Protein 6GRY (pdb70)

Nearest PDB structures (foldseek):
  6gry-assembly1_A  TM=1.003E+00  e=1.698E-90  Candidatus Solibacter usitatus
  8qcl-assembly1_A  TM=9.668E-01  e=4.753E-52  Phocaeicola vulgatus ATCC 8482
  8q6s-assembly1_A  TM=9.453E-01  e=5.833E-53  Phocaeicola vulgatus ATCC 8482
  8q6s-assembly2_B  TM=9.619E-01  e=6.810E-52  Phocaeicola vulgatus ATCC 8482
  8qcl-assembly1_B  TM=9.645E-01  e=6.642E-51  Phocaeicola vulgatus ATCC 8482

Sequence (392 aa):
DEAKVPAYTLPAVLALKSGQPVTDAKSWTTKRRPEILAIYEAEVYGKSPARPPKLNYEVKSVEKQALGGKATRKIVTIFFSDKPDAPKMDLLLYLPAAAAKPAPVILGLSFGGIHTVANDPGVPLAEQWTRRDNRKQPSAEKSRGGEASRWQVEKILAAGYGLATVYYEQIEPDFAGGMKYGIRPLFFKPGQTEPEPGDWGAVAAWAWGASRAMMDYLEKDKDVDARRVGLIGHSRLGKAAIWAGAQDARFTFIISNESGEGGAAISRRDYGERTTALNTRFPHWFDGNYKKYNDRENEMPFDSHMALALMAPRGLYVASAEGQWSDPKGEFLGAANASPVWELFGKKKGIGTMTMPDDLHEPVGDSVRYHIRAGKHDVTEYDWEQYLKFAKAQWG

B-factor: mean 43.64, std 17.58, range [16.05, 122.69]

Secondary structure (DSSP, 8-state):
-GGGSPP-----TTB-TTSPBP-SHHHIIIIIHHHHHHHHIIIII-BPPPPPSS-EEEEEEEEEEETTTTEEEEEEEEES-SSTT--EEEEEEEEETT-SS-EEEEEEEESS-TTSSS--TTSPPPEEE-TTS-EEEPPGGGTTTTHHHH-HHHHHHTT-EEEEEEGGGTS-SSTTGGGGSSGGGGPPTT--S--TTB--HHHHHHHHHHHHHHHHTT-TTEEEEEEEEEEETHHHHHHHHHHHH-TT-SEEEEES--TTTTS-GGGSSSHHHHHHHHH-TTTS-TGGGGGGGGSS--S--HHHHHHTTTTSEEEEEEE------HHHHHHHHHHHTHHHHTTT------SS---TT--EESSEEEEEESSSSS--HHHHHHHHHHHHHHH-

InterPro domains:
  IPR029058 Alpha/Beta hydrolase fold [G3DSA:3.40.50.1820] (13-416)
  IPR029058 Alpha/Beta hydrolase fold [SSF53474] (172-351)
  IPR054579 4-O-methyl-glucuronoyl methylesterase-like domain [PF22244] (222-369)

Organism: Solibacter usitatus (strain Ellin6076) (NCBI:txid234267)

Foldseek 3Di:
DVVPFDDDDAQALQAAPVRHGNDFLVSCVPPRLVVLLVQCLFQWFFDDDDDPPDWDKDWPDWDACFPNRQWIKTWMKTFLDPDPLAQIWIKIKTAGRPQPFQFFEEEEEDQAAPQLQAQTVVDAFDWDADPVRDTDTDDPVNGVNQNQLRVQVVQSVLRYMYMYIHQCSQFNQFVVGNVRHNPVVPDDVPDDDDDQSHGFSLCSSLSVSVSVLVVQVVDRSHDQQRYAYEYAASNLLSRLVNLLVPVSHLEYEREQHAASHQFWPSSDQQQVLQVCCVRRVRRIGNSNNCCHRPVDDRSHTLLSSNLSNPPGAYEYEYEPADPGDQLRNVQSQVSNQVSNVSVVAKGQPDNDADDAPDWGIQRYIYHYHYDYRGRGPSNVVVVSVNSVSSPD

Structure (mmCIF, N/CA/C/O backbone):
data_6GRY
#
_entry.id   6GRY
#
_cell.length_a   54.579
_cell.length_b   54.579
_cell.length_c   284.112
_cell.angle_alpha   90.000
_cell.angle_beta   90.000
_cell.angle_gamma   90.000
#
_symmetry.space_group_name_H-M   'P 43 21 2'
#
loop_
_entity.id
_entity.type
_entity.pdbx_description
1 polymer 'Putative acetyl xylan esterase'
2 non-polymer 'TETRAETHYLENE GLYCOL'
3 non-polymer 1,2-ETHANEDIOL
4 non-polymer DI(HYDROXYETHYL)ETHER
5 non-polymer 'TRIETHYLENE GLYCOL'
6 water water
#
loop_
_atom_site.group_PDB
_atom_site.id
_atom_site.type_symbol
_atom_site.label_atom_id
_atom_site.label_alt_id
_atom_site.label_comp_id
_atom_site.label_asym_id
_atom_site.label_entity_id
_atom_site.label_seq_id
_atom_site.pdbx_PDB_ins_code
_atom_site.Cartn_x
_atom_site.Cartn_y
_atom_site.Cartn_z
_atom_site.occupancy
_atom_site.B_iso_or_equiv
_atom_site.auth_seq_id
_atom_site.auth_comp_id
_atom_site.auth_asym_id
_atom_site.auth_atom_id
_atom_site.pdbx_PDB_model_num
ATOM 1 N N . ASP A 1 5 ? 4.25316 -5.20241 118.99680 1.000 69.54902 25 ASP A N 1
ATOM 2 C CA . ASP A 1 5 ? 5.42641 -6.05042 118.78596 1.000 82.15306 25 ASP A CA 1
ATOM 3 C C . ASP A 1 5 ? 6.56280 -5.23006 118.18459 1.000 79.86069 25 ASP A C 1
ATOM 4 O O . ASP A 1 5 ? 6.45800 -4.73735 117.06366 1.000 75.22225 25 ASP A O 1
ATOM 12 N N . GLU A 1 6 ? 7.65688 -5.10494 118.93442 1.000 71.80483 26 GLU A N 1
ATOM 13 C CA . GLU A 1 6 ? 8.73771 -4.18253 118.59434 1.000 67.59181 26 GLU A CA 1
ATOM 14 C C . GLU A 1 6 ? 9.65362 -4.70678 117.49696 1.000 73.58336 26 GLU A C 1
ATOM 15 O O . GLU A 1 6 ? 10.45365 -3.93152 116.95938 1.000 57.60054 26 GLU A O 1
ATOM 27 N N . ALA A 1 7 ? 9.56731 -5.99383 117.15652 1.000 74.58079 27 ALA A N 1
ATOM 28 C CA . ALA A 1 7 ? 10.32283 -6.51826 116.02961 1.000 65.69804 27 ALA A CA 1
ATOM 29 C C . ALA A 1 7 ? 9.66454 -6.18242 114.69847 1.000 65.52372 27 ALA A C 1
ATOM 30 O O . ALA A 1 7 ? 10.32658 -6.25308 113.65468 1.000 56.68191 27 ALA A O 1
ATOM 37 N N . LYS A 1 8 ? 8.38651 -5.79773 114.72631 1.000 71.38539 28 LYS A N 1
ATOM 38 C CA . LYS A 1 8 ? 7.62953 -5.39211 113.54991 1.000 56.97614 28 LYS A CA 1
ATOM 39 C C . LYS A 1 8 ? 7.72916 -3.89598 113.26180 1.000 50.63662 28 LYS A C 1
ATOM 40 O O . LYS A 1 8 ? 7.12334 -3.42365 112.29367 1.000 55.51217 28 LYS A O 1
ATOM 59 N N . VAL A 1 9 ? 8.47406 -3.14030 114.05446 1.000 41.67831 29 VAL A N 1
ATOM 60 C CA . VAL A 1 9 ? 8.57368 -1.70035 113.83708 1.000 55.65077 29 VAL A CA 1
ATOM 61 C C . VAL A 1 9 ? 9.60044 -1.44913 112.71578 1.000 51.86304 29 VAL A C 1
ATOM 62 O O . VAL A 1 9 ? 10.71568 -1.95211 112.81385 1.000 44.44548 29 VAL A O 1
ATOM 75 N N . PRO A 1 10 ? 9.26837 -0.67760 111.68564 1.000 57.66289 30 PRO A N 1
ATOM 76 C CA . PRO A 1 10 ? 10.27974 -0.40936 110.65315 1.000 44.87053 30 PRO A CA 1
ATOM 77 C C . PRO A 1 10 ? 11.46935 0.31914 111.25411 1.000 55.87293 30 PRO A C 1
ATOM 78 O O . PRO A 1 10 ? 11.33977 1.06878 112.22402 1.000 51.48838 30 PRO A O 1
ATOM 89 N N . ALA A 1 11 ? 12.64378 0.08677 110.67985 1.000 58.14310 31 ALA A N 1
ATOM 90 C CA . ALA A 1 11 ? 13.80747 0.88713 111.01956 1.000 56.88314 31 ALA A CA 1
ATOM 91 C C . ALA A 1 11 ? 13.97060 1.98132 109.97149 1.000 52.30031 31 ALA A C 1
ATOM 92 O O . ALA A 1 11 ? 13.35155 1.96352 108.89929 1.000 46.62055 31 ALA A O 1
ATOM 99 N N . TYR A 1 12 ? 14.78864 2.96876 110.31175 1.000 48.81631 32 TYR A N 1
ATOM 100 C CA . TYR A 1 12 ? 14.74937 4.24207 109.61266 1.000 43.43146 32 TYR A CA 1
ATOM 101 C C . TYR A 1 12 ? 15.95781 5.03479 110.05844 1.000 45.47737 32 TYR A C 1
ATOM 102 O O . TYR A 1 12 ? 16.61463 4.69914 111.04936 1.000 46.53554 32 TYR A O 1
ATOM 120 N N . THR A 1 13 ? 16.23618 6.09609 109.30928 1.000 50.57236 33 THR A N 1
ATOM 121 C CA . THR A 1 13 ? 17.23366 7.08762 109.67173 1.000 44.24255 33 THR A CA 1
ATOM 122 C C . THR A 1 13 ? 16.52794 8.42563 109.80983 1.000 43.58517 33 THR A C 1
ATOM 123 O O . THR A 1 13 ? 15.87129 8.88936 108.85867 1.000 32.25097 33 THR A O 1
ATOM 134 N N . LEU A 1 14 ? 16.66893 9.05678 111.01451 1.000 28.44485 34 LEU A N 1
ATOM 135 C CA . LEU A 1 14 ? 15.99002 10.31128 111.23797 1.000 28.62968 34 LEU A CA 1
ATOM 136 C C . LEU A 1 14 ? 16.74112 11.42813 110.53422 1.000 33.20625 34 LEU A C 1
ATOM 137 O O . LEU A 1 14 ? 17.96986 11.44733 110.55107 1.000 39.99753 34 LEU A O 1
ATOM 153 N N . PRO A 1 15 ? 16.03713 12.35902 109.93930 1.000 27.48679 35 PRO A N 1
ATOM 154 C CA . PRO A 1 15 ? 16.63231 13.65936 109.63913 1.000 27.39486 35 PRO A CA 1
ATOM 155 C C . PRO A 1 15 ? 17.46066 14.16811 110.79998 1.000 38.19570 35 PRO A C 1
ATOM 156 O O . PRO A 1 15 ? 17.11352 13.91453 111.96134 1.000 27.48623 35 PRO A O 1
ATOM 167 N N . ALA A 1 16 ? 18.57175 14.85670 110.51263 1.000 28.60244 36 ALA A N 1
ATOM 168 C CA . ALA A 1 16 ? 19.51709 15.23896 111.54928 1.000 29.02757 36 ALA A CA 1
ATOM 169 C C . ALA A 1 16 ? 19.07482 16.57049 112.13246 1.000 20.74032 36 ALA A C 1
ATOM 170 O O . ALA A 1 16 ? 19.08676 17.59240 111.44446 1.000 29.15179 36 ALA A O 1
ATOM 177 N N . VAL A 1 17 ? 18.71941 16.57453 113.41194 1.000 24.64469 37 VAL A N 1
ATOM 178 C CA . VAL A 1 17 ? 18.30298 17.82923 114.01831 1.000 26.08413 37 VAL A CA 1
ATOM 179 C C . VAL A 1 17 ? 19.44492 18.83761 114.01648 1.000 26.76043 37 VAL A C 1
ATOM 180 O O . VAL A 1 17 ? 19.22201 20.02325 113.78310 1.000 25.65957 37 VAL A O 1
ATOM 193 N N . LEU A 1 18 ? 20.68465 18.39796 114.26091 1.000 30.72749 38 LEU A N 1
ATOM 194 C CA . LEU A 1 18 ? 21.81848 19.33683 114.32550 1.000 27.72584 38 LEU A CA 1
ATOM 195 C C . LEU A 1 18 ? 22.63337 19.37171 113.03610 1.000 36.01070 38 LEU A C 1
ATOM 196 O O . LEU A 1 18 ? 23.85869 19.50516 113.07386 1.000 34.59869 38 LEU A O 1
ATOM 212 N N . ALA A 1 19 ? 21.97082 19.27752 111.88195 1.000 27.86900 39 ALA A N 1
ATOM 213 C CA . ALA A 1 19 ? 22.56114 19.62251 110.60153 1.000 25.12084 39 ALA A CA 1
ATOM 214 C C . ALA A 1 19 ? 21.58317 20.51280 109.84664 1.000 30.71811 39 ALA A C 1
ATOM 215 O O . ALA A 1 19 ? 20.37171 20.29074 109.88459 1.000 29.01765 39 ALA A O 1
ATOM 222 N N . LEU A 1 20 ? 22.11053 21.52485 109.17667 1.000 31.51830 40 LEU A N 1
ATOM 223 C CA . LEU A 1 20 ? 21.30775 22.38334 108.32725 1.000 35.37311 40 LEU A CA 1
ATOM 224 C C . LEU A 1 20 ? 20.87902 21.64559 107.05564 1.000 38.34240 40 LEU A C 1
ATOM 225 O O . LEU A 1 20 ? 21.41250 20.58859 106.69428 1.000 32.66869 40 LEU A O 1
ATOM 241 N N . LYS A 1 21 ? 19.87481 22.22118 106.38492 1.000 43.09930 41 LYS A N 1
ATOM 242 C CA . LYS A 1 21 ? 19.35198 21.63944 105.14659 1.000 49.23236 41 LYS A CA 1
ATOM 243 C C . LYS A 1 21 ? 20.45603 21.47986 104.09881 1.000 46.97744 41 LYS A C 1
ATOM 244 O O . LYS A 1 21 ? 20.46842 20.50341 103.33955 1.000 49.68110 41 LYS A O 1
ATOM 263 N N . SER A 1 22 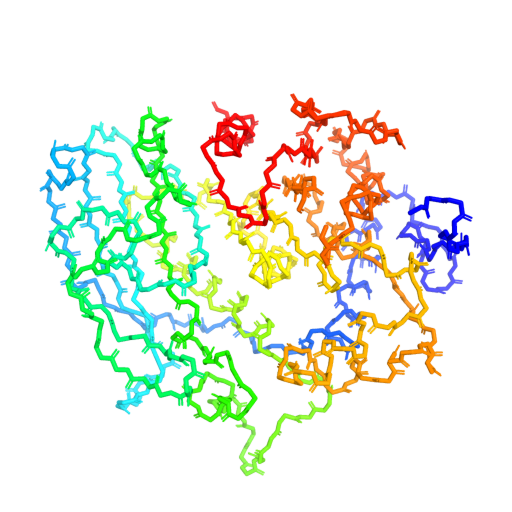? 21.38947 22.43282 104.04315 1.000 48.34159 42 SER A N 1
ATOM 264 C CA . SER A 1 22 ? 22.58181 22.29788 103.20580 1.000 51.87444 42 SER A CA 1
ATOM 265 C C . SER A 1 22 ? 23.44117 21.10578 103.58521 1.000 50.56940 42 SER A C 1
ATOM 266 O O . SER A 1 22 ? 24.21821 20.62580 102.74886 1.000 44.75477 42 SER A O 1
ATOM 274 N N . GLY A 1 23 ? 23.34282 20.62982 104.82324 1.000 50.66394 43 GLY A N 1
ATOM 275 C CA . GLY A 1 23 ? 24.22833 19.59524 105.32098 1.000 45.90392 43 GLY A CA 1
ATOM 276 C C . GLY A 1 23 ? 25.31489 20.11735 106.24184 1.000 29.18680 43 GLY A C 1
ATOM 277 O O . GLY A 1 23 ? 25.93091 19.31824 106.95027 1.000 41.01186 43 GLY A O 1
ATOM 281 N N . GLN A 1 24 ? 25.54367 21.42921 106.25448 1.000 35.82933 44 GLN A N 1
ATOM 282 C CA . GLN A 1 24 ? 26.50903 22.01302 107.17246 1.000 38.84520 44 GLN A CA 1
ATOM 283 C C . GLN A 1 24 ? 26.10250 21.67671 108.60274 1.000 35.16582 44 GLN A C 1
ATOM 284 O O . GLN A 1 24 ? 24.91482 21.73993 108.94664 1.000 39.10369 44 GLN A O 1
ATOM 298 N N . PRO A 1 25 ? 27.03955 21.35952 109.46486 1.000 30.59929 45 PRO A N 1
ATOM 299 C CA . PRO A 1 25 ? 26.65070 20.97886 110.81455 1.000 35.09638 45 PRO A CA 1
ATOM 300 C C . PRO A 1 25 ? 26.46827 22.19962 111.69880 1.000 34.51966 45 PRO A C 1
ATOM 301 O O . PRO A 1 25 ? 27.03946 23.26146 111.47220 1.000 32.02922 45 PRO A O 1
ATOM 312 N N . VAL A 1 26 ? 25.60897 22.05109 112.69465 1.000 29.22184 46 VAL A N 1
ATOM 313 C CA . VAL A 1 26 ? 25.36645 23.10907 113.67234 1.000 31.25236 46 VAL A CA 1
ATOM 314 C C . VAL A 1 26 ? 26.40701 22.93813 114.75729 1.000 24.77362 46 VAL A C 1
ATOM 315 O O . VAL A 1 26 ? 26.49166 21.86754 115.35737 1.000 26.69330 46 VAL A O 1
ATOM 328 N N . THR A 1 27 ? 27.22003 23.95964 114.99672 1.000 24.47452 47 THR A N 1
ATOM 329 C CA . THR A 1 27 ? 28.37621 23.74769 115.86890 1.000 36.34285 47 THR A CA 1
ATOM 330 C C . THR A 1 27 ? 28.20694 24.27589 117.28039 1.000 35.86465 47 THR A C 1
ATOM 331 O O . THR A 1 27 ? 28.94653 23.84256 118.17428 1.000 32.71370 47 THR A O 1
ATOM 342 N N . ASP A 1 28 ? 27.30672 25.22035 117.51003 1.000 28.10681 48 ASP A N 1
ATOM 343 C CA . ASP A 1 28 ? 27.16490 25.78140 118.84727 1.000 31.24158 48 ASP A CA 1
ATOM 344 C C . ASP A 1 28 ? 25.75759 26.35858 119.01514 1.000 28.40678 48 ASP A C 1
ATOM 345 O O . ASP A 1 28 ? 24.93075 26.31305 118.10787 1.000 21.60868 48 ASP A O 1
ATOM 354 N N . ALA A 1 29 ? 25.51379 26.93188 120.18674 1.000 25.19739 49 ALA A N 1
ATOM 355 C CA . ALA A 1 29 ? 24.19111 27.45003 120.50620 1.000 30.86570 49 ALA A CA 1
ATOM 356 C C . ALA A 1 29 ? 23.87926 28.65889 119.66978 1.000 31.70709 49 ALA A C 1
ATOM 357 O O . ALA A 1 29 ? 22.73708 28.86933 119.27430 1.000 28.90837 49 ALA A O 1
ATOM 364 N N . LYS A 1 30 ? 24.87585 29.49301 119.42606 1.000 26.43699 50 LYS A N 1
ATOM 365 C CA . LYS A 1 30 ? 24.67666 30.59508 118.51470 1.000 23.21938 50 LYS A CA 1
ATOM 366 C C . LYS A 1 30 ? 24.10587 30.10376 117.18844 1.000 28.32284 50 LYS A C 1
ATOM 367 O O . LYS A 1 30 ? 23.09988 30.62086 116.68923 1.000 35.97612 50 LYS A O 1
ATOM 386 N N . SER A 1 31 ? 24.78212 29.14479 116.57046 1.000 23.82683 51 SER A N 1
ATOM 387 C CA . SER A 1 31 ? 24.33892 28.61998 115.27868 1.000 27.90002 51 SER A CA 1
ATOM 388 C C . SER A 1 31 ? 22.94819 27.95906 115.33434 1.000 30.27203 51 SER A C 1
ATOM 389 O O . SER A 1 31 ? 22.17894 28.00620 114.35601 1.000 23.77497 51 SER A O 1
ATOM 397 N N . TRP A 1 32 ? 22.60201 27.30773 116.44042 1.000 29.18373 52 TRP A N 1
ATOM 398 C CA . TRP A 1 32 ? 21.22377 26.85942 116.59136 1.000 17.95970 52 TRP A CA 1
ATOM 399 C C . TRP A 1 32 ? 20.26740 28.02700 116.59785 1.000 22.78857 52 TRP A C 1
ATOM 400 O O . TRP A 1 32 ? 19.27634 28.03277 115.86148 1.000 28.38497 52 TRP A O 1
ATOM 421 N N . THR A 1 33 ? 20.56506 29.05277 117.40593 1.000 32.78740 53 THR A N 1
ATOM 422 C CA . THR A 1 33 ? 19.63523 30.16127 117.59015 1.000 23.52695 53 THR A CA 1
ATOM 423 C C . THR A 1 33 ? 19.47797 30.99452 116.32471 1.000 32.69419 53 THR A C 1
ATOM 424 O O . THR A 1 33 ? 18.37087 31.45725 116.03756 1.000 31.40585 53 THR A O 1
ATOM 435 N N . THR A 1 34 ? 20.55167 31.16508 115.53745 1.000 30.32279 54 THR A N 1
ATOM 436 C CA . THR A 1 34 ? 20.53511 32.08195 114.39081 1.000 28.01980 54 THR A CA 1
ATOM 437 C C . THR A 1 34 ? 20.21220 31.40976 113.06161 1.000 23.56095 54 THR A C 1
ATOM 438 O O . THR A 1 34 ? 19.69854 32.07863 112.16172 1.000 32.33277 54 THR A O 1
ATOM 449 N N . LYS A 1 35 ? 20.49749 30.12188 112.91271 1.000 28.50535 55 LYS A N 1
ATOM 450 C CA . LYS A 1 35 ? 20.41713 29.43468 111.62845 1.000 28.09020 55 LYS A CA 1
ATOM 451 C C . LYS A 1 35 ? 19.47900 28.23352 111.66458 1.000 24.86669 55 LYS A C 1
ATOM 452 O O . LYS A 1 35 ? 18.51762 28.17942 110.89132 1.000 31.23539 55 LYS A O 1
ATOM 471 N N . ARG A 1 36 ? 19.72568 27.25458 112.52656 1.000 26.91388 56 ARG A N 1
ATOM 472 C CA . ARG A 1 36 ? 18.97233 25.99650 112.46411 1.000 24.86034 56 ARG A CA 1
ATOM 473 C C . ARG A 1 36 ? 17.55508 26.13058 113.02017 1.000 26.24248 56 ARG A C 1
ATOM 474 O O . ARG A 1 36 ? 16.59692 25.61800 112.42432 1.000 29.45470 56 ARG A O 1
ATOM 495 N N . ARG A 1 37 ? 17.40032 26.80542 114.12767 1.000 28.20812 57 ARG A N 1
ATOM 496 C CA . ARG A 1 37 ? 16.08396 26.87398 114.74984 1.000 32.48427 57 ARG A CA 1
ATOM 497 C C . ARG A 1 37 ? 15.11501 27.65758 113.85993 1.000 23.70808 57 ARG A C 1
ATOM 498 O O . ARG A 1 37 ? 13.96716 27.22665 113.68993 1.000 32.27212 57 ARG A O 1
ATOM 519 N N . PRO A 1 38 ? 15.51783 28.78494 113.26119 1.000 28.06085 58 PRO A N 1
ATOM 520 C CA . PRO A 1 38 ? 14.61131 29.46306 112.31646 1.000 33.32440 58 PRO A CA 1
ATOM 521 C C . PRO A 1 38 ? 14.20856 28.59860 111.14956 1.000 29.87925 58 PRO A C 1
ATOM 522 O O . PRO A 1 38 ? 13.09797 28.73692 110.62591 1.000 31.42046 58 PRO A O 1
ATOM 533 N N . GLU A 1 39 ? 15.10428 27.72976 110.70291 1.000 28.12503 59 GLU A N 1
ATOM 534 C CA . GLU A 1 39 ? 14.83503 26.89535 109.54460 1.000 27.69981 59 GLU A CA 1
ATOM 535 C C . GLU A 1 39 ? 13.86350 25.77903 109.90773 1.000 31.88718 59 GLU A C 1
ATOM 536 O O . GLU A 1 39 ? 12.97078 25.43557 109.12100 1.000 29.42263 59 GLU A O 1
ATOM 548 N N . ILE A 1 40 ? 14.00696 25.21988 111.11237 1.000 24.75850 60 ILE A N 1
ATOM 549 C CA . ILE A 1 40 ? 13.07094 24.19959 111.57670 1.000 23.16446 60 ILE A CA 1
ATOM 550 C C . ILE A 1 40 ? 11.69428 24.81914 111.85453 1.000 16.14743 60 ILE A C 1
ATOM 551 O O . ILE A 1 40 ? 10.65357 24.26116 111.46964 1.000 24.68819 60 ILE A O 1
ATOM 567 N N . LEU A 1 41 ? 11.66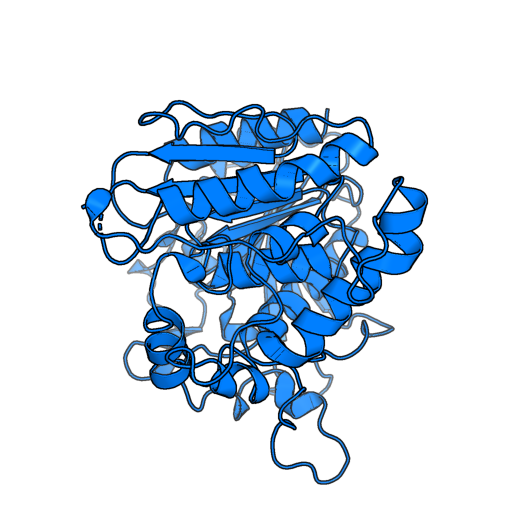157 25.99066 112.47851 1.000 17.79301 61 LEU A N 1
ATOM 568 C CA . 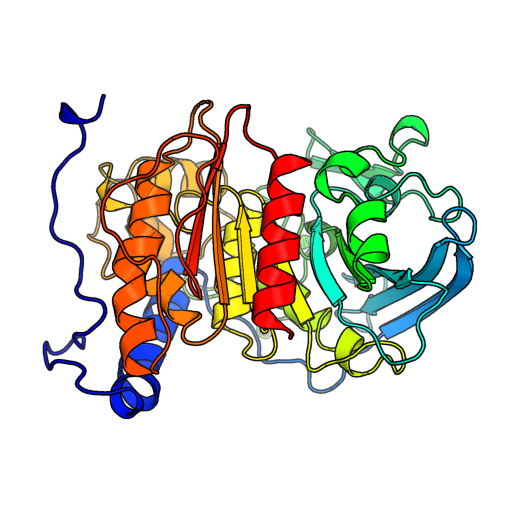LEU A 1 41 ? 10.37999 26.67889 112.69226 1.000 26.49021 61 LEU A CA 1
ATOM 569 C C . LEU A 1 41 ? 9.66070 26.96324 111.36826 1.000 31.82548 61 LEU A C 1
ATOM 570 O O . LEU A 1 41 ? 8.45105 26.77297 111.25600 1.000 33.65969 61 LEU A O 1
ATOM 586 N N . ALA A 1 42 ? 10.39778 27.41399 110.35673 1.000 24.45315 62 ALA A N 1
ATOM 587 C CA . ALA A 1 42 ? 9.82766 27.66469 109.02987 1.000 26.74130 62 ALA A CA 1
ATOM 588 C C . ALA A 1 42 ? 9.31333 26.39532 108.36232 1.000 27.46679 62 ALA A C 1
ATOM 589 O O . ALA A 1 42 ? 8.26045 26.40448 107.71511 1.000 29.40677 62 ALA A O 1
ATOM 596 N N . ILE A 1 43 ? 10.06695 25.30196 108.44433 1.000 21.91269 63 ILE A N 1
ATOM 597 C CA . ILE A 1 43 ? 9.59187 24.03454 107.90431 1.000 26.10408 63 ILE A CA 1
ATOM 598 C C . ILE A 1 43 ? 8.24031 23.64699 108.51097 1.000 35.45647 63 ILE A C 1
ATOM 599 O O . ILE A 1 43 ? 7.31039 23.25434 107.79654 1.000 28.10878 63 ILE A O 1
ATOM 615 N N . TYR A 1 44 ? 8.11707 23.71743 109.84161 1.000 25.96305 64 TYR A N 1
ATOM 616 C CA . TYR A 1 44 ? 6.87897 23.28227 110.47255 1.000 26.40222 64 TYR A CA 1
ATOM 617 C C . TYR A 1 44 ? 5.75036 24.27317 110.21633 1.000 23.33020 64 TYR A C 1
ATOM 618 O O . TYR A 1 44 ? 4.59544 23.87594 110.13405 1.000 27.08249 64 TYR A O 1
ATOM 636 N N . GLU A 1 45 ? 6.05953 25.55580 110.14180 1.000 25.76721 65 GLU A N 1
ATOM 637 C CA . GLU A 1 45 ? 5.02346 26.52390 109.83019 1.000 31.02243 65 GLU A CA 1
ATOM 638 C C . GLU A 1 45 ? 4.43827 26.27087 108.44080 1.000 33.80768 65 GLU A C 1
ATOM 639 O O . GLU A 1 45 ? 3.21823 26.33068 108.25982 1.000 31.96931 65 GLU A O 1
ATOM 651 N N . ALA A 1 46 ? 5.26657 25.86728 107.47471 1.000 33.08328 66 ALA A N 1
ATOM 652 C CA . ALA A 1 46 ? 4.76888 25.66298 106.11357 1.000 31.04813 66 ALA A CA 1
ATOM 653 C C . ALA A 1 46 ? 4.13007 24.29010 105.88987 1.000 29.90511 66 ALA A C 1
ATOM 654 O O . ALA A 1 46 ? 3.07710 24.18272 105.24754 1.000 32.09050 66 ALA A O 1
ATOM 661 N N . GLU A 1 47 ? 4.77175 23.22367 106.32401 1.000 26.82691 67 GLU A N 1
ATOM 662 C CA . GLU A 1 47 ? 4.34909 21.88506 105.92718 1.000 29.04165 67 GLU A CA 1
ATOM 663 C C . GLU A 1 47 ? 3.49919 21.16657 106.96402 1.000 28.03929 67 GLU A C 1
ATOM 664 O O . GLU A 1 47 ? 2.98378 20.09588 106.65913 1.000 31.71063 67 GLU A O 1
ATOM 676 N N . VAL A 1 48 ? 3.36783 21.70393 108.18137 1.000 30.64483 68 VAL A N 1
ATOM 677 C CA . VAL A 1 48 ? 2.67802 20.96599 109.23393 1.000 27.31363 68 VAL A CA 1
ATOM 678 C C . VAL A 1 48 ? 1.55810 21.79282 109.84914 1.000 22.84586 68 VAL A C 1
ATOM 679 O O . VAL A 1 48 ? 0.39899 21.50744 109.59169 1.000 27.08889 68 VAL A O 1
ATOM 692 N N . TYR A 1 49 ? 1.88640 22.80307 110.67041 1.000 24.83263 69 TYR A N 1
ATOM 693 C CA . TYR A 1 49 ? 0.87007 23.50985 111.45845 1.000 29.19019 69 TYR A CA 1
ATOM 694 C C . TYR A 1 49 ? 0.28570 24.74163 110.77978 1.000 28.86303 69 TYR A C 1
ATOM 695 O O . TYR A 1 49 ? -0.84371 25.11407 111.09708 1.000 31.99999 69 TYR A O 1
ATOM 713 N N . GLY A 1 50 ? 1.03819 25.43284 109.93269 1.000 33.56113 70 GLY A N 1
ATOM 714 C CA . GLY A 1 50 ? 0.55114 26.57857 109.19275 1.000 29.84044 70 GLY A CA 1
ATOM 715 C C . GLY A 1 50 ? 0.98856 27.90292 109.79829 1.000 30.23157 70 GLY A C 1
ATOM 716 O O . GLY A 1 50 ? 1.35213 27.99936 110.97604 1.000 30.44641 70 GLY A O 1
ATOM 720 N N . LYS A 1 51 ? 0.95382 28.94937 108.96774 1.000 26.45845 71 LYS A N 1
ATOM 721 C CA . LYS A 1 51 ? 1.30513 30.28816 109.42397 1.000 26.53713 71 LYS A CA 1
ATOM 722 C C . LYS A 1 51 ? 0.13187 30.91893 110.16449 1.000 25.30324 71 LYS A C 1
ATOM 723 O O . LYS A 1 51 ? -0.98854 30.95286 109.65271 1.000 34.95958 71 LYS A O 1
ATOM 742 N N . SER A 1 52 ? 0.41060 31.44856 111.36221 1.000 34.40616 72 SER A N 1
ATOM 743 C CA . SER A 1 52 ? -0.53049 32.15366 112.21643 1.000 36.31748 72 SER A CA 1
ATOM 744 C C . SER A 1 52 ? -0.31074 33.66238 112.13818 1.000 35.42553 72 SER A C 1
ATOM 745 O O . SER A 1 52 ? 0.78351 34.12510 111.80161 1.000 31.64648 72 SER A O 1
ATOM 753 N N . PRO A 1 53 ? -1.32720 34.46946 112.46654 1.000 41.34939 73 PRO A N 1
ATOM 754 C CA . PRO A 1 53 ? -1.10379 35.91509 112.56311 1.000 33.68311 73 PRO A CA 1
ATOM 755 C C . PRO A 1 53 ? -0.10738 36.27436 113.65332 1.000 28.68769 73 PRO A C 1
ATOM 756 O O . PRO A 1 53 ? 0.20608 35.48045 114.54597 1.000 34.00318 73 PRO A O 1
ATOM 767 N N . ALA A 1 54 ? 0.36116 37.51291 113.58219 1.000 29.38936 74 ALA A N 1
ATOM 768 C CA . ALA A 1 54 ? 1.21070 38.09292 114.61818 1.000 34.93525 74 ALA A CA 1
ATOM 769 C C . ALA A 1 54 ? 0.41086 38.37523 115.88434 1.000 43.40594 74 ALA A C 1
ATOM 770 O O . ALA A 1 54 ? -0.82548 38.40477 115.89218 1.000 40.94185 74 ALA A O 1
ATOM 777 N N . ARG A 1 55 ? 1.14938 38.61009 116.95504 1.000 38.71995 75 ARG A N 1
ATOM 778 C CA . ARG A 1 55 ? 0.55575 38.92003 118.24200 1.000 43.12194 75 ARG A CA 1
ATOM 779 C C . ARG A 1 55 ? -0.31798 40.16745 118.11600 1.000 53.03246 75 ARG A C 1
ATOM 780 O O . ARG A 1 55 ? 0.11210 41.15326 117.49880 1.000 59.26920 75 ARG A O 1
ATOM 801 N N . PRO A 1 56 ? -1.54383 40.17099 118.64279 1.000 44.49598 76 PRO A N 1
ATOM 802 C CA . PRO A 1 56 ? -2.34174 41.39858 118.59022 1.000 53.34502 76 PRO A CA 1
ATOM 803 C C . PRO A 1 56 ? -1.64141 42.50089 119.36605 1.000 43.66842 76 PRO A C 1
ATOM 804 O O . PRO A 1 56 ? -1.15303 42.27590 120.48245 1.000 41.31352 76 PRO A O 1
ATOM 815 N N . PRO A 1 57 ? -1.50979 43.69054 118.78033 1.000 52.31202 77 PRO A N 1
ATOM 816 C CA . PRO A 1 57 ? -0.80267 44.76809 119.49591 1.000 55.59973 77 PRO A CA 1
ATOM 817 C C . PRO A 1 57 ? -1.43629 45.14729 120.82679 1.000 60.28754 77 PRO A C 1
ATOM 818 O O . PRO A 1 57 ? -0.71371 45.56443 121.74400 1.000 66.77454 77 PRO A O 1
ATOM 829 N N . LYS A 1 58 ? -2.75746 45.03020 120.96742 1.000 49.32700 78 LYS A N 1
ATOM 830 C CA . LYS A 1 58 ? -3.41043 45.25904 122.24872 1.000 53.61814 78 LYS A CA 1
ATOM 831 C C . LYS A 1 58 ? -4.39195 44.13270 122.52908 1.000 49.16802 78 LYS A C 1
ATOM 832 O O . LYS A 1 58 ? -5.15630 43.72293 121.64855 1.000 54.36874 78 LYS A O 1
ATOM 851 N N . LEU A 1 59 ? -4.35078 43.62344 123.74588 1.000 47.33540 79 LEU A N 1
ATOM 852 C CA . LEU A 1 59 ? -5.29612 42.60478 124.17717 1.000 46.23882 79 LEU A CA 1
ATOM 853 C C . LEU A 1 59 ? -6.59099 43.28228 124.61776 1.000 47.37368 79 LEU A C 1
ATOM 854 O O . LEU A 1 59 ? -6.58250 44.10847 125.53331 1.000 39.04072 79 LEU A O 1
ATOM 870 N N . ASN A 1 60 ? -7.69996 42.91459 123.99684 1.000 42.08165 80 ASN A N 1
ATOM 871 C CA . ASN A 1 60 ? -9.01266 43.31605 124.47988 1.000 48.59154 80 ASN A CA 1
ATOM 872 C C . ASN A 1 60 ? -9.54659 42.23566 125.42130 1.000 43.65396 80 ASN A C 1
ATOM 873 O O . ASN A 1 60 ? -9.74058 41.08962 125.00615 1.000 39.73757 80 ASN A O 1
ATOM 884 N N . TYR A 1 61 ? -9.77138 42.60218 126.68501 1.000 38.65888 81 TYR A N 1
ATOM 885 C CA . TYR A 1 61 ? -10.24487 41.68076 127.71171 1.000 47.94860 81 TYR A CA 1
ATOM 886 C C . TYR A 1 61 ? -10.94746 42.45534 128.81799 1.000 43.69031 81 TYR A C 1
ATOM 887 O O . TYR A 1 61 ? -10.79452 43.67117 128.93748 1.000 42.67435 81 TYR A O 1
ATOM 905 N N . GLU A 1 62 ? -11.67417 41.70476 129.66020 1.000 50.22692 82 GLU A N 1
ATOM 906 C CA . GLU A 1 62 ? -12.35647 42.19877 130.85767 1.000 37.75027 82 GLU A CA 1
ATOM 907 C C . GLU A 1 62 ? -12.28922 41.16328 131.96947 1.000 42.19287 82 GLU A C 1
ATOM 908 O O . GLU A 1 62 ? -12.67591 40.01169 131.75459 1.000 37.74370 82 GLU A O 1
ATOM 920 N N . VAL A 1 63 ? -11.85748 41.59210 133.15776 1.000 51.53788 83 VAL A N 1
ATOM 921 C CA . VAL A 1 63 ? -11.91083 40.80668 134.40064 1.000 33.94394 83 VAL A CA 1
ATOM 922 C C . VAL A 1 63 ? -13.35872 40.78552 134.89625 1.000 46.84637 83 VAL A C 1
ATOM 923 O O . VAL A 1 63 ? -13.82572 41.74002 135.52663 1.000 48.03089 83 VAL A O 1
ATOM 936 N N . LYS A 1 64 ? -14.05391 39.66954 134.68736 1.000 38.27831 84 LYS A N 1
ATOM 937 C CA . LYS A 1 64 ? -15.47012 39.60220 134.96189 1.000 48.49245 84 LYS A CA 1
ATOM 938 C C . LYS A 1 64 ? -15.78423 39.28303 136.41634 1.000 53.01439 84 LYS A C 1
ATOM 939 O O . LYS A 1 64 ? -16.88092 39.61040 136.88253 1.000 45.24138 84 LYS A O 1
ATOM 958 N N . SER A 1 65 ? -14.85652 38.68220 137.15172 1.000 41.40941 85 SER A N 1
ATOM 959 C CA . SER A 1 65 ? -15.19462 38.13211 138.45679 1.000 38.12525 85 SER A CA 1
ATOM 960 C C . SER A 1 65 ? -13.91815 37.87153 139.24291 1.000 49.49254 85 SER A C 1
ATOM 961 O O . SER A 1 65 ? -12.94481 37.35382 138.69139 1.000 45.40379 85 SER A O 1
ATOM 969 N N . VAL A 1 66 ? -13.92490 38.25378 140.52262 1.000 50.14623 86 VAL A N 1
ATOM 970 C CA . VAL A 1 66 ? -12.80345 38.04349 141.43960 1.000 38.17313 86 VAL A CA 1
ATOM 971 C C . VAL A 1 66 ? -13.37650 37.75446 142.81799 1.000 45.79991 86 VAL A C 1
ATOM 972 O O . VAL A 1 66 ? -14.09956 38.58746 143.37981 1.000 46.36808 86 VAL A O 1
ATOM 985 N N . GLU A 1 67 ? -13.04106 36.59789 143.37203 1.000 37.89170 87 GLU A N 1
ATOM 986 C CA . GLU A 1 67 ? -13.64271 36.11170 144.60099 1.000 42.66004 87 GLU A CA 1
ATOM 987 C C . GLU A 1 67 ? -12.55654 35.61180 145.53221 1.000 57.05619 87 GLU A C 1
ATOM 988 O O . GLU A 1 67 ? -11.57102 35.00714 145.09371 1.000 53.81193 87 GLU A O 1
ATOM 1000 N N . LYS A 1 68 ? -12.74477 35.87203 146.81810 1.000 57.94342 88 LYS A N 1
ATOM 1001 C CA . LYS A 1 68 ? -11.78807 35.48457 147.83678 1.000 52.92698 88 LYS A CA 1
ATOM 1002 C C . LYS A 1 68 ? -12.31273 34.28241 148.58373 1.000 37.37349 88 LYS A C 1
ATOM 1003 O O . LYS A 1 68 ? -13.52034 34.06075 148.66001 1.000 47.87481 88 LYS A O 1
ATOM 1022 N N . GLN A 1 69 ? -11.39057 33.45956 149.06379 1.000 39.68158 89 GLN A N 1
ATOM 1023 C CA . GLN A 1 69 ? -11.74019 32.32285 149.89695 1.000 49.98513 89 GLN A CA 1
ATOM 1024 C C . GLN A 1 69 ? -12.45284 31.24332 149.10538 1.000 53.91287 89 GLN A C 1
ATOM 1025 O O . GLN A 1 69 ? -13.15144 30.39942 149.68321 1.000 50.90294 89 GLN A O 1
ATOM 1039 N N . ALA A 1 70 ? -12.31916 31.25417 147.78585 1.000 52.97222 90 ALA A N 1
ATOM 1040 C CA . ALA A 1 70 ? -12.92179 30.19839 146.99289 1.000 45.87362 90 ALA A CA 1
ATOM 1041 C C . ALA A 1 70 ? -12.27763 28.85549 147.34239 1.000 41.58420 90 ALA A C 1
ATOM 1042 O O . ALA A 1 70 ? -11.26569 28.78374 148.02176 1.000 51.96877 90 ALA A O 1
ATOM 1049 N N . LEU A 1 71 ? -12.90432 27.78152 146.88307 1.000 44.09207 91 LEU A N 1
ATOM 1050 C CA . LEU A 1 71 ? -12.41839 26.41655 147.09937 1.000 48.97631 91 LEU A CA 1
ATOM 1051 C C . LEU A 1 71 ? -12.23820 26.09870 148.58550 1.000 48.11132 91 LEU A C 1
ATOM 1052 O O . LEU A 1 71 ? -11.37616 25.31162 148.97629 1.000 38.78704 91 LEU A O 1
ATOM 1068 N N . GLY A 1 72 ? -13.09663 26.65694 149.42931 1.000 63.49023 92 GLY A N 1
ATOM 1069 C CA . GLY A 1 72 ? -13.04218 26.37473 150.85215 1.000 58.47093 92 GLY A CA 1
ATOM 1070 C C . GLY A 1 72 ? -11.95403 27.16037 151.54703 1.000 44.10044 92 GLY A C 1
ATOM 1071 O O . GLY A 1 72 ? -11.20740 26.61552 152.36623 1.000 58.81146 92 GLY A O 1
ATOM 1075 N N . GLY A 1 73 ? -11.85753 28.44882 151.22506 1.000 47.70612 93 GLY A N 1
ATOM 1076 C CA . GLY A 1 73 ? -10.78237 29.29540 151.72057 1.000 54.98892 93 GLY A CA 1
ATOM 1077 C C . GLY A 1 73 ? -9.42538 29.07187 151.08094 1.000 51.57905 93 GLY A C 1
ATOM 1078 O O . GLY A 1 73 ? -8.49720 29.84759 151.34887 1.000 62.33873 93 GLY A O 1
ATOM 1082 N N . LYS A 1 74 ? -9.27928 28.06178 150.22537 1.000 51.14375 94 LYS A N 1
ATOM 1083 C CA . LYS A 1 74 ? -7.97418 27.71069 149.69752 1.000 48.10111 94 LYS A CA 1
ATOM 1084 C C . LYS A 1 74 ? -7.48950 28.64628 148.60682 1.000 42.58290 94 LYS A C 1
ATOM 1085 O O . LYS A 1 74 ? -6.29174 28.66703 148.34433 1.000 49.82930 94 LYS A O 1
ATOM 1104 N N . ALA A 1 75 ? -8.36305 29.42829 147.96938 1.000 49.84037 95 ALA A N 1
ATOM 1105 C CA . ALA A 1 75 ? -7.93414 30.14786 146.77695 1.000 41.72501 95 ALA A CA 1
ATOM 1106 C C . ALA A 1 75 ? -8.62413 31.49400 146.58242 1.000 43.59207 95 ALA A C 1
ATOM 1107 O O . ALA A 1 75 ? -9.74175 31.73868 147.04118 1.000 45.27342 95 ALA A O 1
ATOM 1114 N N . THR A 1 76 ? -7.91756 32.35130 145.87009 1.000 37.05211 96 THR A N 1
ATOM 1115 C CA . THR A 1 76 ? -8.48815 33.46033 145.12713 1.000 41.11778 96 THR A CA 1
ATOM 1116 C C . THR A 1 76 ? -8.79017 33.00274 143.70223 1.000 47.10732 96 THR A C 1
ATOM 1117 O O . THR A 1 76 ? -7.89621 32.45972 143.02223 1.000 33.20736 96 THR A O 1
ATOM 1128 N N . ARG A 1 77 ? -10.04049 33.22208 143.25816 1.000 33.65334 97 ARG A N 1
ATOM 1129 C CA . ARG A 1 77 ? -10.51622 32.83273 141.92777 1.000 36.23544 97 ARG A CA 1
ATOM 1130 C C . ARG A 1 77 ? -10.84148 34.06433 141.08978 1.000 45.30890 97 ARG A C 1
ATOM 1131 O O . ARG A 1 77 ? -11.54308 34.97488 141.55772 1.000 41.32688 97 ARG A O 1
ATOM 1152 N N . LYS A 1 78 ? -10.33548 34.09023 139.85038 1.000 37.90324 98 LYS A N 1
ATOM 1153 C CA . LYS A 1 78 ? -10.73905 35.07688 138.86060 1.000 29.71868 98 LYS A CA 1
ATOM 1154 C C . LYS A 1 78 ? -11.28228 34.41422 137.60181 1.000 42.93348 98 LYS A C 1
ATOM 1155 O O . LYS A 1 78 ? -11.03054 33.22894 137.33225 1.000 35.92244 98 LYS A O 1
ATOM 1174 N N . ILE A 1 79 ? -12.03780 35.19959 136.83208 1.000 33.18731 99 ILE A N 1
ATOM 1175 C CA . ILE A 1 79 ? -12.57202 34.76927 135.53477 1.000 36.68333 99 ILE A CA 1
ATOM 1176 C C . ILE A 1 79 ? -12.51262 35.97057 134.61240 1.000 42.85165 99 ILE A C 1
ATOM 1177 O O . ILE A 1 79 ? -13.17796 36.98281 134.86883 1.000 38.26767 99 ILE A O 1
ATOM 1193 N N . VAL A 1 80 ? -11.77318 35.82247 133.51121 1.000 31.07012 100 VAL A N 1
ATOM 1194 C CA . VAL A 1 80 ? -11.38331 36.89420 132.60788 1.000 35.28889 100 VAL A CA 1
ATOM 1195 C C . VAL A 1 80 ? -11.84849 36.53425 131.20897 1.000 38.03145 100 VAL A C 1
ATOM 1196 O O . VAL A 1 80 ? -11.67064 35.39473 130.76934 1.000 33.24780 100 VAL A O 1
ATOM 1209 N N . THR A 1 81 ? -12.43062 37.49241 130.50194 1.000 33.19858 101 THR A N 1
ATOM 1210 C CA . THR A 1 81 ? -12.90038 37.23170 129.14718 1.000 51.26435 101 THR A CA 1
ATOM 1211 C C . THR A 1 81 ? -11.94731 37.89802 128.17688 1.000 31.38746 101 THR A C 1
ATOM 1212 O O . THR A 1 81 ? -11.63294 39.07428 128.32908 1.000 36.58346 101 THR A O 1
ATOM 1223 N N . ILE A 1 82 ? -11.49103 37.13722 127.19175 1.000 34.99877 102 ILE A N 1
ATOM 1224 C CA . ILE A 1 82 ? -10.56322 37.64042 126.19742 1.000 34.80880 102 ILE A CA 1
ATOM 1225 C C . ILE A 1 82 ? -11.27867 37.63249 124.85153 1.000 30.13791 102 ILE A C 1
ATOM 1226 O O . ILE A 1 82 ? -11.73007 36.57926 124.38406 1.000 34.46263 102 ILE A O 1
ATOM 1242 N N . PHE A 1 83 ? -11.37883 38.80250 124.23258 1.000 31.62560 103 PHE A N 1
ATOM 1243 C CA . PHE A 1 83 ? -12.13194 38.97410 123.00060 1.000 46.14366 103 PHE A CA 1
ATOM 1244 C C . PHE A 1 83 ? -11.15676 38.94902 121.83570 1.000 40.77044 103 PHE A C 1
ATOM 1245 O O . PHE A 1 83 ? -10.14322 39.65483 121.82942 1.000 44.92402 103 PHE A O 1
ATOM 1262 N N . PHE A 1 84 ? -11.44883 38.10205 120.88124 1.000 50.86098 104 PHE A N 1
ATOM 1263 C CA . PHE A 1 84 ? -10.63431 37.97240 1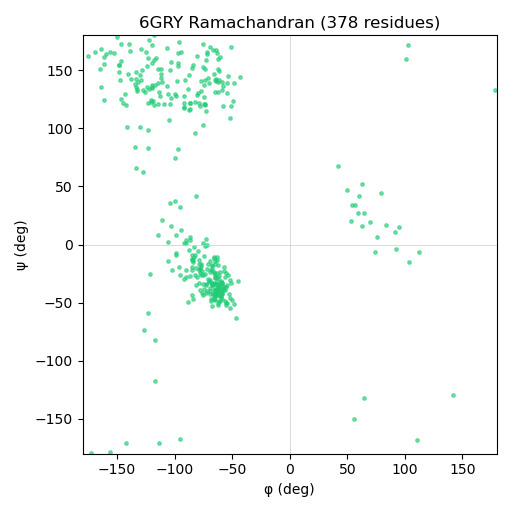19.69527 1.000 58.32307 104 PHE A CA 1
ATOM 1264 C C . PHE A 1 84 ? -11.05625 38.96477 118.63117 1.000 60.33748 104 PHE A C 1
ATOM 1265 O O . PHE A 1 84 ? -10.54665 38.91352 117.50868 1.000 67.60966 104 PHE A O 1
ATOM 1282 N N . SER A 1 85 ? -11.97821 39.86837 118.96543 1.000 62.98900 105 SER A N 1
ATOM 1283 C CA . SER A 1 85 ? -12.67062 40.66416 117.96278 1.000 69.14481 105 SER A CA 1
ATOM 1284 C C . SER A 1 85 ? -13.67502 41.56579 118.65844 1.000 69.97816 105 SER A C 1
ATOM 1285 O O . SER A 1 85 ? -14.42826 41.09872 119.51711 1.000 73.00047 105 SER A O 1
ATOM 1293 N N . ASP A 1 86 ? -13.69895 42.85050 118.29878 1.000 73.52574 106 ASP A N 1
ATOM 1294 C CA . ASP A 1 86 ? -14.62525 43.78140 118.94149 1.000 81.75771 106 ASP A CA 1
ATOM 1295 C C . ASP A 1 86 ? -16.07864 43.43099 118.63604 1.000 84.27609 106 ASP A C 1
ATOM 1296 O O . ASP A 1 86 ? -16.97319 43.70398 119.44611 1.000 82.97209 106 ASP A O 1
ATOM 1305 N N . LYS A 1 87 ? -16.32482 42.81284 117.49360 1.000 81.41914 107 LYS A N 1
ATOM 1306 C CA . LYS A 1 87 ? -17.66695 42.51605 117.02246 1.000 82.00276 107 LYS A CA 1
ATOM 1307 C C . LYS A 1 87 ? -18.52111 41.81368 118.07580 1.000 81.79818 107 LYS A C 1
ATOM 1308 O O . LYS A 1 87 ? -18.02560 41.42601 119.14452 1.000 76.46731 107 LYS A O 1
ATOM 1327 N N . PRO A 1 88 ? -19.82844 41.68459 117.82426 1.000 96.42110 108 PRO A N 1
ATOM 1328 C CA . PRO A 1 88 ? -20.70373 40.98446 118.76776 1.000 96.74267 108 PRO A CA 1
ATOM 1329 C C . PRO A 1 88 ? -20.92362 39.54491 118.34652 1.000 94.96376 108 PRO A C 1
ATOM 1330 O O . PRO A 1 88 ? -20.78140 39.22355 117.16274 1.000 90.61454 108 PRO A O 1
ATOM 1341 N N . ASP A 1 89 ? -21.27062 38.66619 119.28405 1.000 90.71094 109 ASP A N 1
ATOM 1342 C CA . ASP A 1 89 ? -21.35364 37.23928 118.98349 1.000 96.21599 109 ASP A CA 1
ATOM 1343 C C . ASP A 1 89 ? -20.05166 36.74443 118.35421 1.000 84.46106 109 ASP A C 1
ATOM 1344 O O . ASP A 1 89 ? -20.01791 35.69361 117.70245 1.000 75.24379 109 ASP A O 1
ATOM 1353 N N . ALA A 1 90 ? -18.97562 37.50046 118.55562 1.000 85.88033 110 ALA A N 1
ATOM 1354 C CA . ALA A 1 90 ? -17.67932 37.17909 117.99913 1.000 73.66731 110 ALA A CA 1
ATOM 1355 C C . ALA A 1 90 ? -16.98389 36.11980 118.84770 1.000 58.97764 110 ALA A C 1
ATOM 1356 O O . ALA A 1 90 ? -17.35121 35.89925 120.00213 1.000 57.03567 110 ALA A O 1
ATOM 1363 N N . PRO A 1 91 ? -15.96140 35.45517 118.30485 1.000 60.52579 111 PRO A N 1
ATOM 1364 C CA . PRO A 1 91 ? -15.22521 34.47422 119.11012 1.000 36.48910 111 PRO A CA 1
ATOM 1365 C C . PRO A 1 91 ? -14.56290 35.14204 120.29987 1.000 37.22669 111 PRO A C 1
ATOM 1366 O O . PRO A 1 91 ? -14.03679 36.26032 120.20260 1.000 31.58957 111 PRO A O 1
ATOM 1377 N N . LYS A 1 92 ? -14.61433 34.44535 121.43568 1.000 32.05446 112 LYS A N 1
ATOM 1378 C CA . LYS A 1 92 ? -14.02200 34.91363 122.68571 1.000 29.04794 112 LYS A CA 1
ATOM 1379 C C . LYS A 1 92 ? -13.81336 33.70827 123.62220 1.000 27.09738 112 LYS A C 1
ATOM 1380 O O . LYS A 1 92 ? -14.38286 32.63508 123.41212 1.000 29.03304 112 LYS A O 1
ATOM 1399 N N . MET A 1 93 ? -12.99370 33.89342 124.65697 1.000 26.57827 113 MET A N 1
ATOM 1400 C CA . MET A 1 93 ? -12.69385 32.80395 125.57420 1.000 29.17357 113 MET A CA 1
ATOM 1401 C C . MET A 1 93 ? -12.62254 33.27579 127.02068 1.000 25.28761 113 MET A C 1
ATOM 1402 O O . MET A 1 93 ? -12.14975 34.36964 127.30695 1.000 30.91026 113 MET A O 1
ATOM 1416 N N . ASP A 1 94 ? -13.03928 32.37744 127.92515 1.000 26.26870 114 ASP A N 1
ATOM 1417 C CA . ASP A 1 94 ? -13.13350 32.61016 129.37557 1.000 33.46184 114 ASP A CA 1
ATOM 1418 C C . ASP A 1 94 ? -11.99517 31.91995 130.12356 1.000 33.67759 114 ASP A C 1
ATOM 1419 O O . ASP A 1 94 ? -11.99869 30.69503 130.27596 1.000 34.39440 114 ASP A O 1
ATOM 1428 N N . LEU A 1 95 ? -11.04648 32.71038 130.60351 1.000 29.19299 115 LEU A N 1
ATOM 1429 C CA . LEU A 1 95 ? -9.89772 32.21820 131.35989 1.000 34.34802 115 LEU A CA 1
ATOM 1430 C C . LEU A 1 95 ? -10.26473 32.10393 132.83711 1.000 34.37037 115 LEU A C 1
ATOM 1431 O O . LEU A 1 95 ? -10.64363 33.09907 133.45426 1.000 36.34155 115 LEU A O 1
ATOM 1447 N N . LEU A 1 96 ? -10.14324 30.90623 133.41014 1.000 25.56321 116 LEU A N 1
ATOM 1448 C CA . LEU A 1 96 ? -10.30439 30.70796 134.84395 1.000 28.65775 116 LEU A CA 1
ATOM 1449 C C . LEU A 1 96 ? -8.95087 30.62288 135.53456 1.000 32.69069 116 LEU A C 1
ATOM 1450 O O . LEU A 1 96 ? -8.09417 29.82097 135.13899 1.000 34.71940 116 LEU A O 1
ATOM 1466 N N . LEU A 1 97 ? -8.78553 31.40711 136.60377 1.000 29.01676 117 LEU A N 1
ATOM 1467 C CA . LEU A 1 97 ? -7.56128 31.43640 137.40068 1.000 25.22807 117 LEU A CA 1
ATOM 1468 C C . LEU A 1 97 ? -7.85771 31.19644 138.87772 1.000 37.81787 117 LEU A C 1
ATOM 1469 O O . LEU A 1 97 ? -8.77684 31.81052 139.44505 1.000 30.84666 117 LEU A O 1
ATOM 1485 N N . TYR A 1 98 ? -7.08987 30.27285 139.47214 1.000 31.93300 118 TYR A N 1
ATOM 1486 C CA . TYR A 1 98 ? -7.03321 30.02012 140.90422 1.000 27.00979 118 TYR A CA 1
ATOM 1487 C C . TYR A 1 98 ? -5.62530 30.30854 141.36990 1.000 39.59715 118 TYR A C 1
ATOM 1488 O O . TYR A 1 98 ? -4.67934 29.67450 140.89132 1.000 33.54372 118 TYR A O 1
ATOM 1506 N N . LEU A 1 99 ? -5.48687 31.26072 142.30118 1.000 28.26798 119 LEU A N 1
ATOM 1507 C CA . LEU A 1 99 ? -4.24340 31.55077 142.98992 1.000 24.71382 119 LEU A CA 1
ATOM 1508 C C . LEU A 1 99 ? -4.32916 31.16187 144.46553 1.000 36.62254 119 LEU A C 1
ATOM 1509 O O . LEU A 1 99 ? -5.39466 31.28419 145.06335 1.000 37.78857 119 LEU A O 1
ATOM 1525 N N . PRO A 1 100 ? -3.24544 30.70487 145.10219 1.000 46.14060 120 PRO A N 1
ATOM 1526 C CA . PRO A 1 100 ? -3.35714 30.30324 146.51779 1.000 46.82096 120 PRO A CA 1
ATOM 1527 C C . PRO A 1 100 ? -3.71126 31.49206 147.41529 1.000 46.80168 120 PRO A C 1
ATOM 1528 O O . PRO A 1 100 ? -3.21117 32.60251 147.23548 1.000 47.28824 120 PRO A O 1
ATOM 1539 N N . ALA A 1 101 ? -4.57110 31.24294 148.40652 1.000 48.90037 121 ALA A N 1
ATOM 1540 C CA . ALA A 1 101 ? -5.07717 32.33140 149.24873 1.000 56.54216 121 ALA A CA 1
ATOM 1541 C C . ALA A 1 101 ? -3.97351 32.95862 150.08803 1.000 53.39380 121 ALA A C 1
ATOM 1542 O O . ALA A 1 101 ? -3.92457 34.18545 150.23929 1.000 61.33466 121 ALA A O 1
ATOM 1549 N N . ALA A 1 102 ? -3.05913 32.14635 150.60992 1.000 52.30050 122 ALA A N 1
ATOM 1550 C CA . ALA A 1 102 ? -1.95362 32.63689 151.42876 1.000 63.43067 122 ALA A CA 1
ATOM 1551 C C . ALA A 1 102 ? -0.86806 33.37752 150.65378 1.000 70.61609 122 ALA A C 1
ATOM 1552 O O . ALA A 1 102 ? 0.13251 33.74101 151.28974 1.000 74.77246 122 ALA A O 1
ATOM 1559 N N . ALA A 1 103 ? -1.01524 33.61418 149.34305 1.000 71.51961 123 ALA A N 1
ATOM 1560 C CA . ALA A 1 103 ? 0.11579 34.04897 148.52028 1.000 63.95941 123 ALA A CA 1
ATOM 1561 C C . ALA A 1 103 ? 0.71605 35.34698 149.04525 1.000 67.27121 123 ALA A C 1
ATOM 1562 O O . ALA A 1 103 ? 0.04360 36.38111 149.08162 1.000 70.32743 123 ALA A O 1
ATOM 1569 N N . ALA A 1 104 ? 1.99469 35.29335 149.43350 1.000 65.82834 124 ALA A N 1
ATOM 1570 C CA . ALA A 1 104 ? 2.69450 36.47594 149.92325 1.000 71.83339 124 ALA A CA 1
ATOM 1571 C C . ALA A 1 104 ? 3.28151 37.32667 148.80151 1.000 63.93476 124 ALA A C 1
ATOM 1572 O O . ALA A 1 104 ? 3.58004 38.50475 149.02344 1.000 71.73423 124 ALA A O 1
ATOM 1579 N N . LYS A 1 105 ? 3.45474 36.75941 147.61573 1.000 66.89203 125 LYS A N 1
ATOM 1580 C CA . LYS A 1 105 ? 4.05071 37.44153 146.47434 1.000 66.95103 125 LYS A CA 1
ATOM 1581 C C . LYS A 1 105 ? 3.26963 37.04221 145.23273 1.000 56.94349 125 LYS A C 1
ATOM 1582 O O . LYS A 1 105 ? 2.40820 36.15796 145.32222 1.000 51.03095 125 LYS A O 1
ATOM 1601 N N . PRO A 1 106 ? 3.52869 37.66440 144.07462 1.000 52.19168 126 PRO A N 1
ATOM 1602 C CA . PRO A 1 106 ? 2.96105 37.15579 142.81388 1.000 59.73769 126 PRO A CA 1
ATOM 1603 C C . PRO A 1 106 ? 3.39074 35.71841 142.58035 1.000 46.08495 126 PRO A C 1
ATOM 1604 O O . PRO A 1 106 ? 4.55649 35.36278 142.77658 1.000 39.00301 126 PRO A O 1
ATOM 1615 N N . ALA A 1 107 ? 2.43534 34.88981 142.15464 1.000 38.14738 127 ALA A N 1
ATOM 1616 C CA . ALA A 1 107 ? 2.70851 33.46966 142.29349 1.000 38.34066 127 ALA A CA 1
ATOM 1617 C C . ALA A 1 107 ? 2.88915 32.82137 140.93573 1.000 35.59873 127 ALA A C 1
ATOM 1618 O O . ALA A 1 107 ? 2.30524 33.28025 139.94944 1.000 30.37139 127 ALA A O 1
ATOM 1625 N N . PRO A 1 108 ? 3.69070 31.75590 140.85627 1.000 40.24410 128 PRO A N 1
ATOM 1626 C CA . PRO A 1 108 ? 3.82638 31.02856 139.59559 1.000 38.47788 128 PRO A CA 1
ATOM 1627 C C . PRO A 1 108 ? 2.49212 30.44269 139.19315 1.000 35.92649 128 PRO A C 1
ATOM 1628 O O . PRO A 1 108 ? 1.66353 30.12407 140.04360 1.000 31.45839 128 PRO A O 1
ATOM 1639 N N . VAL A 1 109 ? 2.29412 30.29592 137.88463 1.000 34.14178 129 VAL A N 1
ATOM 1640 C CA . VAL A 1 109 ? 1.04881 29.77166 137.32250 1.000 25.74352 129 VAL A CA 1
ATOM 1641 C C . VAL A 1 109 ? 1.35682 28.70300 136.27715 1.000 29.74611 129 VAL A C 1
ATOM 1642 O O . VAL A 1 109 ? 2.14208 28.93870 135.34628 1.000 29.79609 129 VAL A O 1
ATOM 1655 N N . ILE A 1 110 ? 0.67419 27.57311 136.38267 1.000 28.19024 130 ILE A N 1
ATOM 1656 C CA . ILE A 1 110 ? 0.55916 26.61951 135.28488 1.000 25.94281 130 ILE A CA 1
ATOM 1657 C C . ILE A 1 110 ? -0.68388 26.93277 134.46866 1.000 28.51643 130 ILE A C 1
ATOM 1658 O O . ILE A 1 110 ? -1.79776 26.91593 134.99798 1.000 25.55812 130 ILE A O 1
ATOM 1674 N N . LEU A 1 111 ? -0.48995 27.18172 133.16963 1.000 25.46926 131 LEU A N 1
ATOM 1675 C CA . LEU A 1 111 ? -1.57275 27.41725 132.23684 1.000 22.82293 131 LEU A CA 1
ATOM 1676 C C . LEU A 1 111 ? -1.87650 26.12668 131.48553 1.000 24.83875 131 LEU A C 1
ATOM 1677 O O . LEU A 1 111 ? -0.97353 25.35651 131.14570 1.000 23.39841 131 LEU A O 1
ATOM 1693 N N . GLY A 1 112 ? -3.15725 25.87097 131.26817 1.000 22.38207 132 GLY A N 1
ATOM 1694 C CA . GLY A 1 112 ? -3.57897 24.66398 130.60445 1.000 28.84258 132 GLY A CA 1
ATOM 1695 C C . GLY A 1 112 ? -4.69361 24.86847 129.59876 1.000 18.89059 132 GLY A C 1
ATOM 1696 O O . GLY A 1 112 ? -5.62292 25.64187 129.82796 1.000 25.94963 132 GLY A O 1
ATOM 1700 N N . LEU A 1 113 ? -4.63948 24.14251 128.49885 1.000 20.16325 133 LEU A N 1
ATOM 1701 C CA . LEU A 1 113 ? -5.76935 24.03051 127.60323 1.000 26.48526 133 LEU A CA 1
ATOM 1702 C C . LEU A 1 113 ? -6.62841 22.86279 128.09012 1.000 27.09745 133 LEU A C 1
ATOM 1703 O O . LEU A 1 113 ? -6.11224 21.77791 128.38752 1.000 27.65144 133 LEU A O 1
ATOM 1719 N N . SER A 1 114 ? -7.93950 23.08819 128.16105 1.000 29.38343 134 SER A N 1
ATOM 1720 C CA . SER A 1 114 ? -8.88880 22.15029 128.75921 1.000 29.47515 134 SER A CA 1
ATOM 1721 C C . SER A 1 114 ? -9.80158 21.56129 127.69545 1.000 27.57283 134 SER A C 1
ATOM 1722 O O . SER A 1 114 ? -10.25442 22.27031 126.79642 1.000 35.34210 134 SER A O 1
ATOM 1730 N N . PHE A 1 115 ? -10.13920 20.28908 127.85740 1.000 30.32681 135 PHE A N 1
ATOM 1731 C CA . PHE A 1 115 ? -11.13952 19.67536 126.99711 1.000 39.04425 135 PHE A CA 1
ATOM 1732 C C . PHE A 1 115 ? -12.58681 20.03931 127.36450 1.000 40.17012 135 PHE A C 1
ATOM 1733 O O . PHE A 1 115 ? -13.47142 19.88234 126.51078 1.000 26.41120 135 PHE A O 1
ATOM 1750 N N . GLY A 1 116 ? -12.84601 20.47798 128.60714 1.000 34.79962 136 GLY A N 1
ATOM 1751 C CA . GLY A 1 116 ? -14.16242 20.90036 129.03407 1.000 30.33535 136 GLY A CA 1
ATOM 1752 C C . GLY A 1 116 ? -14.20118 22.35390 129.49346 1.000 34.18159 136 GLY A C 1
ATOM 1753 O O . GLY A 1 116 ? -13.17609 23.02911 129.62886 1.000 25.93095 136 GLY A O 1
ATOM 1757 N N . GLY A 1 117 ? -15.42044 22.83601 129.72576 1.000 29.99082 137 GLY A N 1
ATOM 1758 C CA . GLY A 1 117 ? -15.62075 24.18917 130.18870 1.000 21.84233 137 GLY A CA 1
ATOM 1759 C C . GLY A 1 117 ? -15.07952 24.37254 131.57226 1.000 27.43711 137 GLY A C 1
ATOM 1760 O O . GLY A 1 117 ? -14.77230 23.40597 132.26649 1.000 33.84949 137 GLY A O 1
ATOM 1764 N N . ILE A 1 118 ? -14.98568 25.64632 131.98816 1.000 31.76505 138 ILE A N 1
ATOM 1765 C CA . ILE A 1 118 ? -14.25110 26.01442 133.20077 1.000 25.08049 138 ILE A CA 1
ATOM 1766 C C . ILE A 1 118 ? -14.88190 25.44800 134.46879 1.000 30.63760 138 ILE A C 1
ATOM 1767 O O . ILE A 1 118 ? -14.24953 25.47786 135.52741 1.000 28.05882 138 ILE A O 1
ATOM 1783 N N . HIS A 1 119 ? -16.12163 24.95633 134.38974 1.000 33.33112 139 HIS A N 1
ATOM 1784 C CA . HIS A 1 119 ? -16.81327 24.36633 135.52506 1.000 33.83302 139 HIS A CA 1
ATOM 1785 C C . HIS A 1 119 ? -16.43365 22.91316 135.72673 1.000 36.76922 139 HIS A C 1
ATOM 1786 O O . HIS A 1 119 ? -16.80365 22.32390 136.74906 1.000 37.25108 139 HIS A O 1
ATOM 1800 N N . THR A 1 120 ? -15.73416 22.31365 134.75889 1.000 34.38776 140 THR A N 1
ATOM 1801 C CA . THR A 1 120 ? -15.27422 20.93880 134.87491 1.000 39.31456 140 THR A CA 1
ATOM 1802 C C . THR A 1 120 ? -13.95092 20.82283 135.61987 1.000 36.65943 140 THR A C 1
ATOM 1803 O O . THR A 1 120 ? -13.59817 19.71812 136.03456 1.000 31.42874 140 THR A O 1
ATOM 1814 N N . VAL A 1 121 ? -13.25040 21.93524 135.83090 1.000 35.53163 141 VAL A N 1
ATOM 1815 C CA . VAL A 1 121 ? -11.85167 21.90914 136.27044 1.000 42.17275 141 VAL A CA 1
ATOM 1816 C C . VAL A 1 121 ? -11.71403 21.72803 137.78658 1.000 38.76791 141 VAL A C 1
ATOM 1817 O O . VAL A 1 121 ? -10.69473 21.23143 138.26394 1.000 28.83984 141 VAL A O 1
ATOM 1830 N N . ALA A 1 122 ? -12.71472 22.13488 138.55627 1.000 41.21099 142 ALA A N 1
ATOM 1831 C CA . ALA A 1 122 ? -12.75022 21.91115 139.99149 1.000 47.11302 142 ALA A CA 1
ATOM 1832 C C . ALA A 1 122 ? -14.21392 21.71917 140.36348 1.000 52.91680 142 ALA A C 1
ATOM 1833 O O . ALA A 1 122 ? -15.10981 21.91253 139.53624 1.000 46.30501 142 ALA A O 1
ATOM 1840 N N . ASN A 1 123 ? -14.46268 21.35103 141.62017 1.000 45.51257 143 ASN A N 1
ATOM 1841 C CA . ASN A 1 123 ? -15.83507 21.28163 142.12291 1.000 50.52359 143 ASN A CA 1
ATOM 1842 C C . ASN A 1 123 ? -16.12249 22.58863 142.86526 1.000 40.99014 143 ASN A C 1
ATOM 1843 O O . ASN A 1 123 ? -16.01437 22.69704 144.08562 1.000 40.81550 143 ASN A O 1
ATOM 1854 N N . ASP A 1 124 ? -16.47228 23.59921 142.08082 1.000 40.02979 144 ASP A N 1
ATOM 1855 C CA . ASP A 1 124 ? -16.51655 24.99097 142.52306 1.000 36.82562 144 ASP A CA 1
ATOM 1856 C C . ASP A 1 124 ? -17.86227 25.57675 142.11577 1.000 43.59926 144 ASP A C 1
ATOM 1857 O O . ASP A 1 124 ? -18.05372 25.94450 140.94563 1.000 45.79244 144 ASP A O 1
ATOM 1866 N N . PRO A 1 125 ? -18.82843 25.68709 143.03547 1.000 60.85567 145 PRO A N 1
ATOM 1867 C CA . PRO A 1 125 ? -20.16447 26.14752 142.61340 1.000 44.84791 145 PRO A CA 1
ATOM 1868 C C . PRO A 1 125 ? -20.19706 27.61208 142.20299 1.000 45.76183 145 PRO A C 1
ATOM 1869 O O . PRO A 1 125 ? -21.18667 28.05488 141.60500 1.000 51.91242 145 PRO A O 1
ATOM 1880 N N . GLY A 1 126 ? -19.16885 28.38841 142.51417 1.000 43.09681 146 GLY A N 1
ATOM 1881 C CA . GLY A 1 126 ? -19.16919 29.77738 142.10085 1.000 44.44775 146 GLY A CA 1
ATOM 1882 C C . GLY A 1 126 ? -18.91160 30.01171 140.62704 1.000 46.27312 146 GLY A C 1
ATOM 1883 O O . GLY A 1 126 ? -18.92526 31.16312 140.17277 1.000 42.15322 146 GLY A O 1
ATOM 1887 N N . VAL A 1 127 ? -18.69423 28.96342 139.85462 1.000 49.75141 147 VAL A N 1
ATOM 1888 C CA . VAL A 1 127 ? -18.28114 29.07936 138.46547 1.000 39.63520 147 VAL A CA 1
ATOM 1889 C C . VAL A 1 127 ? -19.48801 28.80744 137.57673 1.000 32.99824 147 VAL A C 1
ATOM 1890 O O . VAL A 1 127 ? -20.09457 27.72713 137.70774 1.000 35.03940 147 VAL A O 1
ATOM 1903 N N . PRO A 1 128 ? -19.84333 29.69626 136.66062 1.000 38.63747 148 PRO A N 1
ATOM 1904 C CA . PRO A 1 128 ? -20.99092 29.44516 135.78342 1.000 43.06753 148 PRO A CA 1
ATOM 1905 C C . PRO A 1 128 ? -20.75877 28.26277 134.86555 1.000 35.07609 148 PRO A C 1
ATOM 1906 O O . PRO A 1 128 ? -19.65369 28.06413 134.35211 1.000 38.92253 148 PRO A O 1
ATOM 1917 N N . LEU A 1 129 ? -21.82037 27.49118 134.65965 1.000 32.84577 149 LEU A N 1
ATOM 1918 C CA . LEU A 1 129 ? -21.79062 26.34290 133.76330 1.000 42.31314 149 LEU A CA 1
ATOM 1919 C C . LEU A 1 129 ? -21.56484 26.80071 132.32644 1.000 49.63455 149 LEU A C 1
ATOM 1920 O O . LEU A 1 129 ? -22.24525 27.71463 131.85392 1.000 39.37245 149 LEU A O 1
ATOM 1936 N N . ALA A 1 130 ? -20.61775 26.16493 131.61958 1.000 34.01186 150 ALA A N 1
ATOM 1937 C CA . ALA A 1 130 ? -20.23594 26.62384 130.28766 1.000 32.96465 150 ALA A CA 1
ATOM 1938 C C . ALA A 1 130 ? -20.96587 25.84196 129.20330 1.000 37.41039 150 ALA A C 1
ATOM 1939 O O . ALA A 1 130 ? -21.34298 24.67862 129.38832 1.000 34.83932 150 ALA A O 1
ATOM 1946 N N . GLU A 1 131 ? -21.13708 26.49737 128.05344 1.000 39.50254 151 GLU A N 1
ATOM 1947 C CA . GLU A 1 131 ? -21.69700 25.84511 126.87808 1.000 42.56257 151 GLU A CA 1
ATOM 1948 C C . GLU A 1 131 ? -20.60106 25.02749 126.22801 1.000 31.14881 151 GLU A C 1
ATOM 1949 O O . GLU A 1 131 ? -19.56350 25.58056 125.86923 1.000 38.59420 151 GLU A O 1
ATOM 1961 N N . GLN A 1 132 ? -20.82666 23.72502 126.08630 1.000 37.37732 152 GLN A N 1
ATOM 1962 C CA . GLN A 1 132 ? -19.89128 22.83720 125.41571 1.000 40.95535 152 GLN A CA 1
ATOM 1963 C C . GLN A 1 132 ? -20.49066 22.23994 124.15341 1.000 43.64196 152 GLN A C 1
ATOM 1964 O O . GLN A 1 132 ? -21.71458 22.20164 123.96822 1.000 36.11736 152 GLN A O 1
ATOM 1978 N N . TRP A 1 133 ? -19.58040 21.77085 123.29355 1.000 38.39715 153 TRP A N 1
ATOM 1979 C CA . TRP A 1 133 ? -19.90688 21.08530 122.04804 1.000 43.64148 153 TRP A CA 1
ATOM 1980 C C . TRP A 1 133 ? -19.99782 19.58588 122.27169 1.000 36.80908 153 TRP A C 1
ATOM 1981 O O . TRP A 1 133 ? -19.19400 19.00034 123.00888 1.000 40.00642 153 TRP A O 1
ATOM 2002 N N . THR A 1 134 ? -20.95813 18.95808 121.59608 1.000 33.44895 154 THR A N 1
ATOM 2003 C CA . THR A 1 134 ? -21.35265 17.59544 121.91426 1.000 31.93581 154 THR A CA 1
ATOM 2004 C C . THR A 1 134 ? -20.95854 16.63441 120.80737 1.000 38.86801 154 THR A C 1
ATOM 2005 O O . THR A 1 134 ? -20.51753 17.04040 119.73014 1.000 38.15130 154 THR A O 1
ATOM 2016 N N A ARG A 1 135 ? -21.18916 15.34072 121.07304 0.549 34.09340 155 ARG A N 1
ATOM 2017 N N B ARG A 1 135 ? -21.18457 15.34986 121.09758 0.451 34.42088 155 ARG A N 1
ATOM 2018 C CA A ARG A 1 135 ? -20.93251 14.28320 120.10435 0.549 38.40744 155 ARG A CA 1
ATOM 2019 C CA B ARG A 1 135 ? -20.98217 14.27242 120.14019 0.451 38.34027 155 ARG A CA 1
ATOM 2020 C C A ARG A 1 135 ? -21.64634 14.52485 118.78176 0.549 45.41492 155 ARG A C 1
ATOM 2021 C C B ARG A 1 135 ? -21.62068 14.56809 118.78920 0.451 45.32045 155 ARG A C 1
ATOM 2022 O O A ARG A 1 135 ? -21.23894 13.95760 117.75896 0.549 43.74639 155 ARG A O 1
ATOM 2023 O O B ARG A 1 135 ? -21.13835 14.08997 117.75431 0.451 43.88129 155 ARG A O 1
ATOM 2064 N N . ASP A 1 136 ? -22.71137 15.33029 118.77380 1.000 49.07220 156 ASP A N 1
ATOM 2065 C CA . ASP A 1 136 ? -23.46325 15.59916 117.54907 1.000 45.34849 156 ASP A CA 1
ATOM 2066 C C . ASP A 1 136 ? -23.02183 16.86823 116.84460 1.000 34.55144 156 ASP A C 1
ATOM 2067 O O . ASP A 1 136 ? -23.64703 17.25743 115.85025 1.000 36.00217 156 ASP A O 1
ATOM 2077 N N . ASN A 1 137 ? -21.94190 17.50049 117.31502 1.000 34.71891 157 ASN A N 1
ATOM 2078 C CA . ASN A 1 137 ? -21.47604 18.77716 116.77925 1.000 32.52955 157 ASN A CA 1
ATOM 2079 C C . ASN A 1 137 ? -22.55623 19.85622 116.92579 1.000 40.53433 157 ASN A C 1
ATOM 2080 O O . ASN A 1 137 ? -22.78590 20.66048 116.01556 1.000 29.88080 157 ASN A O 1
ATOM 2091 N N . ARG A 1 138 ? -23.21785 19.86898 118.09116 1.000 33.77351 158 ARG A N 1
ATOM 2092 C CA . ARG A 1 138 ? -24.03991 20.97489 118.55654 1.000 42.94672 158 ARG A CA 1
ATOM 2093 C C . ARG A 1 138 ? -23.40870 21.59291 119.79995 1.000 27.25444 158 ARG A C 1
ATOM 2094 O O . ARG A 1 138 ? -22.77628 20.89388 120.59144 1.000 38.47870 158 ARG A O 1
ATOM 2115 N N . LYS A 1 139 ? -23.64058 22.89663 119.99909 1.000 30.31302 159 LYS A N 1
ATOM 2116 C CA . LYS A 1 139 ? -23.22428 23.62038 121.19843 1.000 30.17313 159 LYS A CA 1
ATOM 2117 C C . LYS A 1 139 ? -24.42175 23.92262 122.09502 1.000 41.45097 159 LYS A C 1
ATOM 2118 O O . LYS A 1 139 ? -25.46028 24.38240 121.61507 1.000 30.53775 159 LYS A O 1
ATOM 2137 N N . GLN A 1 140 ? -24.26040 23.71344 123.40473 1.000 31.65326 160 GLN A N 1
ATOM 2138 C CA . GLN A 1 140 ? -25.39793 23.83799 124.30832 1.000 44.01517 160 GLN A CA 1
ATOM 2139 C C . GLN A 1 140 ? -24.92758 23.93881 125.76694 1.000 41.74812 160 GLN A C 1
ATOM 2140 O O . GLN A 1 140 ? -23.89828 23.37157 126.12385 1.000 34.84894 160 GLN A O 1
ATOM 2154 N N . PRO A 1 141 ? -25.69898 24.62280 126.61169 1.000 35.19048 161 PRO A N 1
ATOM 2155 C CA . PRO A 1 141 ? -25.31645 24.71720 128.03982 1.000 35.77100 161 PRO A CA 1
ATOM 2156 C C . PRO A 1 141 ? -25.08162 23.35788 128.67697 1.000 31.03220 161 PRO A C 1
ATOM 2157 O O . PRO A 1 141 ? -25.74703 22.36963 128.36856 1.000 33.03870 161 PRO A O 1
ATOM 2168 N N . SER A 1 142 ? -24.12382 23.31430 129.59770 1.000 37.53474 162 SER A N 1
ATOM 2169 C CA . SER A 1 142 ? -23.78186 22.09277 130.31625 1.000 49.02581 162 SER A CA 1
ATOM 2170 C C . SER A 1 142 ? -24.64801 21.90959 131.56457 1.000 39.09514 162 SER A C 1
ATOM 2171 O O . SER A 1 142 ? -25.00815 22.87164 132.25048 1.000 31.92902 162 SER A O 1
ATOM 2179 N N . ALA A 1 143 ? -24.94317 20.65382 131.86328 1.000 44.44098 163 ALA A N 1
ATOM 2180 C CA . ALA A 1 143 ? -25.71922 20.28981 133.03887 1.000 50.47778 163 ALA A CA 1
ATOM 2181 C C . ALA A 1 143 ? -24.88166 20.39041 134.31076 1.000 46.03201 163 ALA A C 1
ATOM 2182 O O . ALA A 1 143 ? -23.65790 20.23600 134.29436 1.000 32.35942 163 ALA A O 1
ATOM 2189 N N . GLU A 1 144 ? -25.56673 20.64689 135.42762 1.000 45.31413 164 GLU A N 1
ATOM 2190 C CA . GLU A 1 144 ? -24.89499 20.80472 136.71319 1.000 46.15327 164 GLU A CA 1
ATOM 2191 C C . GLU A 1 144 ? -24.22532 19.51635 137.16002 1.000 50.13127 164 GLU A C 1
ATOM 2192 O O . GLU A 1 144 ? -23.20990 19.56407 137.86510 1.000 51.54216 164 GLU A O 1
ATOM 2204 N N . LYS A 1 145 ? -24.75432 18.35935 136.74619 1.000 47.66031 165 LYS A N 1
ATOM 2205 C CA . LYS A 1 145 ? -24.09331 17.09254 137.05398 1.000 38.66263 165 LYS A CA 1
ATOM 2206 C C . LYS A 1 145 ? -22.66229 17.05394 136.53425 1.000 39.26739 165 LYS A C 1
ATOM 2207 O O . LYS A 1 145 ? -21.88019 16.20685 136.97505 1.000 41.95554 165 LYS A O 1
ATOM 2226 N N . SER A 1 146 ? -22.31691 17.92077 135.57882 1.000 42.33637 166 SER A N 1
ATOM 2227 C CA . SER A 1 146 ? -21.00592 17.90589 134.93994 1.000 38.29754 166 SER A CA 1
ATOM 2228 C C . SER A 1 146 ? -19.96361 18.68053 135.72904 1.000 45.02299 166 SER A C 1
ATOM 2229 O O . SER A 1 146 ? -18.76828 18.56228 135.43108 1.000 39.33568 166 SER A O 1
ATOM 2237 N N . ARG A 1 147 ? -20.38010 19.46844 136.71892 1.000 40.96603 167 ARG A N 1
ATOM 2238 C CA . ARG A 1 147 ? -19.42597 20.24862 137.47892 1.000 27.42209 167 ARG A CA 1
ATOM 2239 C C . ARG A 1 147 ? -18.33171 19.35583 138.04793 1.000 46.60910 167 ARG A C 1
ATOM 2240 O O . ARG A 1 147 ? -18.59265 18.24892 138.53802 1.000 36.37928 167 ARG A O 1
ATOM 2261 N N . GLY A 1 148 ? -17.09349 19.86176 137.99272 1.000 42.77322 168 GLY A N 1
ATOM 2262 C CA . GLY A 1 148 ? -15.93524 19.12551 138.47512 1.000 40.32280 168 GLY A CA 1
ATOM 2263 C C . GLY A 1 148 ? -15.64976 17.84356 137.73429 1.000 38.87859 168 GLY A C 1
ATOM 2264 O O . GLY A 1 148 ? -14.88559 17.01322 138.21898 1.000 39.04085 168 GLY A O 1
ATOM 2268 N N . GLY A 1 149 ? -16.23944 17.66642 136.55464 1.000 40.74846 169 GLY A N 1
ATOM 2269 C CA . GLY A 1 149 ? -16.06609 16.41837 135.82855 1.000 41.08751 169 GLY A CA 1
ATOM 2270 C C . GLY A 1 149 ? -14.64324 16.14911 135.34721 1.000 43.11931 169 GLY A C 1
ATOM 2271 O O . GLY A 1 149 ? -14.28208 14.99636 135.10505 1.000 36.27669 169 GLY A O 1
ATOM 2275 N N . GLU A 1 150 ? -13.83009 17.19416 135.15458 1.000 43.94834 170 GLU A N 1
ATOM 2276 C CA . GLU A 1 150 ? -12.43061 17.01477 134.77149 1.000 47.76408 170 GLU A CA 1
ATOM 2277 C C . GLU A 1 150 ? -11.48627 17.21910 135.95032 1.000 40.37207 170 GLU A C 1
ATOM 2278 O O . GLU A 1 150 ? -10.27896 17.37204 135.75454 1.000 33.83068 170 GLU A O 1
ATOM 2290 N N . ALA A 1 151 ? -12.01047 17.19133 137.17353 1.000 37.54871 171 ALA A N 1
ATOM 2291 C CA . ALA A 1 151 ? -11.24617 17.65785 138.31942 1.000 40.76684 171 ALA A CA 1
ATOM 2292 C C . ALA A 1 151 ? -9.99306 16.82071 138.52542 1.000 38.83748 171 ALA A C 1
ATOM 2293 O O . ALA A 1 151 ? -8.93959 17.34656 138.90804 1.000 35.75357 171 ALA A O 1
ATOM 2300 N N . SER A 1 152 ? -10.08367 15.52125 138.25266 1.000 32.69914 172 SER A N 1
ATOM 2301 C CA . SER A 1 152 ? -8.96706 14.61184 138.47388 1.000 27.96968 172 SER A CA 1
ATOM 2302 C C . SER A 1 152 ? -7.84292 14.80623 137.46746 1.000 40.18911 172 SER A C 1
ATOM 2303 O O . SER A 1 152 ? -6.73082 14.32386 137.70494 1.000 30.38522 172 SER A O 1
ATOM 2311 N N . ARG A 1 153 ? -8.14250 15.40886 136.31419 1.000 25.65787 173 ARG A N 1
ATOM 2312 C CA . ARG A 1 153 ? -7.15740 15.72897 135.30230 1.000 32.69443 173 ARG A CA 1
ATOM 2313 C C . ARG A 1 153 ? -6.43157 17.02642 135.60127 1.000 37.86901 173 ARG A C 1
ATOM 2314 O O . ARG A 1 153 ? -5.45617 17.34335 134.91358 1.000 30.88797 173 ARG A O 1
ATOM 2335 N N . TRP A 1 154 ? -6.88855 17.77965 136.59228 1.000 27.41840 174 TRP A N 1
ATOM 2336 C CA . TRP A 1 154 ? -6.29930 19.05926 136.92655 1.000 31.29069 174 TRP A CA 1
ATOM 2337 C C . TRP A 1 154 ? -5.78946 19.15719 138.35526 1.000 24.60324 174 TRP A C 1
ATOM 2338 O O . TRP A 1 154 ? -4.87534 19.92103 138.58523 1.000 26.28306 174 TRP A O 1
ATOM 2359 N N . GLN A 1 155 ? -6.31174 18.38886 139.31603 1.000 33.84251 175 GLN A N 1
ATOM 2360 C CA . GLN A 1 155 ? -5.66874 18.26557 140.64126 1.000 28.77192 175 GLN A CA 1
ATOM 2361 C C . GLN A 1 155 ? -5.33112 19.62571 141.26152 1.000 29.43154 175 GLN A C 1
ATOM 2362 O O . GLN A 1 155 ? -4.24547 19.83416 141.79363 1.000 27.12922 175 GLN A O 1
ATOM 2376 N N . VAL A 1 156 ? -6.28157 20.55930 141.23010 1.000 35.68071 176 VAL A N 1
ATOM 2377 C CA . VAL A 1 156 ? -5.98282 21.93326 141.65368 1.000 26.08430 176 VAL A CA 1
ATOM 2378 C C . VAL A 1 156 ? -5.50292 22.00378 143.10767 1.000 34.82389 176 VAL A C 1
ATOM 2379 O O . VAL A 1 156 ? -4.70817 22.88672 143.47118 1.000 34.49391 176 VAL A O 1
ATOM 2392 N N . GLU A 1 157 ? -5.99439 21.12234 143.96874 1.000 36.14999 177 GLU A N 1
ATOM 2393 C CA . GLU A 1 157 ? -5.57994 21.16710 145.36981 1.000 33.76298 177 GLU A CA 1
ATOM 2394 C C . GLU A 1 157 ? -4.09183 20.91289 145.51979 1.000 33.37599 177 GLU A C 1
ATOM 2395 O O . GLU A 1 157 ? -3.43064 21.54891 146.35481 1.000 37.91693 177 GLU A O 1
ATOM 2407 N N . LYS A 1 158 ? -3.53789 19.98173 144.72222 1.000 34.99138 178 LYS A N 1
ATOM 2408 C CA . LYS A 1 158 ? -2.09127 19.72908 144.74461 1.000 33.90933 178 LYS A CA 1
ATOM 2409 C C . LYS A 1 158 ? -1.30767 20.94717 144.27240 1.000 30.58068 178 LYS A C 1
ATOM 2410 O O . LYS A 1 158 ? -0.27373 21.29687 144.84315 1.000 28.09798 178 LYS A O 1
ATOM 2429 N N . ILE A 1 159 ? -1.78378 21.59740 143.21717 1.000 30.14473 179 ILE A N 1
ATOM 2430 C CA . ILE A 1 159 ? -1.07686 22.73154 142.65533 1.000 23.48783 179 ILE A CA 1
ATOM 2431 C C . ILE A 1 159 ? -1.03771 23.87624 143.66005 1.000 26.33935 179 ILE A C 1
ATOM 2432 O O . ILE A 1 159 ? 0.01221 24.49067 143.89073 1.000 37.60777 179 ILE A O 1
ATOM 2448 N N . LEU A 1 160 ? -2.18070 24.20800 144.26037 1.000 32.62117 180 LEU A N 1
ATOM 2449 C CA . LEU A 1 160 ? -2.15828 25.27499 145.25871 1.000 37.30994 180 LEU A CA 1
ATOM 2450 C C . LEU A 1 160 ? -1.30743 24.87696 146.45203 1.000 26.47674 180 LEU A C 1
ATOM 2451 O O . LEU A 1 160 ? -0.60769 25.71632 147.03264 1.000 35.06956 180 LEU A O 1
ATOM 2467 N N . ALA A 1 161 ? -1.38865 23.60900 146.85725 1.000 36.91898 181 ALA A N 1
ATOM 2468 C CA . ALA A 1 161 ? -0.58264 23.11777 147.97938 1.000 38.05519 181 ALA A CA 1
ATOM 2469 C C . ALA A 1 161 ? 0.88140 23.39775 147.75685 1.000 44.88326 181 ALA A C 1
ATOM 2470 O O . ALA A 1 161 ? 1.63205 23.64209 148.70811 1.000 35.00560 181 ALA A O 1
ATOM 2477 N N . ALA A 1 162 ? 1.30818 23.33370 146.49432 1.000 49.55076 182 ALA A N 1
ATOM 2478 C CA . ALA A 1 162 ? 2.68885 23.53605 146.12821 1.000 36.77373 182 ALA A CA 1
ATOM 2479 C C . ALA A 1 162 ? 3.03926 25.01003 146.00263 1.000 40.18778 182 ALA A C 1
ATOM 2480 O O . ALA A 1 162 ? 4.19769 25.33518 145.72788 1.000 37.57809 182 ALA A O 1
ATOM 2487 N N . GLY A 1 163 ? 2.08414 25.91613 146.19279 1.000 35.79359 183 GLY A N 1
ATOM 2488 C CA . GLY A 1 163 ? 2.38871 27.33422 146.10607 1.000 33.00806 183 GLY A CA 1
ATOM 2489 C C . GLY A 1 163 ? 2.13351 27.96127 144.75751 1.000 31.93250 183 GLY A C 1
ATOM 2490 O O . GLY A 1 163 ? 2.57351 29.09405 144.52004 1.000 26.44353 183 GLY A O 1
ATOM 2494 N N . TYR A 1 164 ? 1.39812 27.28317 143.88667 1.000 37.15335 184 TYR A N 1
ATOM 2495 C CA . TYR A 1 164 ? 1.18691 27.70117 142.50938 1.000 40.17656 184 TYR A CA 1
ATOM 2496 C C . TYR A 1 164 ? -0.29174 27.91574 142.23814 1.000 28.69293 184 TYR A C 1
ATOM 2497 O O . TYR A 1 164 ? -1.15865 27.30390 142.87517 1.000 28.82458 184 TYR A O 1
ATOM 2515 N N . GLY A 1 165 ? -0.55618 28.74278 141.22217 1.000 26.46482 185 GLY A N 1
ATOM 2516 C CA . GLY A 1 165 ? -1.87204 28.87561 140.63571 1.000 26.79847 185 GLY A CA 1
ATOM 2517 C C . GLY A 1 165 ? -2.09704 27.99094 139.41177 1.000 27.20162 185 GLY A C 1
ATOM 2518 O O . GLY A 1 165 ? -1.18212 27.45444 138.80774 1.000 23.03281 185 GLY A O 1
ATOM 2522 N N . LEU A 1 166 ? -3.36658 27.86635 139.02739 1.000 30.38379 186 LEU A N 1
ATOM 2523 C CA . LEU A 1 166 ? -3.73990 27.14483 137.81769 1.000 26.08033 186 LEU A CA 1
ATOM 2524 C C . LEU A 1 166 ? -4.62263 28.03743 136.97679 1.000 34.43196 186 LEU A C 1
ATOM 2525 O O . LEU A 1 166 ? -5.55283 28.64948 137.50776 1.000 37.62343 186 LEU A O 1
ATOM 2541 N N . ALA A 1 167 ? -4.32877 28.12092 135.67651 1.000 24.43538 187 ALA A N 1
ATOM 2542 C CA . ALA A 1 167 ? -5.16800 28.84520 134.73512 1.000 21.93869 187 ALA A CA 1
ATOM 2543 C C . ALA A 1 167 ? -5.61949 27.88252 133.63890 1.000 31.18569 187 ALA A C 1
ATOM 2544 O O . ALA A 1 167 ? -4.80183 27.10352 133.13365 1.000 24.81866 187 ALA A O 1
ATOM 2551 N N . THR A 1 168 ? -6.92669 27.90132 133.29124 1.000 31.65108 188 THR A N 1
ATOM 2552 C CA . THR A 1 168 ? -7.45138 27.03509 132.23096 1.000 25.96032 188 THR A CA 1
ATOM 2553 C C . THR A 1 168 ? -8.35401 27.78146 131.24830 1.000 35.57087 188 THR A C 1
ATOM 2554 O O . THR A 1 168 ? -9.06092 28.71585 131.61965 1.000 29.42511 188 THR A O 1
ATOM 2565 N N . VAL A 1 169 ? -8.33932 27.33480 129.98578 1.000 27.13984 189 VAL A N 1
ATOM 2566 C CA . VAL A 1 169 ? -9.23219 27.84263 128.94394 1.000 29.30731 189 VAL A CA 1
ATOM 2567 C C . VAL A 1 169 ? -9.80483 26.63437 128.20563 1.000 27.50443 189 VAL A C 1
ATOM 2568 O O . VAL A 1 169 ? -9.07408 25.69711 127.85009 1.000 29.22270 189 VAL A O 1
ATOM 2581 N N . TYR A 1 170 ? -11.10237 26.66744 127.95176 1.000 25.27612 190 TYR A N 1
ATOM 2582 C CA . TYR A 1 170 ? -11.76588 25.62645 127.17006 1.000 31.50009 190 TYR A CA 1
ATOM 2583 C C . TYR A 1 170 ? -11.41254 25.80158 125.69602 1.000 34.90959 190 TYR A C 1
ATOM 2584 O O . TYR A 1 170 ? -11.69020 26.85559 125.10353 1.000 32.58310 190 TYR A O 1
ATOM 2602 N N . TYR A 1 171 ? -10.80567 24.77349 125.09261 1.000 34.50946 191 TYR A N 1
ATOM 2603 C CA . TYR A 1 171 ? -10.15313 24.98519 123.79519 1.000 25.46279 191 TYR A CA 1
ATOM 2604 C C . TYR A 1 171 ? -11.13232 25.24156 122.67065 1.000 26.33791 191 TYR A C 1
ATOM 2605 O O . TYR A 1 171 ? -10.79205 25.96759 121.73624 1.000 24.17896 191 TYR A O 1
ATOM 2623 N N . GLU A 1 172 ? -12.34547 24.67870 122.72692 1.000 30.06809 192 GLU A N 1
ATOM 2624 C CA . GLU A 1 172 ? -13.25215 24.85262 121.59909 1.000 27.03102 192 GLU A CA 1
ATOM 2625 C C . GLU A 1 172 ? -13.86261 26.26062 121.52429 1.000 28.57322 192 GLU A C 1
ATOM 2626 O O . GLU A 1 172 ? -14.46463 26.59639 120.49859 1.000 34.00224 192 GLU A O 1
ATOM 2638 N N . GLN A 1 173 ? -13.69780 27.10527 122.54254 1.000 24.84141 193 GLN A N 1
ATOM 2639 C CA . GLN A 1 173 ? -13.98536 28.53210 122.36909 1.000 23.21980 193 GLN A CA 1
ATOM 2640 C C . GLN A 1 173 ? -13.08860 29.19961 121.33970 1.000 28.77991 193 GLN A C 1
ATOM 2641 O O . GLN A 1 173 ? -13.48329 30.23197 120.79909 1.000 24.23454 193 GLN A O 1
ATOM 2655 N N . ILE A 1 174 ? -11.89247 28.65554 121.07420 1.000 30.72124 194 ILE A N 1
ATOM 2656 C CA . ILE A 1 174 ? -10.97484 29.21479 120.08027 1.000 25.26592 194 ILE A CA 1
ATOM 2657 C C . ILE A 1 174 ? -11.31133 28.71037 118.70259 1.000 23.18133 194 ILE A C 1
ATOM 2658 O O . ILE A 1 174 ? -11.27491 29.47413 117.73499 1.000 25.74867 194 ILE A O 1
ATOM 2674 N N . GLU A 1 175 ? -11.58827 27.40390 118.60449 1.000 24.30837 195 GLU A N 1
ATOM 2675 C CA . GLU A 1 175 ? -12.13894 26.83194 117.39093 1.000 33.75695 195 GLU A CA 1
ATOM 2676 C C . GLU A 1 175 ? -12.76226 25.49178 117.73669 1.000 29.98573 195 GLU A C 1
ATOM 2677 O O . GLU A 1 175 ? -12.09321 24.62517 118.30690 1.000 29.56228 195 GLU A O 1
ATOM 2689 N N . PRO A 1 176 ? -14.04051 25.26787 117.44323 1.000 32.93260 196 PRO A N 1
ATOM 2690 C CA . PRO A 1 176 ? -14.62631 23.97091 117.79176 1.000 28.35528 196 PRO A CA 1
ATOM 2691 C C . PRO A 1 176 ? -13.99275 22.84175 116.99367 1.000 31.92665 196 PRO A C 1
ATOM 2692 O O . PRO A 1 176 ? -13.62903 23.00149 115.82645 1.000 32.39647 196 PRO A O 1
ATOM 2703 N N . ASP A 1 177 ? -13.90833 21.68239 117.64600 1.000 28.91508 197 ASP A N 1
ATOM 2704 C CA . ASP A 1 177 ? -13.08348 20.56399 117.20745 1.000 22.79696 197 ASP A CA 1
ATOM 2705 C C . ASP A 1 177 ? -13.92725 19.51054 116.48391 1.000 25.19695 197 ASP A C 1
ATOM 2706 O O . ASP A 1 177 ? -14.24023 18.42805 116.99042 1.000 27.66437 197 ASP A O 1
ATOM 2715 N N . PHE A 1 178 ? -14.30129 19.86280 115.26045 1.000 28.55878 198 PHE A N 1
ATOM 2716 C CA . PHE A 1 178 ? -14.95885 18.93921 114.35383 1.000 34.02519 198 PHE A CA 1
ATOM 2717 C C . PHE A 1 178 ? -14.78483 19.55345 112.98450 1.000 31.04645 198 PHE A C 1
ATOM 2718 O O . PHE A 1 178 ? -14.58155 20.76668 112.86566 1.000 30.07446 198 PHE A O 1
ATOM 2735 N N . ALA A 1 179 ? -14.82835 18.69880 111.95270 1.000 34.93789 199 ALA A N 1
ATOM 2736 C CA . ALA A 1 179 ? -14.60829 19.15547 110.58825 1.000 35.22066 199 ALA A CA 1
ATOM 2737 C C . ALA A 1 179 ? -15.84651 19.91219 110.15460 1.000 43.05594 199 ALA A C 1
ATOM 2738 O O . ALA A 1 179 ? -16.94138 19.34655 110.17137 1.000 40.20387 199 ALA A O 1
ATOM 2745 N N . GLY A 1 180 ? -15.67466 21.19466 109.81320 1.000 52.62763 200 GLY A N 1
ATOM 2746 C CA . GLY A 1 180 ? -16.76368 22.13156 109.58770 1.000 38.38660 200 GLY A CA 1
ATOM 2747 C C . GLY A 1 180 ? -16.85415 23.24120 110.62823 1.000 46.35484 200 GLY A C 1
ATOM 2748 O O . GLY A 1 180 ? -17.63568 24.18864 110.44675 1.000 51.72957 200 GLY A O 1
ATOM 2752 N N . GLY A 1 181 ? -16.05435 23.17979 111.68625 1.000 40.61304 201 GLY A N 1
ATOM 2753 C CA . GLY A 1 181 ? -16.14578 24.11623 112.78677 1.000 32.34331 201 GLY A CA 1
ATOM 2754 C C . GLY A 1 181 ? -15.36379 25.36511 112.63457 1.000 33.00492 201 GLY A C 1
ATOM 2755 O O . GLY A 1 181 ? -15.45265 26.23802 113.49518 1.000 35.74416 201 GLY A O 1
ATOM 2759 N N . MET A 1 182 ? -14.57750 25.48136 111.56700 1.000 39.26226 202 MET A N 1
ATOM 2760 C CA . MET A 1 182 ? -13.74048 26.66490 111.37947 1.000 37.97598 202 MET A CA 1
ATOM 2761 C C . MET A 1 182 ? -14.55569 27.95422 111.33830 1.000 37.16566 202 MET A C 1
ATOM 2762 O O . MET A 1 182 ? -14.05574 29.02289 111.72581 1.000 35.36716 202 MET A O 1
ATOM 2776 N N . LYS A 1 183 ? -15.77416 27.89771 110.81638 1.000 34.57462 203 LYS A N 1
ATOM 2777 C CA . LYS A 1 183 ? -16.56875 29.11617 110.67319 1.000 50.82534 203 LYS A CA 1
ATOM 2778 C C . LYS A 1 183 ? -16.92755 29.73630 112.01852 1.000 39.41912 203 LYS A C 1
ATOM 2779 O O . LYS A 1 183 ? -17.15850 30.94832 112.08972 1.000 42.90208 203 LYS A O 1
ATOM 2798 N N . TYR A 1 184 ? -16.96653 28.93755 113.08267 1.000 33.29114 204 TYR A N 1
ATOM 2799 C CA . TYR A 1 184 ? -17.27263 29.43136 114.41378 1.000 45.48450 204 TYR A CA 1
ATOM 2800 C C . TYR A 1 184 ? -16.04367 29.87319 115.19394 1.000 53.58827 204 TYR A C 1
ATOM 2801 O O . TYR A 1 184 ? -16.17831 30.22706 116.37168 1.000 44.09879 204 TYR A O 1
ATOM 2819 N N . GLY A 1 185 ? -14.85401 29.84144 114.58802 1.000 44.74325 205 GLY A N 1
ATOM 2820 C CA . GLY A 1 185 ? -13.62028 30.04652 115.30286 1.000 35.76213 205 GLY A CA 1
ATOM 2821 C C . GLY A 1 185 ? -12.90529 31.31792 114.88889 1.000 41.55178 205 GLY A C 1
ATOM 2822 O O . GLY A 1 185 ? -13.42649 32.14630 114.14025 1.000 40.39115 205 GLY A O 1
ATOM 2826 N N . ILE A 1 186 ? -11.67037 31.45934 115.38586 1.000 35.83033 206 ILE A N 1
ATOM 2827 C CA . ILE A 1 186 ? -10.90969 32.67327 115.12453 1.000 28.04295 206 ILE A CA 1
ATOM 2828 C C . ILE A 1 186 ? -10.28538 32.73375 113.72151 1.000 31.93301 206 ILE A C 1
ATOM 2829 O O . ILE A 1 186 ? -9.97431 33.82299 113.24043 1.000 29.16936 206 ILE A O 1
ATOM 2845 N N . ARG A 1 187 ? -10.11480 31.62376 113.02117 1.000 35.92087 207 ARG A N 1
ATOM 2846 C CA . ARG A 1 187 ? -9.35872 31.69984 111.77290 1.000 38.23413 207 ARG A CA 1
ATOM 2847 C C . ARG A 1 187 ? -10.01363 32.57224 110.70143 1.000 45.01049 207 ARG A C 1
ATOM 2848 O O . ARG A 1 187 ? -9.29305 33.34526 110.04631 1.000 38.04557 207 ARG A O 1
ATOM 2869 N N . PRO A 1 188 ? -11.32260 32.48709 110.46032 1.000 42.77761 208 PRO A N 1
ATOM 2870 C CA . PRO A 1 188 ? -11.97993 33.44131 109.55194 1.000 39.86083 208 PRO A CA 1
ATOM 2871 C C . PRO A 1 188 ? -11.71406 34.89131 109.88171 1.000 30.98100 208 PRO A C 1
ATOM 2872 O O . PRO A 1 188 ? -11.69323 35.73648 108.97899 1.000 34.98389 208 PRO A O 1
ATOM 2883 N N . LEU A 1 189 ? -11.50365 35.22485 111.15419 1.000 34.30958 209 LEU A N 1
ATOM 2884 C CA . LEU A 1 189 ? -11.25782 36.61374 111.48254 1.000 27.32515 209 LEU A CA 1
ATOM 2885 C C . LEU A 1 189 ? -10.06094 37.20598 110.73344 1.000 46.19044 209 LEU A C 1
ATOM 2886 O O . LEU A 1 189 ? -10.01876 38.42931 110.56663 1.000 29.01609 209 LEU A O 1
ATOM 2902 N N . PHE A 1 190 ? -9.10342 36.39567 110.25084 1.000 36.84575 210 PHE A N 1
ATOM 2903 C CA . PHE A 1 190 ? -7.87935 36.95501 109.68690 1.000 44.97741 210 PHE A CA 1
ATOM 2904 C C . PHE A 1 190 ? -7.77454 36.75994 108.17939 1.000 42.92657 210 PHE A C 1
ATOM 2905 O O . PHE A 1 190 ? -6.68828 36.87214 107.62111 1.000 52.33464 210 PHE A O 1
ATOM 2922 N N . PHE A 1 191 ? -8.89103 36.53386 107.50878 1.000 45.92446 211 PHE A N 1
ATOM 2923 C CA . PHE A 1 191 ? -8.88587 36.39499 106.06378 1.000 56.50977 211 PHE A CA 1
ATOM 2924 C C . PHE A 1 191 ? -8.61199 37.74058 105.39116 1.000 62.53045 211 PHE A C 1
ATOM 2925 O O . PHE A 1 191 ? -9.04162 38.80096 105.86993 1.000 50.60301 211 PHE A O 1
ATOM 2942 N N . LYS A 1 192 ? -7.85490 37.69073 104.28723 1.000 67.83519 212 LYS A N 1
ATOM 2943 C CA . LYS A 1 192 ? -7.65622 38.85420 103.43318 1.000 70.10592 212 LYS A CA 1
ATOM 2944 C C . LYS A 1 192 ? -9.01229 39.27476 102.86143 1.000 69.43381 212 LYS A C 1
ATOM 2945 O O . LYS A 1 192 ? -9.96355 38.48662 102.87438 1.000 70.84803 212 LYS A O 1
ATOM 2964 N N . PRO A 1 193 ? -9.15130 40.53901 102.39495 1.000 69.06896 213 PRO A N 1
ATOM 2965 C CA . PRO A 1 193 ? -10.42892 40.94270 101.77590 1.000 66.71238 213 PRO A CA 1
ATOM 2966 C C . PRO A 1 193 ? -10.89053 39.96394 100.70028 1.000 65.00763 213 PRO A C 1
ATOM 2967 O O . PRO A 1 193 ? -10.18426 39.73485 99.70721 1.000 56.77014 213 PRO A O 1
ATOM 2978 N N . GLY A 1 194 ? -12.06840 39.36526 100.90267 1.000 56.47449 214 GLY A N 1
ATOM 2979 C CA . GLY A 1 194 ? -12.56964 38.35152 99.99537 1.000 66.17874 214 GLY A CA 1
ATOM 2980 C C . GLY A 1 194 ? -11.71780 37.09948 99.89216 1.000 75.67070 214 GLY A C 1
ATOM 2981 O O . GLY A 1 194 ? -11.34128 36.66486 98.79580 1.000 76.66722 214 GLY A O 1
ATOM 2985 N N . GLN A 1 195 ? -11.40963 36.50909 101.03964 1.000 72.59432 215 GLN A N 1
ATOM 2986 C CA . GLN A 1 195 ? -10.73054 35.22515 101.11027 1.000 66.24816 215 GLN A CA 1
ATOM 2987 C C . GLN A 1 195 ? -11.71960 34.22468 101.68497 1.000 66.16610 215 GLN A C 1
ATOM 2988 O O . GLN A 1 195 ? -12.32895 34.48503 102.72710 1.000 68.36703 215 GLN A O 1
ATOM 3002 N N . THR A 1 196 ? -11.89621 33.09997 100.99876 1.000 65.72973 216 THR A N 1
ATOM 3003 C CA . THR A 1 196 ? -12.95432 32.15857 101.34556 1.000 69.92688 216 THR A CA 1
ATOM 3004 C C . THR A 1 196 ? -12.49929 31.11025 102.33970 1.000 68.79284 216 THR A C 1
ATOM 3005 O O . THR A 1 196 ? -13.31433 30.54176 103.07725 1.000 56.80499 216 THR A O 1
ATOM 3016 N N . GLU A 1 197 ? -11.21838 30.80065 102.34149 1.000 70.74723 217 GLU A N 1
ATOM 3017 C CA . GLU A 1 197 ? -10.73723 29.67638 103.11756 1.000 71.05857 217 GLU A CA 1
ATOM 3018 C C . GLU A 1 197 ? -9.22563 29.80576 103.23959 1.000 63.13715 217 GLU A C 1
ATOM 3019 O O . GLU A 1 197 ? -8.61062 30.66177 102.57876 1.000 49.02800 217 GLU A O 1
ATOM 3031 N N . PRO A 1 198 ? -8.59657 29.01340 104.10325 1.000 57.40357 218 PRO A N 1
ATOM 3032 C CA . PRO A 1 198 ? -7.14710 29.15201 104.28085 1.000 55.70142 218 PRO A CA 1
ATOM 3033 C C . PRO A 1 198 ? -6.39483 28.65721 103.06261 1.000 42.30793 218 PRO A C 1
ATOM 3034 O O . PRO A 1 198 ? -6.74048 27.62890 102.47374 1.000 43.54883 218 PRO A O 1
ATOM 3045 N N . GLU A 1 199 ? -5.35339 29.40396 102.69546 1.000 39.69554 219 GLU A N 1
ATOM 3046 C CA . GLU A 1 199 ? -4.36338 28.88948 101.78013 1.000 43.28636 219 GLU A CA 1
ATOM 3047 C C . GLU A 1 199 ? -3.69633 27.64606 102.38477 1.000 48.03047 219 GLU A C 1
ATOM 3048 O O . GLU A 1 199 ? -3.74010 27.42606 103.60111 1.000 40.63068 219 GLU A O 1
ATOM 3060 N N . PRO A 1 200 ? -3.04819 26.82775 101.54918 1.000 51.95633 220 PRO A N 1
ATOM 3061 C CA . PRO A 1 200 ? -2.51375 25.53775 102.03349 1.000 48.59012 220 PRO A CA 1
ATOM 3062 C C . PRO A 1 200 ? -1.36278 25.65184 103.02675 1.000 41.61920 220 PRO A C 1
ATOM 3063 O O . PRO A 1 200 ? -1.07135 24.64765 103.69935 1.000 38.37299 220 PRO A O 1
ATOM 3074 N N . GLY A 1 201 ? -0.68955 26.80333 103.11901 1.000 36.56920 221 GLY A N 1
ATOM 3075 C CA . GLY A 1 201 ? 0.28892 27.06414 104.17073 1.000 40.90355 221 GLY A CA 1
ATOM 3076 C C . GLY A 1 201 ? -0.19151 27.88627 105.36104 1.000 39.96022 221 GLY A C 1
ATOM 3077 O O . GLY A 1 201 ? 0.63651 28.28717 106.19302 1.000 36.49428 221 GLY A O 1
ATOM 3081 N N . ASP A 1 202 ? -1.49385 28.16461 105.46027 1.000 39.90628 222 ASP A N 1
ATOM 3082 C CA . ASP A 1 202 ? -2.08155 28.93157 106.56132 1.000 29.24130 222 ASP A CA 1
ATOM 3083 C C . ASP A 1 202 ? -2.36594 28.02743 107.76563 1.000 22.33903 222 ASP A C 1
ATOM 3084 O O . ASP A 1 202 ? -2.61692 26.83144 107.62015 1.000 26.48855 222 ASP A O 1
ATOM 3093 N N . TRP A 1 203 ? -2.38507 28.61781 108.96629 1.000 27.25836 223 TRP A N 1
ATOM 3094 C CA . TRP A 1 203 ? -2.69060 27.85150 110.18948 1.000 27.33504 223 TRP A CA 1
ATOM 3095 C C . TRP A 1 203 ? -3.92294 26.96546 110.08564 1.000 27.63207 223 TRP A C 1
ATOM 3096 O O . TRP A 1 203 ? -4.98085 27.37216 109.60391 1.000 29.20004 223 TRP A O 1
ATOM 3117 N N . GLY A 1 204 ? -3.79713 25.76446 110.63576 1.000 27.87907 224 GLY A N 1
ATOM 3118 C CA . GLY A 1 204 ? -4.92884 24.91230 110.92618 1.000 29.98761 224 GLY A CA 1
ATOM 3119 C C . GLY A 1 204 ? -5.37822 25.07271 112.38237 1.000 24.84641 224 GLY A C 1
ATOM 3120 O O . GLY A 1 204 ? -4.97168 26.00419 113.08339 1.000 27.02956 224 GLY A O 1
ATOM 3124 N N . ALA A 1 205 ? -6.23599 24.14659 112.83447 1.000 31.18081 225 ALA A N 1
ATOM 3125 C CA . ALA A 1 205 ? -6.85515 24.25719 114.16277 1.000 33.00881 225 ALA A CA 1
ATOM 3126 C C . ALA A 1 205 ? -5.85730 24.06493 115.30590 1.000 28.06349 225 ALA A C 1
ATOM 3127 O O . ALA A 1 205 ? -5.94074 24.77178 116.32004 1.000 26.41689 225 ALA A O 1
ATOM 3134 N N . VAL A 1 206 ? -4.91095 23.12467 115.17806 1.000 23.78827 226 V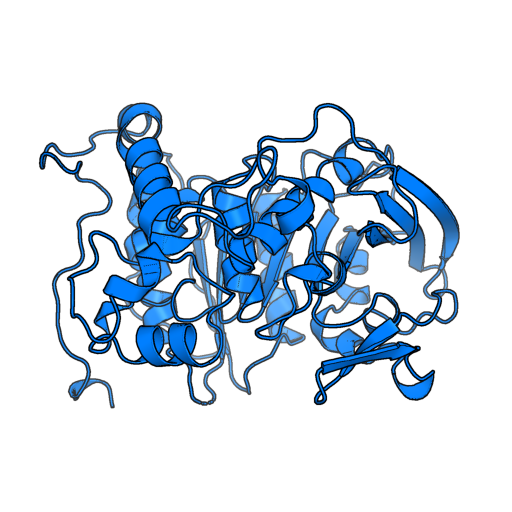AL A N 1
ATOM 3135 C CA . VAL A 1 206 ? -3.87277 22.96936 116.21149 1.000 28.23307 226 VAL A CA 1
ATOM 3136 C C . VAL A 1 206 ? -3.15239 24.28558 116.43362 1.000 22.59183 226 VAL A C 1
ATOM 3137 O O . VAL A 1 206 ? -3.01154 24.76078 117.56709 1.000 27.98553 226 VAL A O 1
ATOM 3150 N N . ALA A 1 207 ? -2.70118 24.90005 115.33624 1.000 29.16002 227 ALA A N 1
ATOM 3151 C CA . ALA A 1 207 ? -2.10148 26.22079 115.37543 1.000 25.90972 227 ALA A CA 1
ATOM 3152 C C . ALA A 1 207 ? -3.02217 27.26847 116.01139 1.000 31.21525 227 ALA A C 1
ATOM 3153 O O . ALA A 1 207 ? -2.56169 28.13354 116.78259 1.000 25.57226 227 ALA A O 1
ATOM 3160 N N . ALA A 1 208 ? -4.32648 27.19366 115.72933 1.000 27.93873 228 ALA A N 1
ATOM 3161 C CA . ALA A 1 208 ? -5.25949 28.16027 116.30630 1.000 38.82562 228 ALA A CA 1
ATOM 3162 C C . ALA A 1 208 ? -5.34057 28.00499 117.83242 1.000 22.85776 228 ALA A C 1
ATOM 3163 O O . ALA A 1 208 ? -5.22186 28.98693 118.58216 1.000 28.46061 228 ALA A O 1
ATOM 3170 N N . TRP A 1 209 ? -5.48386 26.77621 118.31163 1.000 25.23702 229 TRP A N 1
ATOM 3171 C CA . TRP A 1 209 ? -5.48824 26.56112 119.75579 1.000 31.68476 229 TRP A CA 1
ATOM 3172 C C . TRP A 1 209 ? -4.19169 27.05924 120.38982 1.000 31.26325 229 TRP A C 1
ATOM 3173 O O . TRP A 1 209 ? -4.20001 27.66347 121.46958 1.000 26.20602 229 TRP A O 1
ATOM 3194 N N . ALA A 1 210 ? -3.06179 26.82585 119.73719 1.000 23.64916 230 ALA A N 1
ATOM 3195 C CA . ALA A 1 210 ? -1.80099 27.29979 120.29809 1.000 20.28011 230 ALA A CA 1
ATOM 3196 C C . ALA A 1 210 ? -1.77115 28.81475 120.37944 1.000 21.81831 230 ALA A C 1
ATOM 3197 O O . ALA A 1 210 ? -1.29584 29.40731 121.36746 1.000 25.28717 230 ALA A O 1
ATOM 3204 N N . TRP A 1 211 ? -2.27995 29.45437 119.34734 1.000 19.76875 231 TRP A N 1
ATOM 3205 C CA . TRP A 1 211 ? -2.29888 30.89806 119.31273 1.000 25.00618 231 TRP A CA 1
ATOM 3206 C C . TRP A 1 211 ? -3.20159 31.43468 120.42648 1.000 22.93360 231 TRP A C 1
ATOM 3207 O O . TRP A 1 211 ? -2.88976 32.45482 121.04082 1.000 18.87720 231 TRP A O 1
ATOM 3228 N N . GLY A 1 212 ? -4.28127 30.71858 120.75621 1.000 30.98126 232 GLY A N 1
ATOM 3229 C CA . GLY A 1 212 ? -5.09891 31.12545 121.89434 1.000 26.49086 232 GLY A CA 1
ATOM 3230 C C . GLY A 1 212 ? -4.39925 31.02161 123.24423 1.000 25.26848 232 GLY A C 1
ATOM 3231 O O . GLY A 1 212 ? -4.58683 31.88793 124.11453 1.000 24.38756 232 GLY A O 1
ATOM 3235 N N . ALA A 1 213 ? -3.63155 29.93778 123.47116 1.000 22.91219 233 ALA A N 1
ATOM 3236 C CA . ALA A 1 213 ? -2.83286 29.82206 124.70678 1.000 23.79924 233 ALA A CA 1
ATOM 3237 C C . ALA A 1 213 ? -1.91453 31.01749 124.90071 1.000 24.88856 233 ALA A C 1
ATOM 3238 O O . ALA A 1 213 ? -1.69434 31.47390 126.03927 1.000 25.67109 233 ALA A O 1
ATOM 3245 N N . SER A 1 214 ? -1.37390 31.54285 123.80143 1.000 23.93535 234 SER A N 1
ATOM 3246 C CA . SER A 1 214 ? -0.47487 32.68499 123.89003 1.000 26.28998 234 SER A CA 1
ATOM 3247 C C . SER A 1 214 ? -1.26703 33.98546 124.16551 1.000 37.42857 234 SER A C 1
ATOM 3248 O O . SER A 1 214 ? -0.73336 34.92820 124.75709 1.000 25.50343 234 SER A O 1
ATOM 3256 N N . ARG A 1 215 ? -2.54012 34.05789 123.78309 1.000 24.89284 235 ARG A N 1
ATOM 3257 C CA . ARG A 1 215 ? -3.30689 35.21407 124.22840 1.000 31.37350 235 ARG A CA 1
ATOM 3258 C C . ARG A 1 215 ? -3.67535 35.08434 125.70267 1.000 19.23807 235 ARG A C 1
ATOM 3259 O O . ARG A 1 215 ? -3.69777 36.08400 126.42625 1.000 34.00731 235 ARG A O 1
ATOM 3280 N N . ALA A 1 216 ? -3.91895 33.87830 126.19033 1.000 27.39514 236 ALA A N 1
ATOM 3281 C CA . ALA A 1 216 ? -4.02638 33.71288 127.63501 1.000 29.53597 236 ALA A CA 1
ATOM 3282 C C . ALA A 1 216 ? -2.78299 34.23136 128.33690 1.000 29.95485 236 ALA A C 1
ATOM 3283 O O . ALA A 1 216 ? -2.88320 34.91587 129.36067 1.000 26.46880 236 ALA A O 1
ATOM 3290 N N A MET A 1 217 ? -1.59864 33.91725 127.80271 0.190 32.58006 237 MET A N 1
ATOM 3291 N N B MET A 1 217 ? -1.59831 33.92957 127.79827 0.810 33.17789 237 MET A N 1
ATOM 3292 C CA A MET A 1 217 ? -0.35834 34.43124 128.37738 0.190 30.96384 237 MET A CA 1
ATOM 3293 C CA B MET A 1 217 ? -0.35985 34.43220 128.39176 0.810 29.44025 237 MET A CA 1
ATOM 3294 C C A MET A 1 217 ? -0.35684 35.95240 128.40515 0.190 30.00203 237 MET A C 1
ATOM 3295 C C B MET A 1 217 ? -0.31731 35.95233 128.39312 0.810 29.77237 237 MET A C 1
ATOM 3296 O O A MET A 1 217 ? -0.00145 36.56448 129.41896 0.190 32.91470 237 MET A O 1
ATOM 3297 O O B MET A 1 217 ? 0.10799 36.56234 129.37819 0.810 33.79409 237 MET A O 1
ATOM 3324 N N . ASP A 1 218 ? -0.71827 36.57961 127.28163 1.000 29.40623 238 ASP A N 1
ATOM 3325 C CA . ASP A 1 218 ? -0.85380 38.02441 127.23719 1.000 29.73349 238 ASP A CA 1
ATOM 3326 C C . ASP A 1 218 ? -1.56241 38.54265 128.48848 1.000 40.36369 238 ASP A C 1
ATOM 3327 O O . ASP A 1 218 ? -1.09875 39.48394 129.13183 1.000 38.07136 238 ASP A O 1
ATOM 3336 N N . TYR A 1 219 ? -2.68680 37.93412 128.87266 1.000 30.41632 239 TYR A N 1
ATOM 3337 C CA . TYR A 1 219 ? -3.33060 38.42875 130.08349 1.000 35.52506 239 TYR A CA 1
ATOM 3338 C C . TYR A 1 219 ? -2.48463 38.11483 131.32262 1.000 41.28087 239 TYR A C 1
ATOM 3339 O O . TYR A 1 219 ? -2.21909 39.00353 132.13899 1.000 36.81817 239 TYR A O 1
ATOM 3357 N N . LEU A 1 220 ? -2.02204 36.86528 131.47632 1.000 32.62163 240 LEU A N 1
ATOM 3358 C CA . LEU A 1 220 ? -1.31396 36.51535 132.70987 1.000 34.52289 240 LEU A CA 1
ATOM 3359 C C . LEU A 1 220 ? -0.19304 37.50315 133.03498 1.000 43.11981 240 LEU A C 1
ATOM 3360 O O . LEU A 1 220 ? 0.07521 37.77361 134.21743 1.000 41.24002 240 LEU A O 1
ATOM 3376 N N . GLU A 1 221 ? 0.46278 38.06808 132.01463 1.000 44.47775 241 GLU A N 1
ATOM 3377 C CA . GLU A 1 221 ? 1.59416 38.96460 132.26087 1.000 47.82284 241 GLU A CA 1
ATOM 3378 C C . GLU A 1 221 ? 1.16379 40.37372 132.65810 1.000 41.08150 241 GLU A C 1
ATOM 3379 O O . GLU A 1 221 ? 2.01967 41.18481 133.01793 1.000 42.43423 241 GLU A O 1
ATOM 3391 N N . LYS A 1 222 ? -0.13106 40.67507 132.63105 1.000 48.53818 242 LYS A N 1
ATOM 3392 C CA . LYS A 1 222 ? -0.64384 41.92225 133.18028 1.000 48.01767 242 LYS A CA 1
ATOM 3393 C C . LYS A 1 222 ? -1.17183 41.78553 134.59951 1.000 46.44939 242 LYS A C 1
ATOM 3394 O O . LYS A 1 222 ? -1.29421 42.79848 135.29519 1.000 55.47645 242 LYS A O 1
ATOM 3413 N N . ASP A 1 223 ? -1.48578 40.57618 135.04403 1.000 39.93727 243 ASP A N 1
ATOM 3414 C CA . ASP A 1 223 ? -2.14874 40.37475 136.32618 1.000 39.65572 243 ASP A CA 1
ATOM 3415 C C . ASP A 1 223 ? -1.13106 40.51579 137.45750 1.000 45.37975 243 ASP A C 1
ATOM 3416 O O . ASP A 1 223 ? -0.15264 39.76767 137.52830 1.000 41.54127 243 ASP A O 1
ATOM 3425 N N . LYS A 1 224 ? -1.35251 41.48485 138.33996 1.000 46.02273 244 LYS A N 1
ATOM 3426 C CA . LYS A 1 224 ? -0.33539 41.81420 139.32736 1.000 44.64334 244 LYS A CA 1
ATOM 3427 C C . LYS A 1 224 ? -0.13991 40.70257 140.33406 1.000 40.30864 244 LYS A C 1
ATOM 3428 O O . LYS A 1 224 ? 0.88481 40.68954 141.01800 1.000 44.07072 244 LYS A O 1
ATOM 3447 N N . ASP A 1 225 ? -1.10061 39.78653 140.45626 1.000 41.32089 245 ASP A N 1
ATOM 3448 C CA . ASP A 1 225 ? -1.00455 38.67667 141.40037 1.000 52.56480 245 ASP A CA 1
ATOM 3449 C C . ASP A 1 225 ? -0.27317 37.45395 140.82991 1.000 48.84913 245 ASP A C 1
ATOM 3450 O O . ASP A 1 225 ? -0.18094 36.42074 141.51866 1.000 42.70683 245 ASP A O 1
ATOM 3459 N N . VAL A 1 226 ? 0.24434 37.55857 139.60365 1.000 42.83751 246 VAL A N 1
ATOM 3460 C CA . VAL A 1 226 ? 0.85513 36.45943 138.85656 1.000 42.30454 246 VAL A CA 1
ATOM 3461 C C . VAL A 1 226 ? 2.31289 36.81422 138.56382 1.000 34.83629 246 VAL A C 1
ATOM 3462 O O . VAL A 1 226 ? 2.60540 37.93061 138.12875 1.000 38.67598 246 VAL A O 1
ATOM 3475 N N . ASP A 1 227 ? 3.21512 35.86464 138.78659 1.000 37.69772 247 ASP A N 1
ATOM 3476 C CA . ASP A 1 227 ? 4.63151 36.02069 138.44881 1.000 31.07379 247 ASP A CA 1
ATOM 3477 C C . ASP A 1 227 ? 4.84452 35.70014 136.96463 1.000 40.47099 247 ASP A C 1
ATOM 3478 O O . ASP A 1 227 ? 5.02738 34.54025 136.58825 1.000 38.96451 247 ASP A O 1
ATOM 3487 N N . ALA A 1 228 ? 4.85446 36.72699 136.11960 1.000 35.58685 248 ALA A N 1
ATOM 3488 C CA . ALA A 1 228 ? 4.97215 36.55175 134.67569 1.000 38.70742 248 ALA A CA 1
ATOM 3489 C C . ALA A 1 228 ? 6.29246 35.90933 134.23050 1.000 42.10252 248 ALA A C 1
ATOM 3490 O O . ALA A 1 228 ? 6.43321 35.53772 133.05460 1.000 41.25965 248 ALA A O 1
ATOM 3497 N N . ARG A 1 229 ? 7.25886 35.78577 135.12172 1.000 36.46531 249 ARG A N 1
ATOM 3498 C CA . ARG A 1 229 ? 8.47924 35.06080 134.83880 1.000 39.06749 249 ARG A CA 1
ATOM 3499 C C . ARG A 1 229 ? 8.35693 33.56824 135.08693 1.000 32.55511 249 ARG A C 1
ATOM 3500 O O . ARG A 1 229 ? 9.27793 32.83370 134.74975 1.000 38.03539 249 ARG A O 1
ATOM 3521 N N . ARG A 1 230 ? 7.27357 33.10223 135.68667 1.000 36.17246 250 ARG A N 1
ATOM 3522 C CA . ARG A 1 230 ? 7.15265 31.71450 136.09545 1.000 27.75572 250 ARG A CA 1
ATOM 3523 C C . ARG A 1 230 ? 5.78229 31.18611 135.65895 1.000 34.67249 250 ARG A C 1
ATOM 3524 O O . ARG A 1 230 ? 4.93066 30.83245 136.48987 1.000 30.72720 250 ARG A O 1
ATOM 3545 N N . VAL A 1 231 ? 5.58641 31.10307 134.33879 1.000 30.58311 251 VAL A N 1
ATOM 3546 C CA . VAL A 1 231 ? 4.43384 30.42510 133.75515 1.000 25.24383 251 VAL A CA 1
ATOM 3547 C C . VAL A 1 231 ? 4.88547 29.26511 132.85642 1.000 29.62944 251 VAL A C 1
ATOM 3548 O O . VAL A 1 231 ? 5.84477 29.38517 132.08562 1.000 27.37051 251 VAL A O 1
ATOM 3561 N N . GLY A 1 232 ? 4.19588 28.13146 132.97032 1.000 28.92671 252 GLY A N 1
ATOM 3562 C CA . GLY A 1 232 ? 4.37669 27.00754 132.07893 1.000 30.50676 252 GLY A CA 1
ATOM 3563 C C . GLY A 1 232 ? 3.05523 26.65670 131.42015 1.000 19.14639 252 GLY A C 1
ATOM 3564 O O . GLY A 1 232 ? 2.00551 27.23875 131.72893 1.000 25.39202 252 GLY A O 1
ATOM 3568 N N . LEU A 1 233 ? 3.11817 25.69627 130.51442 1.000 25.99366 253 LEU A N 1
ATOM 3569 C CA . LEU A 1 233 ? 1.94765 25.32259 129.73081 1.000 19.91520 253 LEU A CA 1
ATOM 3570 C C . LEU A 1 233 ? 1.81989 23.81313 129.68842 1.000 25.81652 253 LEU A C 1
ATOM 3571 O O . LEU A 1 233 ? 2.81931 23.09631 129.53787 1.000 20.67594 253 LEU A O 1
ATOM 3587 N N . ILE A 1 234 ? 0.58179 23.32725 129.82620 1.000 24.16741 254 ILE A N 1
ATOM 3588 C CA . ILE A 1 234 ? 0.29981 21.90211 129.78063 1.000 17.00197 254 ILE A CA 1
ATOM 3589 C C . ILE A 1 234 ? -0.82369 21.61716 128.79075 1.000 27.11236 254 ILE A C 1
ATOM 3590 O O . ILE A 1 234 ? -1.79276 22.37957 128.69988 1.000 23.15512 254 ILE A O 1
ATOM 3606 N N . GLY A 1 235 ? -0.69482 20.50462 128.06505 1.000 20.05172 255 GLY A N 1
ATOM 3607 C CA . GLY A 1 235 ? -1.77004 20.00447 127.22272 1.000 23.04981 255 GLY A CA 1
ATOM 3608 C C . GLY A 1 235 ? -1.72036 18.49993 127.15668 1.000 21.16022 255 GLY A C 1
ATOM 3609 O O . GLY A 1 235 ? -0.64730 17.90047 127.22538 1.000 29.52677 255 GLY A O 1
ATOM 3613 N N . HIS A 1 236 ? -2.90079 17.89154 127.02034 1.000 22.13306 256 HIS A N 1
ATOM 3614 C CA . HIS A 1 236 ? -3.10920 16.45465 126.88485 1.000 30.86495 256 HIS A CA 1
ATOM 3615 C C . HIS A 1 236 ? -3.59217 16.08269 125.47802 1.000 28.40351 256 HIS A C 1
ATOM 3616 O O . HIS A 1 236 ? -4.37360 16.81148 124.85740 1.000 26.44251 256 HIS A O 1
ATOM 3630 N N . SER A 1 237 ? -3.08064 14.98444 124.94634 1.000 30.80488 257 SER A N 1
ATOM 3631 C CA . SER A 1 237 ? -3.61196 14.37977 123.69328 1.000 24.44329 257 SER A CA 1
ATOM 3632 C C . SER A 1 237 ? -3.41075 15.33429 122.51211 1.000 24.37468 257 SER A C 1
ATOM 3633 O O . SER A 1 237 ? -2.30161 15.83592 122.31410 1.000 27.29586 257 SER A O 1
ATOM 3641 N N . ARG A 1 238 ? -4.42793 15.58514 121.67199 1.000 23.40891 258 ARG A N 1
ATOM 3642 C CA . ARG A 1 238 ? -4.34748 16.62700 120.64579 1.000 20.46938 258 ARG A CA 1
ATOM 3643 C C . ARG A 1 238 ? -3.96110 18.01285 121.17964 1.000 27.43788 258 ARG A C 1
ATOM 3644 O O . ARG A 1 238 ? -3.46311 18.84309 120.41165 1.000 27.26116 258 ARG A O 1
ATOM 3665 N N . LEU A 1 239 ? -4.23409 18.32092 122.43949 1.000 25.25795 259 LEU A N 1
ATOM 3666 C CA . LEU A 1 239 ? -3.84082 19.60967 122.99241 1.000 18.97609 259 LEU A CA 1
ATOM 3667 C C . LEU A 1 239 ? -2.39049 19.58577 123.46994 1.000 23.29843 259 LEU A C 1
ATOM 3668 O O . LEU A 1 239 ? -1.79477 20.64183 123.72669 1.000 23.03865 259 LEU A O 1
ATOM 3684 N N . GLY A 1 240 ? -1.81216 18.39778 123.61313 1.000 26.89516 260 GLY A N 1
ATOM 3685 C CA . GLY A 1 240 ? -0.36927 18.31380 123.77544 1.000 32.00875 260 GLY A CA 1
ATOM 3686 C C . GLY A 1 240 ? 0.38663 18.67096 122.51228 1.000 21.25868 260 GLY A C 1
ATOM 3687 O O . GLY A 1 240 ? 1.51201 19.17996 122.58488 1.000 24.95185 260 GLY A O 1
ATOM 3691 N N . LYS A 1 241 ? -0.19707 18.39267 121.34903 1.000 18.33661 261 LYS A N 1
ATOM 3692 C CA . LYS A 1 241 ? 0.31417 18.92760 120.07599 1.000 22.24902 261 LYS A CA 1
ATOM 3693 C C . LYS A 1 241 ? 0.26115 20.44666 120.04534 1.000 30.93444 261 LYS A C 1
ATOM 3694 O O . LYS A 1 241 ? 1.21729 21.11960 119.63115 1.000 22.97251 261 LYS A O 1
ATOM 3713 N N . ALA A 1 242 ? -0.90373 21.00654 120.37551 1.000 20.25886 262 ALA A N 1
ATOM 3714 C CA . ALA A 1 242 ? -1.01069 22.43599 120.49581 1.000 18.53299 262 ALA A CA 1
ATOM 3715 C C . ALA A 1 242 ? 0.05513 22.99431 121.43624 1.000 18.72986 262 ALA A C 1
ATOM 3716 O O . ALA A 1 242 ? 0.62536 24.06208 121.19419 1.000 23.96708 262 ALA A O 1
ATOM 3723 N N . ALA A 1 243 ? 0.28414 22.31485 122.55244 1.000 21.38228 263 ALA A N 1
ATOM 3724 C CA . ALA A 1 243 ? 1.17860 22.89158 123.54462 1.000 23.48706 263 ALA A CA 1
ATOM 3725 C C . ALA A 1 243 ? 2.62164 22.89047 123.05550 1.000 21.74797 263 ALA A C 1
ATOM 3726 O O . ALA A 1 243 ? 3.40621 23.75498 123.44732 1.000 18.96619 263 ALA A O 1
ATOM 3733 N N . ILE A 1 244 ? 2.98817 21.88512 122.25792 1.000 23.64980 264 ILE A N 1
ATOM 3734 C CA . ILE A 1 244 ? 4.31491 21.83191 121.65359 1.000 28.89865 264 ILE A CA 1
ATOM 3735 C C . ILE A 1 244 ? 4.53259 23.04964 120.76086 1.000 23.18631 264 ILE A C 1
ATOM 3736 O O . ILE A 1 244 ? 5.57444 23.70755 120.82167 1.000 20.55269 264 ILE A O 1
ATOM 3752 N N . TRP A 1 245 ? 3.56601 23.34829 119.89543 1.000 25.80629 265 TRP A N 1
ATOM 3753 C CA . TRP A 1 245 ? 3.72684 24.46877 118.97214 1.000 31.36584 265 TRP A CA 1
ATOM 3754 C C . TRP A 1 245 ? 3.60282 25.82891 119.67561 1.000 24.67854 265 TRP A C 1
ATOM 3755 O O . TRP A 1 245 ? 4.27675 26.79710 119.29823 1.000 20.63463 265 TRP A O 1
ATOM 3776 N N . ALA A 1 246 ? 2.74812 25.94571 120.67910 1.000 17.13492 266 ALA A N 1
ATOM 3777 C CA . ALA A 1 246 ? 2.71503 27.20222 121.41551 1.000 24.18422 266 ALA A CA 1
ATOM 3778 C C . ALA A 1 246 ? 4.06365 27.44854 122.08858 1.000 20.64865 266 ALA A C 1
ATOM 3779 O O . ALA A 1 246 ? 4.53664 28.59047 122.15511 1.000 16.29665 266 ALA A O 1
ATOM 3786 N N . GLY A 1 247 ? 4.66107 26.39196 122.63913 1.000 21.57562 267 GLY A N 1
ATOM 3787 C CA . GLY A 1 247 ? 5.98985 26.52516 123.22925 1.000 28.09853 267 GLY A CA 1
ATOM 3788 C C . GLY A 1 247 ? 7.03761 26.96078 122.22303 1.000 23.79950 267 GLY A C 1
ATOM 3789 O O . GLY A 1 247 ? 7.87300 27.81353 122.52682 1.000 23.37292 267 GLY A O 1
ATOM 3793 N N . ALA A 1 248 ? 7.00726 26.35846 121.02467 1.000 23.60008 268 ALA A N 1
ATOM 3794 C CA . ALA A 1 248 ? 7.86985 26.73997 119.89953 1.000 24.82927 268 ALA A CA 1
ATOM 3795 C C . ALA A 1 248 ? 7.69392 28.19557 119.48758 1.000 38.47954 268 ALA A C 1
ATOM 3796 O O . ALA A 1 248 ? 8.66750 28.89291 119.15843 1.000 31.09631 268 ALA A O 1
ATOM 3803 N N . GLN A 1 249 ? 6.46158 28.66239 119.45366 1.000 28.12891 269 GLN A N 1
ATOM 3804 C CA . GLN A 1 249 ? 6.17662 30.01066 119.01081 1.000 27.43178 269 GLN A CA 1
ATOM 3805 C C . GLN A 1 249 ? 6.31798 31.07881 120.08893 1.000 28.72694 269 GLN A C 1
ATOM 3806 O O . GLN A 1 249 ? 6.31241 32.25929 119.75195 1.000 33.22669 269 GLN A O 1
ATOM 3820 N N . ASP A 1 250 ? 6.41558 30.72694 121.35920 1.000 24.29025 270 ASP A N 1
ATOM 3821 C CA . ASP A 1 250 ? 6.20989 31.72782 122.41966 1.000 26.57907 270 ASP A CA 1
ATOM 3822 C C . ASP A 1 250 ? 7.20177 31.46499 123.53727 1.000 24.57945 270 ASP A C 1
ATOM 3823 O O . ASP A 1 250 ? 6.99732 30.57295 124.37480 1.000 22.19435 270 ASP A O 1
ATOM 3832 N N . ALA A 1 251 ? 8.26843 32.26984 123.55055 1.000 35.20092 271 ALA A N 1
ATOM 3833 C CA . ALA A 1 251 ? 9.39593 32.10763 124.45575 1.000 31.50557 271 ALA A CA 1
ATOM 3834 C C . ALA A 1 251 ? 9.04766 32.33954 125.91523 1.000 36.19111 271 ALA A C 1
ATOM 3835 O O . ALA A 1 251 ? 9.86855 32.00937 126.77937 1.000 29.22598 271 ALA A O 1
ATOM 3842 N N . ARG A 1 252 ? 7.85470 32.86653 126.21485 1.000 35.63493 272 ARG A N 1
ATOM 3843 C CA . ARG A 1 252 ? 7.48774 33.21369 127.58657 1.000 25.31382 272 ARG A CA 1
ATOM 3844 C C . ARG A 1 252 ? 7.13981 31.99264 128.42858 1.000 32.55684 272 ARG A C 1
ATOM 3845 O O . ARG A 1 252 ? 7.24862 32.04856 129.65826 1.000 32.64874 272 ARG A O 1
ATOM 3866 N N . PHE A 1 253 ? 6.75231 30.88429 127.81005 1.000 27.74063 273 PHE A N 1
ATOM 3867 C CA . PHE A 1 253 ? 6.52683 29.66360 128.57044 1.000 25.17306 273 PHE A CA 1
ATOM 3868 C C . PHE A 1 253 ? 7.86666 29.09282 129.00202 1.000 30.69532 273 PHE A C 1
ATOM 3869 O O . PHE A 1 253 ? 8.69333 28.72480 128.16480 1.000 27.99208 273 PHE A O 1
ATOM 3886 N N . THR A 1 254 ? 8.09707 29.06462 130.31809 1.000 25.53110 274 THR A N 1
ATOM 3887 C CA . THR A 1 254 ? 9.32083 28.53219 130.87874 1.000 28.22821 274 THR A CA 1
AT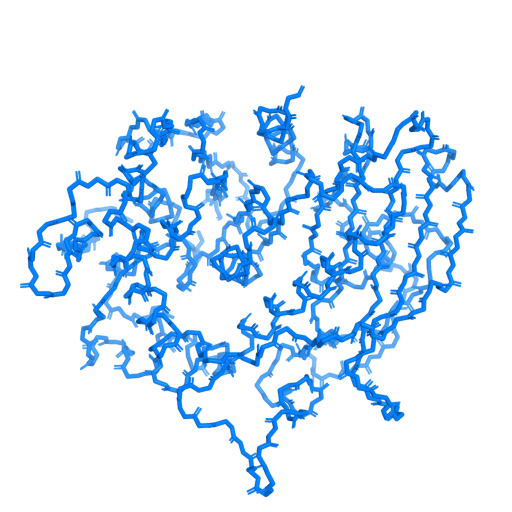OM 3888 C C . THR A 1 254 ? 9.43213 27.03530 130.68716 1.000 29.42362 274 THR A C 1
ATOM 3889 O O . THR A 1 254 ? 10.53448 26.49785 130.78338 1.000 25.30352 274 THR A O 1
ATOM 3900 N N . PHE A 1 255 ? 8.31588 26.35227 130.47150 1.000 27.36953 275 PHE A N 1
ATOM 3901 C CA . PHE A 1 255 ? 8.30855 24.93861 130.12631 1.000 21.69424 275 PHE A CA 1
ATOM 3902 C C . PHE A 1 255 ? 6.96735 24.58006 129.51494 1.000 29.16741 275 PHE A C 1
ATOM 3903 O O . PHE A 1 255 ? 5.96999 25.30111 129.66191 1.000 23.10403 275 PHE A O 1
ATOM 3920 N N . ILE A 1 256 ? 6.96085 23.45187 128.81419 1.000 20.81647 276 ILE A N 1
ATOM 3921 C CA . ILE A 1 256 ? 5.72490 22.86319 128.35873 1.000 22.25377 276 ILE A CA 1
ATOM 3922 C C . ILE A 1 256 ? 5.69351 21.41457 128.78046 1.000 25.45026 276 ILE A C 1
ATOM 3923 O O . ILE A 1 256 ? 6.72628 20.75803 128.91531 1.000 25.54787 276 ILE A O 1
ATOM 3939 N N . ILE A 1 257 ? 4.47259 20.92995 128.99702 1.000 26.55278 277 ILE A N 1
ATOM 3940 C CA . ILE A 1 257 ? 4.19716 19.57034 129.40128 1.000 19.16895 277 ILE A CA 1
ATOM 3941 C C . ILE A 1 257 ? 3.25689 19.02270 128.35302 1.000 23.36481 277 ILE A C 1
ATOM 3942 O O . ILE A 1 257 ? 2.22270 19.62414 128.06533 1.000 22.57176 277 ILE A O 1
ATOM 3958 N N . SER A 1 258 ? 3.66393 17.94478 127.71797 1.000 22.47769 278 SER A N 1
ATOM 3959 C CA . SER A 1 258 ? 2.94663 17.38218 126.58525 1.000 24.71815 278 SER A CA 1
ATOM 3960 C C . SER A 1 258 ? 2.62225 15.94601 126.96067 1.000 24.84857 278 SER A C 1
ATOM 3961 O O . SER A 1 258 ? 3.47848 15.06141 126.85329 1.000 24.04786 278 SER A O 1
ATOM 3969 N N . ASN A 1 259 ? 1.38368 15.73534 127.41713 1.000 28.47471 279 ASN A N 1
ATOM 3970 C CA . ASN A 1 259 ? 0.92129 14.45286 127.91738 1.000 21.56226 279 ASN A CA 1
ATOM 3971 C C . ASN A 1 259 ? 0.30025 13.66051 126.76658 1.000 28.66562 279 ASN A C 1
ATOM 3972 O O . ASN A 1 259 ? -0.66884 14.11996 126.12772 1.000 26.35181 279 ASN A O 1
ATOM 3983 N N . GLU A 1 260 ? 0.91616 12.50933 126.45792 1.000 27.26310 280 GLU A N 1
ATOM 3984 C CA . GLU A 1 260 ? 0.46604 11.56503 125.44057 1.000 37.94373 280 GLU A CA 1
ATOM 3985 C C . GLU A 1 260 ? -0.00247 12.25763 124.17271 1.000 26.61778 280 GLU A C 1
ATOM 3986 O O . GLU A 1 260 ? -1.19050 12.17876 123.83962 1.000 31.69737 280 GLU A O 1
ATOM 3998 N N . SER A 1 261 ? 0.90773 12.88980 123.42891 1.000 25.72468 281 SER A N 1
ATOM 3999 C CA . SER A 1 261 ? 0.53600 13.75011 122.29634 1.000 23.19041 281 SER A CA 1
ATOM 4000 C C . SER A 1 261 ? 0.62656 13.10974 120.90268 1.000 23.45175 281 SER A C 1
ATOM 4001 O O . SER A 1 261 ? 0.20237 13.74611 119.93112 1.000 26.01530 281 SER A O 1
ATOM 4009 N N . GLY A 1 262 ? 1.15252 11.89863 120.76139 1.000 29.04662 282 GLY A N 1
ATOM 4010 C CA . GLY A 1 262 ? 1.08465 11.18352 119.47019 1.000 24.92882 282 GLY A CA 1
ATOM 4011 C C . GLY A 1 262 ? 1.64919 11.88899 118.23319 1.000 31.91793 282 GLY A C 1
ATOM 4012 O O . GLY A 1 262 ? 2.59622 12.68079 118.29398 1.000 26.29851 282 GLY A O 1
ATOM 4016 N N . GLU A 1 263 ? 1.05493 11.55986 117.07487 1.000 27.91736 283 GLU A N 1
ATOM 4017 C CA . GLU A 1 263 ? 1.57729 11.94406 115.76762 1.000 29.96525 283 GLU A CA 1
ATOM 4018 C C . GLU A 1 263 ? 1.27744 13.40608 115.45949 1.000 43.64672 283 GLU A C 1
ATOM 4019 O O . GLU A 1 263 ? 0.13017 13.83561 115.56073 1.000 30.51905 283 GLU A O 1
ATOM 4031 N N . GLY A 1 264 ? 2.29732 14.14642 114.99886 1.000 27.10943 284 GLY A N 1
ATOM 4032 C CA . GLY A 1 264 ? 2.25609 15.59801 114.98609 1.000 23.36384 284 GLY A CA 1
ATOM 4033 C C . GLY A 1 264 ? 2.45480 16.20803 116.34842 1.000 19.43793 284 GLY A C 1
ATOM 4034 O O . GLY A 1 264 ? 2.27572 17.42019 116.50050 1.000 29.82244 284 GLY A O 1
ATOM 4038 N N . GLY A 1 265 ? 2.76530 15.38027 117.35228 1.000 25.37476 285 GLY A N 1
ATOM 4039 C CA . GLY A 1 265 ? 3.14258 15.82774 118.68248 1.000 29.86119 285 GLY A CA 1
ATOM 4040 C C . GLY A 1 265 ? 4.56926 15.37781 118.97718 1.000 27.66576 285 GLY A C 1
ATOM 4041 O O . GLY A 1 265 ? 5.48413 15.74958 118.23896 1.000 20.58664 285 GLY A O 1
ATOM 4045 N N . ALA A 1 266 ? 4.74799 14.52769 119.99186 1.000 25.04883 286 ALA A N 1
ATOM 4046 C CA . ALA A 1 266 ? 6.05410 14.05537 120.44006 1.000 20.21288 286 ALA A CA 1
ATOM 4047 C C . ALA A 1 266 ? 6.50152 12.77175 119.74107 1.000 24.71592 286 ALA A C 1
ATOM 4048 O O . ALA A 1 266 ? 7.69723 12.48568 119.70335 1.000 23.60672 286 ALA A O 1
ATOM 4055 N N . ALA A 1 267 ? 5.56580 12.01793 119.19926 1.000 22.09342 287 ALA A N 1
ATOM 4056 C CA . ALA A 1 267 ? 5.79852 10.69269 118.65917 1.000 21.29228 287 ALA A CA 1
ATOM 4057 C C . ALA A 1 267 ? 6.52857 10.73318 117.31263 1.000 20.69658 287 ALA A C 1
ATOM 4058 O O . ALA A 1 267 ? 6.19606 11.53085 116.42652 1.000 27.94392 287 ALA A O 1
ATOM 4065 N N . ILE A 1 268 ? 7.49985 9.82794 117.15684 1.000 21.50561 288 ILE A N 1
ATOM 4066 C CA . ILE A 1 268 ? 8.30728 9.71953 115.93662 1.000 19.26696 288 ILE A CA 1
ATOM 4067 C C . ILE A 1 268 ? 7.45435 9.11092 114.83660 1.000 23.36345 288 ILE A C 1
ATOM 4068 O O . ILE A 1 268 ? 6.95038 7.98760 114.96793 1.000 23.04759 288 ILE A O 1
ATOM 4084 N N . SER A 1 269 ? 7.30130 9.84623 113.73057 1.000 27.81642 289 SER A N 1
ATOM 4085 C CA . SER A 1 269 ? 6.40269 9.37912 112.68806 1.000 24.14538 289 SER A CA 1
ATOM 4086 C C . SER A 1 269 ? 6.93807 8.12343 112.02168 1.000 33.71978 289 SER A C 1
ATOM 4087 O O . SER A 1 269 ? 6.15580 7.22337 111.68985 1.000 27.55437 289 SER A O 1
ATOM 4095 N N . ARG A 1 270 ? 8.27048 8.00184 111.89679 1.000 30.09982 290 ARG A N 1
ATOM 4096 C CA . ARG A 1 270 ? 8.85737 6.92750 111.09024 1.000 34.05553 290 ARG A CA 1
ATOM 4097 C C . ARG A 1 270 ? 8.72214 5.56473 111.73597 1.000 31.15022 290 ARG A C 1
ATOM 4098 O O . ARG A 1 270 ? 9.16252 4.58582 111.15044 1.000 38.41351 290 ARG A O 1
ATOM 4119 N N . ARG A 1 271 ? 8.12512 5.48541 112.91882 1.000 30.34928 291 ARG A N 1
ATOM 4120 C CA . ARG A 1 271 ? 7.76045 4.21812 113.51261 1.000 39.05580 291 ARG A CA 1
ATOM 4121 C C . ARG A 1 271 ? 6.52867 3.57260 112.87206 1.000 35.61747 291 ARG A C 1
ATOM 4122 O O . ARG A 1 271 ? 6.13920 2.49352 113.30743 1.000 33.31941 291 ARG A O 1
ATOM 4143 N N . ASP A 1 272 ? 5.92382 4.17950 111.84881 1.000 33.68748 292 ASP A N 1
ATOM 4144 C CA . ASP A 1 272 ? 5.00269 3.47347 110.94448 1.000 44.29069 292 ASP A CA 1
ATOM 4145 C C . ASP A 1 272 ? 5.23804 4.02225 109.52922 1.000 33.22649 292 ASP A C 1
ATOM 4146 O O . ASP A 1 272 ? 6.20186 4.76296 109.28481 1.000 31.78457 292 ASP A O 1
ATOM 4155 N N . TYR A 1 273 ? 4.35750 3.65090 108.58289 1.000 32.42325 293 TYR A N 1
ATOM 4156 C CA . TYR A 1 273 ? 4.48033 4.04604 107.17738 1.000 44.28086 293 TYR A CA 1
ATOM 4157 C C . TYR A 1 273 ? 3.50567 5.15119 106.77405 1.000 37.36144 293 TYR A C 1
ATOM 4158 O O . TYR A 1 273 ? 3.03348 5.19341 105.63423 1.000 37.03478 293 TYR A O 1
ATOM 4176 N N . GLY A 1 274 ? 3.22745 6.08277 107.66732 1.000 39.23268 294 GLY A N 1
ATOM 4177 C CA . GLY A 1 274 ? 2.42926 7.22323 107.29150 1.000 38.56577 294 GLY A CA 1
ATOM 4178 C C . GLY A 1 274 ? 0.95279 7.03435 107.51746 1.000 37.42102 294 GLY A C 1
ATOM 4179 O O . GLY A 1 274 ? 0.15358 7.86059 107.05339 1.000 35.20479 294 GLY A O 1
ATOM 4183 N N . GLU A 1 275 ? 0.56451 5.97837 108.22673 1.000 36.54420 295 GLU A N 1
ATOM 4184 C CA . GLU A 1 275 ? -0.84828 5.67699 108.35343 1.000 39.80284 295 GLU A CA 1
ATOM 4185 C C . GLU A 1 275 ? -1.48818 6.52428 109.43189 1.000 39.39375 295 GLU A C 1
ATOM 4186 O O . GLU A 1 275 ? -2.63773 6.93406 109.27920 1.000 32.32673 295 GLU A O 1
ATOM 4198 N N . ARG A 1 276 ? -0.76952 6.82819 110.52002 1.000 32.31847 296 ARG A N 1
ATOM 4199 C CA . ARG A 1 276 ? -1.34687 7.73440 111.51780 1.000 32.96002 296 ARG A CA 1
ATOM 4200 C C . ARG A 1 276 ? -1.64885 9.10343 110.90975 1.000 38.20262 296 ARG A C 1
ATOM 4201 O O . ARG A 1 276 ? -2.68802 9.72555 111.20410 1.000 24.57622 296 ARG A O 1
ATOM 4222 N N . THR A 1 277 ? -0.76723 9.56573 110.02900 1.000 29.92954 297 THR A N 1
ATOM 4223 C CA . THR A 1 277 ? -0.92418 10.87173 109.40934 1.000 31.74276 297 THR A CA 1
ATOM 4224 C C . THR A 1 277 ? -2.15724 10.88540 108.52865 1.000 33.35571 297 THR A C 1
ATOM 4225 O O . THR A 1 277 ? -2.97541 11.81741 108.57957 1.000 33.00273 297 THR A O 1
ATOM 4236 N N . THR A 1 278 ? -2.34196 9.83292 107.74953 1.000 35.11122 298 THR A N 1
ATOM 4237 C CA . THR A 1 278 ? -3.53174 9.73041 106.90708 1.000 39.27176 298 THR A CA 1
ATOM 4238 C C . THR A 1 278 ? -4.81496 9.68382 107.73838 1.000 30.43054 298 THR A C 1
ATOM 4239 O O . THR A 1 278 ? -5.75629 10.43495 107.49183 1.000 31.19957 298 THR A O 1
ATOM 4250 N N . ALA A 1 279 ? -4.87736 8.78405 108.71445 1.000 32.28330 299 ALA A N 1
ATOM 4251 C CA . ALA A 1 279 ? -6.02522 8.72292 109.60073 1.000 37.42735 299 ALA A CA 1
ATOM 4252 C C . ALA A 1 279 ? -6.33595 10.09564 110.20385 1.000 43.83480 299 ALA A C 1
ATOM 4253 O O . ALA A 1 279 ? -7.48812 10.54141 110.20666 1.000 39.58070 299 ALA A O 1
ATOM 4260 N N . LEU A 1 280 ? -5.31394 10.79918 110.69364 1.000 35.85944 300 LEU A N 1
ATOM 4261 C CA . LEU A 1 280 ? -5.54688 12.11901 111.27507 1.000 32.87794 300 LEU A CA 1
ATOM 4262 C C . LEU A 1 280 ? -6.01349 13.11480 110.22361 1.000 34.04343 300 LEU A C 1
ATOM 4263 O O . LEU A 1 280 ? -6.95714 13.87748 110.46363 1.000 30.90924 300 LEU A O 1
ATOM 4279 N N . ASN A 1 281 ? -5.34753 13.16650 109.06256 1.000 28.26925 301 ASN A N 1
ATOM 4280 C CA . ASN A 1 281 ? -5.74550 14.17609 108.07773 1.000 34.44363 301 ASN A CA 1
ATOM 4281 C C . ASN A 1 281 ? -7.09852 13.85440 107.45376 1.000 40.76680 301 ASN A C 1
ATOM 4282 O O . ASN A 1 281 ? -7.71579 14.72080 106.81161 1.000 38.93456 301 ASN A O 1
ATOM 4293 N N . THR A 1 282 ? -7.54757 12.61701 107.60393 1.000 34.57339 302 THR A N 1
ATOM 4294 C CA . THR A 1 282 ? -8.80499 12.15560 107.03673 1.000 45.45074 302 THR A CA 1
ATOM 4295 C C . THR A 1 282 ? -9.96831 12.41088 107.98702 1.000 42.68480 302 THR A C 1
ATOM 4296 O O . THR A 1 282 ? -11.00334 12.96266 107.60069 1.000 43.01016 302 THR A O 1
ATOM 4307 N N . ARG A 1 283 ? -9.78246 12.01548 109.23104 1.000 31.64067 303 ARG A N 1
ATOM 4308 C CA . ARG A 1 283 ? -10.78891 12.15736 110.25548 1.000 38.59706 303 ARG A CA 1
ATOM 4309 C C . ARG A 1 283 ? -10.85685 13.56412 110.81588 1.000 41.08535 303 ARG A C 1
ATOM 4310 O O . ARG A 1 283 ? -11.94954 14.03957 111.14633 1.000 37.49578 303 ARG A O 1
ATOM 4331 N N . PHE A 1 284 ? -9.70734 14.23857 110.88207 1.000 28.19128 304 PHE A N 1
ATOM 4332 C CA . PHE A 1 284 ? -9.56000 15.56343 111.47419 1.000 23.06741 304 PHE A CA 1
ATOM 4333 C C . PHE A 1 284 ? -8.87105 16.48996 110.48462 1.000 37.65465 304 PHE A C 1
ATOM 4334 O O . PHE A 1 284 ? -7.78238 17.02211 110.75018 1.000 31.66219 304 PHE A O 1
ATOM 4351 N N . PRO A 1 285 ? -9.50082 16.72783 109.33370 1.000 29.24813 305 PRO A N 1
ATOM 4352 C CA . PRO A 1 285 ? -8.84822 17.51545 108.29209 1.000 26.97198 305 PRO A CA 1
ATOM 4353 C C . PRO A 1 285 ? -8.61086 18.92670 108.70200 1.000 33.05619 305 PRO A C 1
ATOM 4354 O O . PRO A 1 285 ? -7.82605 19.60963 108.04081 1.000 35.05407 305 PRO A O 1
ATOM 4365 N N . HIS A 1 286 ? -9.28667 19.40541 109.75113 1.000 28.98048 306 HIS A N 1
ATOM 4366 C CA . HIS A 1 286 ? -9.05598 20.75561 110.24160 1.000 30.45931 306 HIS A CA 1
ATOM 4367 C C . HIS A 1 286 ? -7.77061 20.90996 111.07578 1.000 32.21542 306 HIS A C 1
ATOM 4368 O O . HIS A 1 286 ? -7.31561 22.05527 111.24784 1.000 27.30122 306 HIS A O 1
ATOM 4382 N N . TRP A 1 287 ? -7.16266 19.80895 111.56957 1.000 33.04779 307 TRP A N 1
ATOM 4383 C CA . TRP A 1 287 ? -6.09426 19.94581 112.57458 1.000 34.34200 307 TRP A CA 1
ATOM 4384 C C . TRP A 1 287 ? -4.85066 20.59373 111.98941 1.000 28.90304 307 TRP A C 1
ATOM 4385 O O . TRP A 1 287 ? -4.35933 21.59173 112.52792 1.000 29.16389 307 TRP A O 1
ATOM 4406 N N . PHE A 1 288 ? -4.33576 20.05534 110.88569 1.000 28.78684 308 PHE A N 1
ATOM 4407 C CA . PHE A 1 288 ? -3.09479 20.53660 110.27972 1.000 35.64887 308 PHE A CA 1
ATOM 4408 C C . PHE A 1 288 ? -3.41109 21.30163 109.00817 1.000 33.66529 308 PHE A C 1
ATOM 4409 O O . PHE A 1 288 ? -4.52952 21.24835 108.50167 1.000 30.82360 308 PHE A O 1
ATOM 4426 N N . ASP A 1 289 ? -2.40162 21.99313 108.47632 1.000 30.98707 309 ASP A N 1
ATOM 4427 C CA . ASP A 1 289 ? -2.61251 22.77859 107.27280 1.000 26.85112 309 ASP A CA 1
ATOM 4428 C C . ASP A 1 289 ? -2.70760 21.88234 106.03680 1.000 33.52804 309 ASP A C 1
ATOM 4429 O O . ASP A 1 289 ? -2.60497 20.65695 106.11863 1.000 25.74036 309 ASP A O 1
ATOM 4438 N N . GLY A 1 290 ? -3.04999 22.51704 104.90378 1.000 33.25608 310 GLY A N 1
ATOM 4439 C CA . GLY A 1 290 ? -3.30037 21.78240 103.67855 1.000 36.79246 310 GLY A CA 1
ATOM 4440 C C . GLY A 1 290 ? -2.05526 21.13020 103.10461 1.000 37.25682 310 GLY A C 1
ATOM 4441 O O . GLY A 1 290 ? -2.12615 20.04332 102.52397 1.000 34.08441 310 GLY A O 1
ATOM 4445 N N . ASN A 1 291 ? -0.90049 21.76041 103.27750 1.000 40.16472 311 ASN A N 1
ATOM 4446 C CA . ASN A 1 291 ? 0.34953 21.12050 102.86351 1.000 34.06253 311 ASN A CA 1
ATOM 4447 C C . ASN A 1 291 ? 0.59068 19.79694 103.59558 1.000 25.58838 311 ASN A C 1
ATOM 4448 O O . ASN A 1 291 ? 1.11707 18.85919 102.99547 1.000 35.11779 311 ASN A O 1
ATOM 4459 N N . TYR A 1 292 ? 0.21272 19.68243 104.88072 1.000 33.88253 312 TYR A N 1
ATOM 4460 C CA . TYR A 1 292 ? 0.52634 18.45684 105.61898 1.000 25.70554 312 TYR A CA 1
ATOM 4461 C C . TYR A 1 292 ? -0.03390 17.22636 104.92381 1.000 31.88841 312 TYR A C 1
ATOM 4462 O O . TYR A 1 292 ? 0.51964 16.12720 105.06094 1.000 36.04395 312 TYR A O 1
ATOM 4480 N N . LYS A 1 293 ? -1.12947 17.37063 104.17560 1.000 30.53958 313 LYS A N 1
ATOM 4481 C CA . LYS A 1 293 ? -1.78967 16.18467 103.63428 1.000 27.29449 313 LYS A CA 1
ATOM 4482 C C . LYS A 1 293 ? -0.93979 15.47896 102.57589 1.000 43.03373 313 LYS A C 1
ATOM 4483 O O . LYS A 1 293 ? -1.18078 14.29425 102.29648 1.000 35.14236 313 LYS A O 1
ATOM 4502 N N . LYS A 1 294 ? 0.02375 16.17038 101.95051 1.000 34.43652 314 LYS A N 1
ATOM 4503 C CA . LYS A 1 294 ? 0.87076 15.45926 100.98566 1.000 39.93891 314 LYS A CA 1
ATOM 4504 C C . LYS A 1 294 ? 1.74262 14.38646 101.62537 1.000 43.17163 314 LYS A C 1
ATOM 4505 O O . LYS A 1 294 ? 2.30659 13.56090 100.89685 1.000 40.32691 314 LYS A O 1
ATOM 4524 N N . TYR A 1 295 ? 1.84094 14.33890 102.94942 1.000 34.41328 315 TYR A N 1
ATOM 4525 C CA . TYR A 1 295 ? 2.67173 13.33087 103.58459 1.000 28.68552 315 TYR A CA 1
ATOM 4526 C C . TYR A 1 295 ? 1.89626 12.07497 103.92190 1.000 24.92676 315 TYR A C 1
ATOM 4527 O O . TYR A 1 295 ? 2.47717 11.13253 104.47034 1.000 32.78383 315 TYR A O 1
ATOM 4545 N N . ASN A 1 296 ? 0.61080 12.02204 103.59224 1.000 31.75851 316 ASN A N 1
ATOM 4546 C CA . ASN A 1 296 ? -0.19879 10.84446 103.88222 1.000 40.96074 316 ASN A CA 1
ATOM 4547 C C . ASN A 1 296 ? 0.42103 9.58509 103.29799 1.000 41.19505 316 ASN A C 1
ATOM 4548 O O . ASN A 1 296 ? 0.71124 9.52098 102.10223 1.000 34.55796 316 ASN A O 1
ATOM 4559 N N . ASP A 1 297 ? 0.54755 8.55513 104.11525 1.000 41.19772 317 ASP A N 1
ATOM 4560 C CA . ASP A 1 297 ? 0.97454 7.26660 103.60049 1.000 39.10588 317 ASP A CA 1
ATOM 4561 C C . ASP A 1 297 ? 2.29223 7.37616 102.83141 1.000 40.93543 317 ASP A C 1
ATOM 4562 O O . ASP A 1 297 ? 2.52192 6.65126 101.87114 1.000 37.31472 317 ASP A O 1
ATOM 4571 N N . ARG A 1 298 ? 3.17610 8.27527 103.25559 1.000 41.55110 318 ARG A N 1
ATOM 4572 C CA . ARG A 1 298 ? 4.50372 8.44010 102.65268 1.000 41.56454 318 ARG A CA 1
ATOM 4573 C C . ARG A 1 298 ? 4.44664 8.78247 101.16518 1.000 49.49437 318 ARG A C 1
ATOM 4574 O O . ARG A 1 298 ? 5.40120 8.50492 100.42878 1.000 49.29255 318 ARG A O 1
ATOM 4595 N N . GLU A 1 299 ? 3.36766 9.41943 100.69211 1.000 33.93468 319 GLU A N 1
ATOM 4596 C CA . GLU A 1 299 ? 3.36917 9.88635 99.30589 1.000 32.01812 319 GLU A CA 1
ATOM 4597 C C . GLU A 1 299 ? 4.46233 10.91301 99.06307 1.000 50.66031 319 GLU A C 1
ATOM 4598 O O . GLU A 1 299 ? 4.96865 11.02671 97.94032 1.000 44.94455 319 GLU A O 1
ATOM 4610 N N . ASN A 1 300 ? 4.84345 11.66358 100.09156 1.000 39.19431 320 ASN A N 1
ATOM 4611 C CA . ASN A 1 300 ? 6.10790 12.36462 100.11316 1.000 46.78389 320 ASN A CA 1
ATOM 4612 C C . ASN A 1 300 ? 6.78872 12.05470 101.42980 1.000 44.79620 320 ASN A C 1
ATOM 4613 O O . ASN A 1 300 ? 6.11766 11.87755 102.45303 1.000 35.61485 320 ASN A O 1
ATOM 4624 N N . GLU A 1 301 ? 8.11734 11.97756 101.40046 1.000 39.02006 321 GLU A N 1
ATOM 4625 C CA . GLU A 1 301 ? 8.86845 11.83815 102.64689 1.000 42.22861 321 GLU A CA 1
ATOM 4626 C C . GLU A 1 301 ? 8.85089 13.16624 103.38449 1.000 32.99439 321 GLU A C 1
ATOM 4627 O O . GLU A 1 301 ? 8.97476 14.23478 102.77638 1.000 26.89759 321 GLU A O 1
ATOM 4639 N N . MET A 1 302 ? 8.72911 13.08609 104.70173 1.000 38.70311 322 MET A N 1
ATOM 4640 C CA . MET A 1 302 ? 8.75472 14.27382 105.53961 1.000 29.50851 322 MET A CA 1
ATOM 4641 C C . MET A 1 302 ? 10.17327 14.82342 105.66899 1.000 27.49994 322 MET A C 1
ATOM 4642 O O . MET A 1 302 ? 11.07684 14.09387 106.09187 1.000 28.95523 322 MET A O 1
ATOM 4656 N N . PRO A 1 303 ? 10.39384 16.10330 105.38948 1.000 28.17873 323 PRO A N 1
ATOM 4657 C CA . PRO A 1 303 ? 11.70115 16.71490 105.67516 1.000 33.42591 323 PRO A CA 1
ATOM 4658 C C . PRO A 1 303 ? 11.84392 17.12340 107.14370 1.000 39.70024 323 PRO A C 1
ATOM 4659 O O . PRO A 1 303 ? 12.35184 18.21165 107.43697 1.000 36.27103 323 PRO A O 1
ATOM 4670 N N . PHE A 1 304 ? 11.38319 16.27075 108.06552 1.000 33.90217 324 PHE A N 1
ATOM 4671 C CA . PHE A 1 304 ? 11.33348 16.56628 109.49429 1.000 26.77403 324 PHE A CA 1
ATOM 4672 C C . PHE A 1 304 ? 10.86361 15.29450 110.17339 1.000 26.12476 324 PHE A C 1
ATOM 4673 O O . PHE A 1 304 ? 10.30358 14.41220 109.51793 1.000 27.99484 324 PHE A O 1
ATOM 4690 N N . ASP A 1 305 ? 11.09168 15.20953 111.49276 1.000 27.88152 325 ASP A N 1
ATOM 4691 C CA . ASP A 1 305 ? 10.34356 14.30898 112.38907 1.000 28.56859 325 ASP A CA 1
ATOM 4692 C C . ASP A 1 305 ? 10.29410 14.97119 113.77054 1.000 32.49776 325 ASP A C 1
ATOM 4693 O O . ASP A 1 305 ? 10.88128 16.03410 113.97384 1.000 23.30303 325 ASP A O 1
ATOM 4702 N N . SER A 1 306 ? 9.61419 14.31783 114.73530 1.000 23.66947 326 SER A N 1
ATOM 4703 C CA . SER A 1 306 ? 9.14124 15.00213 115.94951 1.000 25.55431 326 SER A CA 1
ATOM 4704 C C . SER A 1 306 ? 10.24893 15.44051 116.90693 1.000 22.15566 326 SER A C 1
ATOM 4705 O O . SER A 1 306 ? 10.03244 16.32609 117.75259 1.000 21.20960 326 SER A O 1
ATOM 4713 N N . HIS A 1 307 ? 11.41552 14.81423 116.86083 1.000 26.07662 327 HIS A N 1
ATOM 4714 C CA . HIS A 1 307 ? 12.50529 15.30725 117.69733 1.000 18.71705 327 HIS A CA 1
ATOM 4715 C C . HIS A 1 307 ? 12.87621 16.71355 117.32118 1.000 19.53850 327 HIS A C 1
ATOM 4716 O O . HIS A 1 307 ? 13.33039 17.47201 118.18045 1.000 23.08519 327 HIS A O 1
ATOM 4730 N N . MET A 1 308 ? 12.63715 17.10317 116.06005 1.000 23.22935 328 MET A N 1
ATOM 4731 C CA . MET A 1 308 ? 12.97507 18.45923 115.64882 1.000 21.27774 328 MET A CA 1
ATOM 4732 C C . MET A 1 308 ? 11.95037 19.44711 116.19021 1.000 23.81072 328 MET A C 1
ATOM 4733 O O . MET A 1 308 ? 12.31402 20.51581 116.69031 1.000 19.87297 328 MET A O 1
ATOM 4747 N N . ALA A 1 309 ? 10.66599 19.07575 116.13589 1.000 24.94579 329 ALA A N 1
ATOM 4748 C CA . ALA A 1 309 ? 9.60790 19.89361 116.72430 1.000 16.62249 329 ALA A CA 1
ATOM 4749 C C . ALA A 1 309 ? 9.83458 20.10105 118.22239 1.000 16.05005 329 ALA A C 1
ATOM 4750 O O . ALA A 1 309 ? 9.81288 21.22952 118.72014 1.000 20.67157 329 ALA A O 1
ATOM 4757 N N . LEU A 1 310 ? 10.14722 19.03275 118.94550 1.000 18.57981 330 LEU A N 1
ATOM 4758 C CA . LEU A 1 310 ? 10.40746 19.16227 120.37605 1.000 22.61352 330 LEU A CA 1
ATOM 4759 C C . LEU A 1 310 ? 11.65216 20.01503 120.68366 1.000 27.98868 330 LEU A C 1
ATOM 4760 O O . LEU A 1 310 ? 11.67642 20.73978 121.69686 1.000 24.56627 330 LEU A O 1
ATOM 4776 N N . ALA A 1 311 ? 12.69270 19.97045 119.83021 1.000 23.47530 331 ALA A N 1
ATOM 4777 C CA . ALA A 1 311 ? 13.88704 20.79700 120.06269 1.000 23.84197 331 ALA A CA 1
ATOM 4778 C C . ALA A 1 311 ? 13.59574 22.28899 120.02621 1.000 25.24314 331 ALA A C 1
ATOM 4779 O O . ALA A 1 311 ? 14.40445 23.08930 120.52332 1.000 22.41830 331 ALA A O 1
ATOM 4786 N N . LEU A 1 312 ? 12.45753 22.69119 119.45401 1.000 20.20387 332 LEU A N 1
ATOM 4787 C CA . LEU A 1 312 ? 12.10301 24.09699 119.48030 1.000 19.02583 332 LEU A CA 1
ATOM 4788 C C . LEU A 1 312 ? 11.88310 24.59237 120.90409 1.000 22.03982 332 LEU A C 1
ATOM 4789 O O . LEU A 1 312 ? 11.89049 25.80925 121.13559 1.000 27.05720 332 LEU A O 1
ATOM 4805 N N . MET A 1 313 ? 11.76947 23.69223 121.88226 1.000 24.11174 333 MET A N 1
ATOM 4806 C CA . MET A 1 313 ? 11.71271 24.16180 123.26338 1.000 23.29727 333 MET A CA 1
ATOM 4807 C C . MET A 1 313 ? 13.07599 24.53530 123.84079 1.000 24.85642 333 MET A C 1
ATOM 4808 O O . MET A 1 313 ? 13.13203 25.30429 124.81132 1.000 25.25355 333 MET A O 1
ATOM 4822 N N . ALA A 1 314 ? 14.16870 24.02803 123.30034 1.000 24.80378 334 ALA A N 1
ATOM 4823 C CA . ALA A 1 314 ? 15.44437 24.17625 124.00530 1.000 28.17354 334 ALA A CA 1
ATOM 4824 C C . ALA A 1 314 ? 15.84858 25.65329 124.10978 1.000 23.52597 334 ALA A C 1
ATOM 4825 O O . ALA A 1 314 ? 15.62228 26.42988 123.17792 1.000 21.50094 334 ALA A O 1
ATOM 4832 N N . PRO A 1 315 ? 16.43794 26.08314 125.23341 1.000 21.01766 335 PRO A N 1
ATOM 4833 C CA . PRO A 1 315 ? 16.82714 25.29553 126.41805 1.000 20.98096 335 PRO A CA 1
ATOM 4834 C C . PRO A 1 315 ? 15.79123 25.25684 127.56606 1.000 29.16723 335 PRO A C 1
ATOM 4835 O O . PRO A 1 315 ? 16.09932 24.83491 128.69487 1.000 28.68271 335 PRO A O 1
ATOM 4846 N N . ARG A 1 316 ? 14.57074 25.70243 127.27326 1.000 25.86800 336 ARG A N 1
ATOM 4847 C CA . ARG A 1 316 ? 13.50243 25.69841 128.25819 1.000 27.37445 336 ARG A CA 1
ATOM 4848 C C . ARG A 1 316 ? 13.06420 24.27161 128.58338 1.000 19.90975 336 ARG A C 1
ATOM 4849 O O . ARG A 1 316 ? 13.47172 23.29680 127.94512 1.000 24.60333 336 ARG A O 1
ATOM 4870 N N . GLY A 1 317 ? 12.23830 24.13494 129.62504 1.000 26.32518 337 GLY A N 1
ATOM 4871 C CA . GLY A 1 317 ? 11.87209 22.80422 130.09515 1.000 22.62458 337 GLY A CA 1
ATOM 4872 C C . GLY A 1 317 ? 10.89453 22.07801 129.17181 1.000 22.33795 337 GLY A C 1
ATOM 4873 O O . GLY A 1 317 ? 10.10825 22.67935 128.46012 1.000 28.06949 337 GLY A O 1
ATOM 4877 N N . LEU A 1 318 ? 10.96293 20.74911 129.16768 1.000 26.24438 338 LEU A N 1
ATOM 4878 C CA . LEU A 1 318 ? 10.04577 19.94308 128.37096 1.000 29.83189 338 LEU A CA 1
ATOM 4879 C C . LEU A 1 318 ? 9.75547 18.63857 129.10350 1.000 23.97679 338 LEU A C 1
ATOM 4880 O O . LEU A 1 318 ? 10.68517 17.88970 129.41992 1.000 29.35634 338 LEU A O 1
ATOM 4896 N N . TYR A 1 319 ? 8.46792 18.32557 129.32862 1.000 27.41633 339 TYR A N 1
ATOM 4897 C CA . TYR A 1 319 ? 8.08049 17.05763 129.94920 1.000 21.77836 339 TYR A CA 1
ATOM 4898 C C . TYR A 1 319 ? 7.18323 16.34377 128.95746 1.000 25.86363 339 TYR A C 1
ATOM 4899 O O . TYR A 1 319 ? 6.23150 16.93517 128.44293 1.000 28.17147 339 TYR A O 1
ATOM 4917 N N . VAL A 1 320 ? 7.56348 15.12610 128.60484 1.000 28.48036 340 VAL A N 1
ATOM 4918 C CA . VAL A 1 320 ? 6.79958 14.24410 127.73653 1.000 23.39139 340 VAL A CA 1
ATOM 4919 C C . VAL A 1 320 ? 6.38765 13.06615 128.60392 1.000 17.59706 340 VAL A C 1
ATOM 4920 O O . VAL A 1 320 ? 7.18836 12.58591 129.41232 1.000 25.95631 340 VAL A O 1
ATOM 4933 N N . ALA A 1 321 ? 5.16137 12.59994 128.44758 1.000 17.19926 341 ALA A N 1
ATOM 4934 C CA . ALA A 1 321 ? 4.67643 11.47413 129.25334 1.000 21.38181 341 ALA A CA 1
ATOM 4935 C C . ALA A 1 321 ? 3.67705 10.64679 128.46657 1.000 29.33369 341 ALA A C 1
ATOM 4936 O O . ALA A 1 321 ? 3.01160 11.15443 127.56399 1.000 27.74824 341 ALA A O 1
ATOM 4943 N N . SER A 1 322 ? 3.56838 9.36367 128.84093 1.000 24.12926 342 SER A N 1
ATOM 4944 C CA . SER A 1 322 ? 2.76990 8.38340 128.11653 1.000 29.74774 342 SER A CA 1
ATOM 4945 C C . SER A 1 322 ? 2.04234 7.50696 129.11311 1.000 28.28859 342 SER A C 1
ATOM 4946 O O . SER A 1 322 ? 2.35959 7.48085 130.29792 1.000 29.68660 342 SER A O 1
ATOM 4954 N N . ALA A 1 323 ? 1.07653 6.76441 128.59456 1.000 36.21961 343 ALA A N 1
ATOM 4955 C CA . ALA A 1 323 ? 0.37391 5.72692 129.33465 1.000 45.39266 343 ALA A CA 1
ATOM 4956 C C . ALA A 1 323 ? 0.57229 4.37459 128.64760 1.000 50.93185 343 ALA A C 1
ATOM 4957 O O . ALA A 1 323 ? 0.45057 4.26306 127.42246 1.000 53.95115 343 ALA A O 1
ATOM 4964 N N . GLU A 1 324 ? 0.85873 3.35160 129.45575 1.000 53.19432 344 GLU A N 1
ATOM 4965 C CA . GLU A 1 324 ? 0.99091 1.96664 128.99389 1.000 53.58357 344 GLU A CA 1
ATOM 4966 C C . GLU A 1 324 ? -0.15038 1.54924 128.06933 1.000 61.72429 344 GLU A C 1
ATOM 4967 O O . GLU A 1 324 ? 0.06916 1.21253 126.89853 1.000 56.38609 344 GLU A O 1
ATOM 4979 N N . GLY A 1 325 ? -1.37790 1.53557 128.59581 1.000 85.35951 345 GLY A N 1
ATOM 4980 C CA . GLY A 1 325 ? -2.57073 1.24590 127.80847 1.000 79.91636 345 GLY A CA 1
ATOM 4981 C C . GLY A 1 325 ? -3.14792 2.47789 127.13411 1.000 63.55562 345 GLY A C 1
ATOM 4982 O O . GLY A 1 325 ? -2.40155 3.32770 126.63933 1.000 66.19153 345 GLY A O 1
ATOM 4986 N N . GLN A 1 327 ? -2.50534 1.03605 123.53819 1.000 65.85534 347 GLN A N 1
ATOM 4987 C CA . GLN A 1 327 ? -3.74840 1.36743 122.84128 1.000 81.02036 347 GLN A CA 1
ATOM 4988 C C . GLN A 1 327 ? -3.50737 1.80538 121.38643 1.000 80.19708 347 GLN A C 1
ATOM 4989 O O . GLN A 1 327 ? -2.84014 1.11037 120.61799 1.000 77.06097 347 GLN A O 1
ATOM 4997 N N . TRP A 1 328 ? -4.08081 2.95190 121.01110 1.000 82.75040 348 TRP A N 1
ATOM 4998 C CA . TRP A 1 328 ? -3.79142 3.62245 119.74824 1.000 72.27654 348 TRP A CA 1
ATOM 4999 C C . TRP A 1 328 ? -2.72852 4.69622 119.92624 1.000 75.14785 348 TRP A C 1
ATOM 5000 O O . TRP A 1 328 ? -2.78213 5.75033 119.28223 1.000 69.10647 348 TRP A O 1
ATOM 5013 N N . SER A 1 329 ? -1.79908 4.46612 120.84259 1.000 55.99689 349 SER A N 1
ATOM 5014 C CA . SER A 1 329 ? -0.68442 5.35706 121.09076 1.000 55.42505 349 SER A CA 1
ATOM 5015 C C . SER A 1 329 ? 0.59038 4.52688 121.05496 1.000 55.01945 349 SER A C 1
ATOM 5016 O O . SER A 1 329 ? 0.55728 3.29318 121.04951 1.000 53.30092 349 SER A O 1
ATOM 5024 N N . ASP A 1 330 ? 1.72254 5.22052 121.01873 1.000 43.65848 350 ASP A N 1
ATOM 5025 C CA . ASP A 1 330 ? 3.03329 4.59397 120.88846 1.000 45.84525 350 ASP A CA 1
ATOM 5026 C C . ASP A 1 330 ? 3.97465 5.22922 121.89374 1.000 40.42683 350 ASP A C 1
ATOM 5027 O O . ASP A 1 330 ? 4.72998 6.16244 121.54910 1.000 23.11647 350 ASP A O 1
ATOM 5036 N N . PRO A 1 331 ? 3.96724 4.74805 123.14831 1.000 31.05744 351 PRO A N 1
ATOM 5037 C CA . PRO A 1 331 ? 4.75029 5.43871 124.19032 1.000 32.92651 351 PRO A CA 1
ATOM 5038 C C . PRO A 1 331 ? 6.23110 5.47647 123.88774 1.000 36.94173 351 PRO A C 1
ATOM 5039 O O . PRO A 1 331 ? 6.86134 6.52986 124.06200 1.000 30.81350 351 PRO A O 1
ATOM 5044 N N . LYS A 1 332 ? 6.81877 4.36887 123.41541 1.000 33.40791 352 LYS A N 1
ATOM 5045 C CA . LYS A 1 332 ? 8.24158 4.40610 123.08208 1.000 24.33879 352 LYS A CA 1
ATOM 5046 C C . LYS A 1 332 ? 8.52520 5.41358 121.95675 1.000 21.99935 352 LYS A C 1
ATOM 5047 O O . LYS A 1 332 ? 9.57653 6.06599 121.94783 1.000 24.71918 352 LYS A O 1
ATOM 5066 N N . GLY A 1 333 ? 7.61207 5.55665 120.99623 1.000 25.48425 353 GLY A N 1
ATOM 5067 C CA . GLY A 1 333 ? 7.78494 6.61498 119.98970 1.000 21.52675 353 GLY A CA 1
ATOM 5068 C C . GLY A 1 333 ? 7.87632 8.00255 120.59880 1.000 25.23034 353 GLY A C 1
ATOM 5069 O O . GLY A 1 333 ? 8.62435 8.86507 120.11880 1.000 21.69884 353 GLY A O 1
ATOM 5073 N N . GLU A 1 334 ? 7.12411 8.24421 121.67012 1.000 26.48362 354 GLU A N 1
ATOM 5074 C CA . GLU A 1 334 ? 7.17571 9.56732 122.30245 1.000 29.95299 354 GLU A CA 1
ATOM 5075 C C . GLU A 1 334 ? 8.41733 9.71863 123.16357 1.000 23.01694 354 GLU A C 1
ATOM 5076 O O . GLU A 1 334 ? 9.06298 10.76399 123.11615 1.000 22.27477 354 GLU A O 1
ATOM 5088 N N . PHE A 1 335 ? 8.81290 8.66179 123.88000 1.000 29.19985 355 PHE A N 1
ATOM 5089 C CA . PHE A 1 335 ? 10.12154 8.63741 124.52805 1.000 24.02828 355 PHE A CA 1
ATOM 5090 C C . PHE A 1 335 ? 11.25805 9.00239 123.57110 1.000 21.91216 355 PHE A C 1
ATOM 5091 O O . PHE A 1 335 ? 12.15302 9.77892 123.92538 1.000 20.22108 355 PHE A O 1
ATOM 5108 N N . LEU A 1 336 ? 11.27547 8.39254 122.37715 1.000 23.18331 356 LEU A N 1
ATOM 5109 C CA . LEU A 1 336 ? 12.37007 8.57283 121.41867 1.000 16.08436 356 LEU A CA 1
ATOM 5110 C C . LEU A 1 336 ? 12.31709 9.93783 120.75462 1.000 24.34896 356 LEU A C 1
ATOM 5111 O O . LEU A 1 336 ? 13.33500 10.42867 120.25303 1.000 25.95991 356 LEU A O 1
ATOM 5127 N N . GLY A 1 337 ? 11.12966 10.53269 120.67865 1.000 26.35146 357 GLY A N 1
ATOM 5128 C CA . GLY A 1 337 ? 11.04345 11.94430 120.34754 1.000 24.39072 357 GLY A CA 1
ATOM 5129 C C . GLY A 1 337 ? 11.87710 12.78819 121.28442 1.000 24.70811 357 GLY A C 1
ATOM 5130 O O . GLY A 1 337 ? 12.67867 13.62328 120.84886 1.000 22.23416 357 GLY A O 1
ATOM 5134 N N . ALA A 1 338 ? 11.69636 12.57856 122.59741 1.000 19.13841 358 ALA A N 1
ATOM 5135 C CA . ALA A 1 338 ? 12.34843 13.42501 123.57698 1.000 23.07524 358 ALA A CA 1
ATOM 5136 C C . ALA A 1 338 ? 13.82917 13.10463 123.62603 1.000 19.34590 358 ALA A C 1
ATOM 5137 O O . ALA A 1 338 ? 14.66618 14.00940 123.71705 1.000 21.10650 358 ALA A O 1
ATOM 5144 N N . ALA A 1 339 ? 14.16433 11.81756 123.57181 1.000 21.76193 359 ALA A N 1
ATOM 5145 C CA . ALA A 1 339 ? 15.56325 11.43037 123.71027 1.000 34.47684 359 ALA A CA 1
ATOM 5146 C C . ALA A 1 339 ? 16.39695 11.91690 122.52826 1.000 25.72091 359 ALA A C 1
ATOM 5147 O O . ALA A 1 339 ? 17.56287 12.28705 122.69581 1.000 25.43716 359 ALA A O 1
ATOM 5154 N N . ASN A 1 340 ? 15.81539 11.92735 121.33577 1.000 34.66522 360 ASN A N 1
ATOM 5155 C CA . ASN A 1 340 ? 16.52544 12.38257 120.14581 1.000 27.80586 360 ASN A CA 1
ATOM 5156 C C . ASN A 1 340 ? 16.54491 13.89096 120.00297 1.000 24.76497 360 ASN A C 1
ATOM 5157 O O . ASN A 1 340 ? 17.33853 14.41332 119.21747 1.000 21.38486 360 ASN A O 1
ATOM 5168 N N . ALA A 1 341 ? 15.63020 14.60054 120.66076 1.000 21.23436 361 ALA A N 1
ATOM 5169 C CA . ALA A 1 341 ? 15.73448 16.04374 120.75486 1.000 23.91334 361 ALA A CA 1
ATOM 5170 C C . ALA A 1 341 ? 16.75549 16.49533 121.79785 1.000 21.57180 361 ALA A C 1
ATOM 5171 O O . ALA A 1 341 ? 17.23601 17.62885 121.71803 1.000 19.88974 361 ALA A O 1
ATOM 5178 N N . SER A 1 342 ? 17.03869 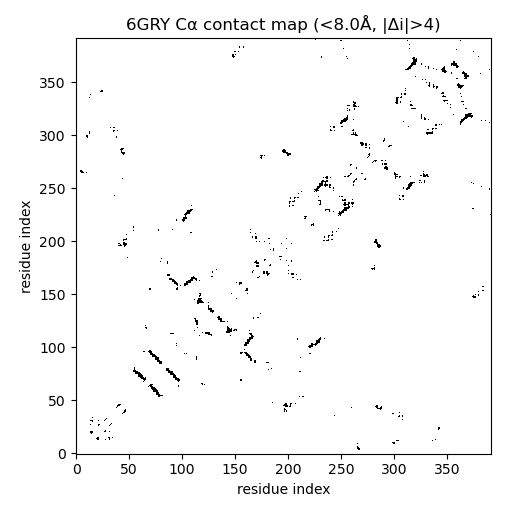15.64910 122.79068 1.000 27.72675 362 SER A N 1
ATOM 5179 C CA . SER A 1 342 ? 17.84104 16.05876 123.95016 1.000 22.91650 362 SER A CA 1
ATOM 5180 C C . SER A 1 342 ? 19.23092 16.60465 123.62940 1.000 25.61375 362 SER A C 1
ATOM 5181 O O . SER A 1 342 ? 19.63749 17.59053 124.28499 1.000 24.73684 362 SER A O 1
ATOM 5189 N N . PRO A 1 343 ? 19.98599 16.08452 122.64723 1.000 21.25576 363 PRO A N 1
ATOM 5190 C CA . PRO A 1 343 ? 21.28922 16.69560 122.32993 1.000 31.50405 363 PRO A CA 1
ATOM 5191 C C . PRO A 1 343 ? 21.25148 18.21014 122.24753 1.000 35.37938 363 PRO A C 1
ATOM 5192 O O . PRO A 1 343 ? 22.23760 18.88284 122.59283 1.000 25.77181 363 PRO A O 1
ATOM 5203 N N . VAL A 1 344 ? 20.12775 18.79063 121.82347 1.000 23.32914 364 VAL A N 1
ATOM 5204 C CA . VAL A 1 344 ? 20.12367 20.23492 121.65809 1.000 17.59556 364 VAL A CA 1
ATOM 5205 C C . VAL A 1 344 ? 20.27899 20.94579 122.99099 1.000 24.17644 364 VAL A C 1
ATOM 5206 O O . VAL A 1 344 ? 20.88071 22.02694 123.06334 1.000 22.42376 364 VAL A O 1
ATOM 5219 N N . TRP A 1 345 ? 19.74889 20.37282 124.06671 1.000 25.17858 365 TRP A N 1
ATOM 5220 C CA . TRP A 1 345 ? 19.87832 21.03072 125.35368 1.000 25.20432 365 TRP A CA 1
ATOM 5221 C C . TRP A 1 345 ? 21.33500 21.07853 125.79827 1.000 30.30808 365 TRP A C 1
ATOM 5222 O O . TRP A 1 345 ? 21.69068 21.92389 126.61657 1.000 27.62415 365 TRP A O 1
ATOM 5243 N N . GLU A 1 346 ? 22.17329 20.16354 125.29849 1.000 25.46755 366 GLU A N 1
ATOM 5244 C CA . GLU A 1 346 ? 23.57439 20.14875 125.71604 1.000 34.84787 366 GLU A CA 1
ATOM 5245 C C . GLU A 1 346 ? 24.34586 21.32637 125.14714 1.000 30.89666 366 GLU A C 1
ATOM 5246 O O . GLU A 1 346 ? 25.23341 21.85552 125.82440 1.000 38.20967 366 GLU A O 1
ATOM 5258 N N . LEU A 1 347 ? 23.95409 21.82369 123.96716 1.000 30.92515 367 LEU A N 1
ATOM 5259 C CA . LEU A 1 347 ? 24.55507 23.04260 123.42962 1.000 32.36229 367 LEU A CA 1
ATOM 5260 C C . LEU A 1 347 ? 24.46907 24.20238 124.37205 1.000 30.94106 367 LEU A C 1
ATOM 5261 O O . LEU A 1 347 ? 25.21590 25.17343 124.21424 1.000 33.18060 367 LEU A O 1
ATOM 5277 N N . PHE A 1 348 ? 23.49830 24.18075 125.27477 1.000 32.81999 368 PHE A N 1
ATOM 5278 C CA . PHE A 1 348 ? 23.20952 25.29314 126.16673 1.000 29.00872 368 PHE A CA 1
ATOM 5279 C C . PHE A 1 348 ? 23.67750 24.99968 127.59179 1.000 32.00708 368 PHE A C 1
ATOM 5280 O O . PHE A 1 348 ? 23.42655 25.79050 128.50703 1.000 30.27453 368 PHE A O 1
ATOM 5297 N N . GLY A 1 349 ? 24.29577 23.85707 127.81767 1.000 31.14313 369 GLY A N 1
ATOM 5298 C CA . GLY A 1 349 ? 24.78368 23.53860 129.14289 1.000 39.46426 369 GLY A CA 1
ATOM 5299 C C . GLY A 1 349 ? 23.74804 22.94173 130.06133 1.000 44.65809 369 GLY A C 1
ATOM 5300 O O . GLY A 1 349 ? 23.94794 22.92048 131.28283 1.000 40.68575 369 GLY A O 1
ATOM 5304 N N . LYS A 1 350 ? 22.64262 22.46161 129.50889 1.000 40.57374 370 LYS A N 1
ATOM 5305 C CA . LYS A 1 350 ? 21.57315 21.83211 130.26060 1.000 33.07876 370 LYS A CA 1
ATOM 5306 C C . LYS A 1 350 ? 21.62933 20.33245 130.00650 1.000 23.91143 370 LYS A C 1
ATOM 5307 O O . LYS A 1 350 ? 22.29056 19.85905 129.07542 1.000 24.96176 370 LYS A O 1
ATOM 5326 N N A LYS A 1 351 ? 20.93053 19.58121 130.84677 0.458 33.16475 371 LYS A N 1
ATOM 5327 N N B LYS A 1 351 ? 20.96132 19.57676 130.87760 0.542 32.96058 371 LYS A N 1
ATOM 5328 C CA A LYS A 1 351 ? 20.89633 18.12943 130.75376 0.458 34.02875 371 LYS A CA 1
ATOM 5329 C CA B LYS A 1 351 ? 20.87687 18.12337 130.77237 0.542 33.77390 371 LYS A CA 1
ATOM 5330 C C A LYS A 1 351 ? 19.52604 17.69464 130.24417 0.458 35.46261 371 LYS A C 1
ATOM 5331 C C B LYS A 1 351 ? 19.51777 17.73192 130.20062 0.542 35.41864 371 LYS A C 1
ATOM 5332 O O A LYS A 1 351 ? 18.49101 18.18322 130.72016 0.458 30.89672 371 LYS A O 1
ATOM 5333 O O B LYS A 1 351 ? 18.47828 18.26639 130.61099 0.542 30.73760 371 LYS A O 1
ATOM 5370 N N . GLY A 1 352 ? 19.53074 1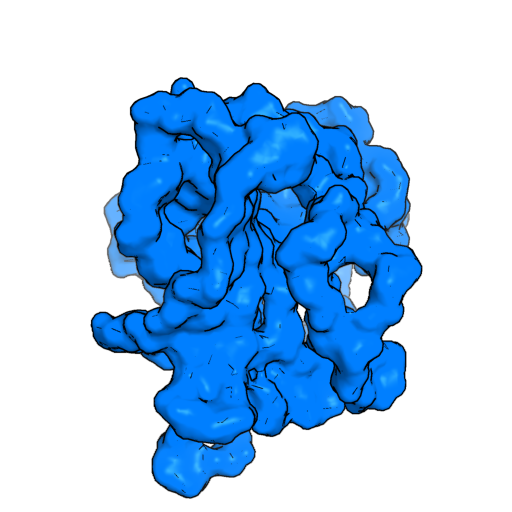6.80503 129.25355 1.000 32.06491 372 GLY A N 1
ATOM 5371 C CA . GLY A 1 352 ? 18.31957 16.32027 128.61005 1.000 26.54144 372 GLY A CA 1
ATOM 5372 C C . GLY A 1 352 ? 17.79811 15.06182 129.25985 1.000 33.11180 372 GLY A C 1
ATOM 5373 O O . GLY A 1 352 ? 17.82368 14.93464 130.48111 1.000 29.60913 372 GLY A O 1
ATOM 5378 N N . ILE A 1 353 ? 17.33854 14.11443 128.43748 1.000 26.96240 373 ILE A N 1
ATOM 5379 C CA . ILE A 1 353 ? 16.77291 12.87470 128.95842 1.000 25.88368 373 ILE A CA 1
ATOM 5380 C C . ILE A 1 353 ? 17.82213 12.06536 129.71200 1.000 38.46105 373 ILE A C 1
ATOM 5381 O O . ILE A 1 353 ? 17.53329 11.45494 130.75829 1.000 29.00052 373 ILE A O 1
ATOM 5397 N N . GLY A 1 354 ? 19.04333 12.02273 129.18867 1.000 46.49607 374 GLY A N 1
ATOM 5398 C CA . GLY A 1 354 ? 20.14980 11.39753 129.87629 1.000 41.25404 374 GLY A CA 1
ATOM 5399 C C . GLY A 1 354 ? 20.36017 9.95149 129.51749 1.000 41.48487 374 GLY A C 1
ATOM 5400 O O . GLY A 1 354 ? 21.33743 9.35184 129.97736 1.000 43.52053 374 GLY A O 1
ATOM 5404 N N . THR A 1 355 ? 19.48429 9.37857 128.69718 1.000 39.19471 375 THR A N 1
ATOM 5405 C CA . THR A 1 355 ? 19.56997 7.98075 128.30931 1.000 27.84437 375 THR A CA 1
ATOM 5406 C C . THR A 1 355 ? 18.92027 7.81751 126.94965 1.000 41.69877 375 THR A C 1
ATOM 5407 O O . THR A 1 355 ? 18.17179 8.69460 126.49319 1.000 35.03680 375 THR A O 1
ATOM 5418 N N . MET A 1 356 ? 19.20164 6.66759 126.31985 1.000 31.65816 376 MET A N 1
ATOM 5419 C CA . MET A 1 356 ? 18.46940 6.21396 125.14652 1.000 29.46598 376 MET A CA 1
ATOM 5420 C C . MET A 1 356 ? 17.67829 4.94307 125.40866 1.000 25.45570 376 MET A C 1
ATOM 5421 O O . MET A 1 356 ? 17.12690 4.34497 124.46491 1.000 30.49617 376 MET A O 1
ATOM 5435 N N . THR A 1 357 ? 17.59794 4.49968 126.64176 1.000 32.52696 377 THR A N 1
ATOM 5436 C CA . THR A 1 357 ? 16.86952 3.27394 126.94952 1.000 34.41465 377 THR A CA 1
ATOM 5437 C C . THR A 1 357 ? 15.53787 3.66163 127.58382 1.000 30.52302 377 THR A C 1
ATOM 5438 O O . THR A 1 357 ? 15.50525 4.39551 128.58010 1.000 35.09636 377 THR A O 1
ATOM 5449 N N . MET A 1 358 ? 14.46149 3.24414 126.95526 1.000 32.80586 378 MET A N 1
ATOM 5450 C CA . MET A 1 358 ? 13.09891 3.38320 127.47067 1.000 43.21875 378 MET A CA 1
ATOM 5451 C C . MET A 1 358 ? 12.99398 2.89978 128.92129 1.000 45.95139 378 MET A C 1
ATOM 5452 O O . MET A 1 358 ? 13.31085 1.72176 129.19310 1.000 33.47795 378 MET A O 1
ATOM 5466 N N . PRO A 1 359 ? 12.53148 3.73607 129.86644 1.000 33.48103 379 PRO A N 1
ATOM 5467 C CA . PRO A 1 359 ? 12.36376 3.26948 131.25237 1.000 32.95789 379 PRO A CA 1
ATOM 5468 C C . PRO A 1 359 ? 11.11200 2.43040 131.46410 1.000 33.38813 379 PRO A C 1
ATOM 5469 O O . PRO A 1 359 ? 10.20188 2.37693 130.63788 1.000 35.51794 379 PRO A O 1
ATOM 5480 N N A ASP A 1 360 ? 11.08403 1.79617 132.63360 0.367 39.06196 380 ASP A N 1
ATOM 5481 N N B ASP A 1 360 ? 11.07010 1.74744 132.60724 0.633 39.05269 380 ASP A N 1
ATOM 5482 C CA A ASP A 1 360 ? 9.98260 0.95511 133.05481 0.367 36.99158 380 ASP A CA 1
ATOM 5483 C CA B ASP A 1 360 ? 9.91113 0.92660 132.90704 0.633 36.79702 380 ASP A CA 1
ATOM 5484 C C A ASP A 1 360 ? 8.85883 1.82807 133.60988 0.367 37.42209 380 ASP A C 1
ATOM 5485 C C B ASP A 1 360 ? 8.87900 1.79971 133.62260 0.633 37.23490 380 ASP A C 1
ATOM 5486 O O A ASP A 1 360 ? 8.96876 3.05497 133.68239 0.367 38.88169 380 ASP A O 1
ATOM 5487 O O B ASP A 1 360 ? 9.08184 2.99730 133.83018 0.633 39.09330 380 ASP A O 1
ATOM 5504 N N . LEU A 1 361 ? 7.75202 1.19496 133.99661 1.000 42.22055 381 LEU A N 1
ATOM 5505 C CA . LEU A 1 361 ? 6.63828 1.94583 134.55368 1.000 33.80829 381 LEU A CA 1
ATOM 5506 C C . LEU A 1 361 ? 7.02947 2.72274 135.80941 1.000 29.62278 381 LEU A C 1
ATOM 5507 O O . LEU A 1 361 ? 7.71291 2.21105 136.69207 1.000 35.31640 381 LEU A O 1
ATOM 5523 N N . HIS A 1 362 ? 6.54156 3.96141 135.90829 1.000 33.83072 382 HIS A N 1
ATOM 5524 C CA . HIS A 1 362 ? 6.63370 4.74404 137.13344 1.000 33.59772 382 HIS A CA 1
ATOM 5525 C C . HIS A 1 362 ? 8.07288 5.07766 137.50864 1.000 36.44935 382 HIS A C 1
ATOM 5526 O O . HIS A 1 362 ? 8.38012 5.31560 138.67971 1.000 41.57396 382 HIS A O 1
ATOM 5540 N N . GLU A 1 363 ? 8.96785 5.14737 136.52031 1.000 37.08920 383 GLU A N 1
ATOM 5541 C CA . GLU A 1 363 ? 10.37597 5.48808 136.73146 1.000 37.30027 383 GLU A CA 1
ATOM 5542 C C . GLU A 1 363 ? 10.70203 6.70535 135.87451 1.000 40.72804 383 GLU A C 1
ATOM 5543 O O . GLU A 1 363 ? 11.21525 6.56175 134.75327 1.000 33.50918 383 GLU A O 1
ATOM 5555 N N . PRO A 1 364 ? 10.39539 7.91872 136.35118 1.000 45.31148 384 PRO A N 1
ATOM 5556 C CA . PRO A 1 364 ? 10.71394 9.12038 135.57505 1.000 35.44710 384 PRO A CA 1
ATOM 5557 C C . PRO A 1 364 ? 12.21251 9.26689 135.33277 1.000 37.38200 384 PRO A C 1
ATOM 5558 O O . PRO A 1 364 ? 13.02634 8.98004 136.20586 1.000 32.16214 384 PRO A O 1
ATOM 5569 N N . VAL A 1 365 ? 12.57085 9.73212 134.12871 1.000 31.56009 385 VAL A N 1
ATOM 5570 C CA . VAL A 1 365 ? 13.96376 9.97180 133.75042 1.000 36.66038 385 VAL A CA 1
ATOM 5571 C C . VAL A 1 365 ? 14.13703 11.41778 133.30469 1.000 25.91972 385 VAL A C 1
ATOM 5572 O O . VAL A 1 365 ? 13.18803 12.06127 132.84616 1.000 32.49381 385 VAL A O 1
ATOM 5585 N N . GLY A 1 366 ? 15.35524 11.93536 133.45719 1.000 28.56040 386 GLY A N 1
ATOM 5586 C CA . GLY A 1 366 ? 15.76748 13.18922 132.85435 1.000 26.03931 386 GLY A CA 1
ATOM 5587 C C . GLY A 1 366 ? 15.80022 14.36513 133.82382 1.000 31.36784 386 GLY A C 1
ATOM 5588 O O . GLY A 1 366 ? 15.31593 14.30546 134.95398 1.000 33.01827 386 GLY A O 1
ATOM 5592 N N . ASP A 1 367 ? 16.34706 15.47857 133.31999 1.000 29.70819 387 ASP A N 1
ATOM 5593 C CA . ASP A 1 367 ? 16.45813 16.73941 134.07309 1.000 36.73288 387 ASP A CA 1
ATOM 5594 C C . ASP A 1 367 ? 15.66631 17.89399 133.44998 1.000 32.96692 387 ASP A C 1
ATOM 5595 O O . ASP A 1 367 ? 14.57577 18.21214 133.93140 1.000 26.35548 387 ASP A O 1
ATOM 5604 N N . SER A 1 368 ? 16.21942 18.57532 132.43474 1.000 27.22894 388 SER A N 1
ATOM 5605 C CA . SER A 1 368 ? 15.48448 19.63600 131.74006 1.000 29.37723 388 SER A CA 1
ATOM 5606 C C . SER A 1 368 ? 14.50253 19.08755 130.69372 1.000 22.33641 388 SER A C 1
ATOM 5607 O O . SER A 1 368 ? 13.52429 19.75887 130.33949 1.000 31.63337 388 SER A O 1
ATOM 5615 N N . VAL A 1 369 ? 14.79104 17.93554 130.13259 1.000 22.37797 389 VAL A N 1
ATOM 5616 C CA . VAL A 1 369 ? 13.82666 17.14002 129.39280 1.000 22.10267 389 VAL A CA 1
ATOM 5617 C C . VAL A 1 369 ? 13.53720 15.92661 130.26478 1.000 25.59776 389 VAL A C 1
ATOM 5618 O O . VAL A 1 369 ? 14.46200 15.17718 130.60953 1.000 30.55818 389 VAL A O 1
ATOM 5631 N N . ARG A 1 370 ? 12.26483 15.72952 130.64000 1.000 27.20603 390 ARG A N 1
ATOM 5632 C CA . ARG A 1 370 ? 11.85397 14.54929 131.40229 1.000 24.46464 390 ARG A CA 1
ATOM 5633 C C . ARG A 1 370 ? 10.84907 13.69825 130.63533 1.000 30.57187 390 ARG A C 1
ATOM 5634 O O . ARG A 1 370 ? 10.19662 14.15491 129.69012 1.000 22.45157 390 ARG A O 1
ATOM 5655 N N . TYR A 1 371 ? 10.77218 12.42707 131.04722 1.000 23.70012 391 TYR A N 1
ATOM 5656 C CA . TYR A 1 371 ? 9.84696 11.46838 130.47845 1.000 31.64985 391 TYR A CA 1
ATOM 5657 C C . TYR A 1 371 ? 9.41168 10.48360 131.55765 1.000 24.85516 391 TYR A C 1
ATOM 5658 O O . TYR A 1 371 ? 10.20979 10.12524 132.41939 1.000 26.58613 391 TYR A O 1
ATOM 5676 N N . HIS A 1 372 ? 8.13636 10.08700 131.54832 1.000 31.74958 392 HIS A N 1
ATOM 5677 C CA . HIS A 1 372 ? 7.75409 8.85502 132.23626 1.000 32.57361 392 HIS A CA 1
ATOM 5678 C C . HIS A 1 372 ? 6.62941 8.19245 131.47094 1.000 26.86099 392 HIS A C 1
ATOM 5679 O O . HIS A 1 372 ? 5.95724 8.80473 130.63208 1.000 24.78005 392 HIS A O 1
ATOM 5694 N N . ILE A 1 373 ? 6.52663 6.90049 131.71259 1.000 27.79791 393 ILE A N 1
ATOM 5695 C CA . ILE A 1 373 ? 5.40415 6.07866 131.29878 1.000 34.60976 393 ILE A CA 1
ATOM 5696 C C . ILE A 1 373 ? 4.74746 5.55586 132.56559 1.000 36.76080 393 ILE A C 1
ATOM 5697 O O . ILE A 1 373 ? 5.43719 5.13943 133.50296 1.000 33.06572 393 ILE A O 1
ATOM 5713 N N . ARG A 1 374 ? 3.42213 5.58158 132.59997 1.000 34.88793 394 ARG A N 1
ATOM 5714 C CA . ARG A 1 374 ? 2.69484 5.06501 133.74770 1.000 35.93715 394 ARG A CA 1
ATOM 5715 C C . ARG A 1 374 ? 1.68309 4.01906 133.32318 1.000 34.91206 394 ARG A C 1
ATOM 5716 O O . ARG A 1 374 ? 1.28755 3.92240 132.15888 1.000 30.14391 394 ARG A O 1
ATOM 5737 N N . ALA A 1 375 ? 1.20486 3.28768 134.32057 1.000 41.38464 395 ALA A N 1
ATOM 5738 C CA . ALA A 1 375 ? 0.12128 2.35138 134.08755 1.000 44.14274 395 ALA A CA 1
ATOM 5739 C C . ALA A 1 375 ? -1.18533 3.12268 133.86827 1.000 47.30587 395 ALA A C 1
ATOM 5740 O O . ALA A 1 375 ? -1.31145 4.28894 134.24964 1.000 57.98053 395 ALA A O 1
ATOM 5747 N N . GLY A 1 376 ? -2.14994 2.47099 133.22536 1.000 36.16014 396 GLY A N 1
ATOM 5748 C CA . GLY A 1 376 ? -3.49504 2.99650 133.08442 1.000 35.02633 396 GLY A CA 1
ATOM 5749 C C . GLY A 1 376 ? -3.79363 3.39583 131.65202 1.000 41.35723 396 GLY A C 1
ATOM 5750 O O . GLY A 1 376 ? -3.04483 3.09728 130.71684 1.000 36.02953 396 GLY A O 1
ATOM 5754 N N . LYS A 1 377 ? -4.90229 4.10761 131.49437 1.000 36.78355 397 LYS A N 1
ATOM 5755 C CA . LYS A 1 377 ? -5.37077 4.48224 130.17133 1.000 45.11997 397 LYS A CA 1
ATOM 5756 C C . LYS A 1 377 ? -4.91881 5.89572 129.79492 1.000 26.04842 397 LYS A C 1
ATOM 5757 O O . LYS A 1 377 ? -4.37379 6.65285 130.59823 1.000 34.17727 397 LYS A O 1
ATOM 5776 N N . HIS A 1 378 ? -5.21032 6.25623 128.54759 1.000 36.51603 398 HIS A N 1
ATOM 5777 C CA . HIS A 1 378 ? -5.03475 7.60480 128.02827 1.000 34.89711 398 HIS A CA 1
ATOM 5778 C C . HIS A 1 378 ? -5.72692 8.60387 128.95206 1.000 35.84955 398 HIS A C 1
ATOM 5779 O O . HIS A 1 378 ? -6.95918 8.61357 129.00820 1.000 36.48113 398 HIS A O 1
ATOM 5793 N N . ASP A 1 379 ? -4.97970 9.42212 129.70016 1.000 30.47833 399 ASP A N 1
ATOM 5794 C CA . ASP A 1 379 ? -5.58491 10.30741 130.69670 1.000 30.63859 399 ASP A CA 1
ATOM 5795 C C . ASP A 1 379 ? -4.51516 11.25298 131.26441 1.000 29.73597 399 ASP A C 1
ATOM 5796 O O . ASP A 1 379 ? -3.34344 11.22287 130.87624 1.000 24.68582 399 ASP A O 1
ATOM 5805 N N . VAL A 1 380 ? -4.93732 12.09896 132.19528 1.000 28.45795 400 VAL A N 1
ATOM 5806 C CA . VAL A 1 380 ? -4.04175 12.76816 133.12648 1.000 24.63468 400 VAL A CA 1
ATOM 5807 C C . VAL A 1 380 ? -4.46704 12.37813 134.53440 1.000 36.06401 400 VAL A C 1
ATOM 5808 O O . VAL A 1 380 ? -5.61800 12.61454 134.92541 1.000 35.49352 400 VAL A O 1
ATOM 5821 N N . THR A 1 381 ? -3.54736 11.80520 135.29940 1.000 24.65626 401 THR A N 1
ATOM 5822 C CA . THR A 1 381 ? -3.88124 11.29275 136.60739 1.000 32.21555 401 THR A CA 1
ATOM 5823 C C . THR A 1 381 ? -3.10711 12.00161 137.70849 1.000 33.37451 401 THR A C 1
ATOM 5824 O O . THR A 1 381 ? -2.28368 12.88728 137.47671 1.000 32.89810 401 THR A O 1
ATOM 5835 N N . GLU A 1 382 ? -3.39803 11.54940 138.92279 1.000 27.68187 402 GLU A N 1
ATOM 5836 C CA . GLU A 1 382 ? -2.77797 12.06419 140.12573 1.000 36.89530 402 GLU A CA 1
ATOM 5837 C C . GLU A 1 382 ? -1.28547 11.76593 140.13904 1.000 36.13857 402 GLU A C 1
ATOM 5838 O O . GLU A 1 382 ? -0.47995 12.60265 140.55963 1.000 30.50697 402 GLU A O 1
ATOM 5850 N N . TYR A 1 383 ? -0.89172 10.58636 139.65505 1.000 38.90995 403 TYR A N 1
ATOM 5851 C CA . TYR A 1 383 ? 0.53207 10.27216 139.55416 1.000 34.78599 403 TYR A CA 1
ATOM 5852 C C . TYR A 1 383 ? 1.25690 11.26072 138.63749 1.000 27.42131 403 TYR A C 1
ATOM 5853 O O . TYR A 1 383 ? 2.37068 11.70026 138.94296 1.000 31.56260 403 TYR A O 1
ATOM 5871 N N . ASP A 1 384 ? 0.65730 11.57023 137.47759 1.000 29.34678 404 ASP A N 1
ATOM 5872 C CA . ASP A 1 384 ? 1.25913 12.47742 136.50824 1.000 29.00247 404 ASP A CA 1
ATOM 5873 C C . ASP A 1 384 ? 1.58151 13.82569 137.15696 1.000 29.64401 404 ASP A C 1
ATOM 5874 O O . ASP A 1 384 ? 2.70416 14.33682 137.04978 1.000 24.71770 404 ASP A O 1
ATOM 5883 N N . TRP A 1 385 ? 0.58485 14.42930 137.81302 1.000 26.22467 405 TRP A N 1
ATOM 5884 C CA . TRP A 1 385 ? 0.73572 15.75534 138.42231 1.000 24.39824 405 TRP A CA 1
ATOM 5885 C C . TRP A 1 385 ? 1.79215 15.78307 139.54080 1.000 21.66397 405 TRP A C 1
ATOM 5886 O O . TRP A 1 385 ? 2.43436 16.82503 139.78120 1.000 26.79840 405 TRP A O 1
ATOM 5907 N N . GLU A 1 386 ? 1.95911 14.67292 140.26565 1.000 32.55316 406 GLU A N 1
ATOM 5908 C CA . GLU A 1 386 ? 3.02299 14.59491 141.25739 1.000 28.71424 406 GLU A CA 1
ATOM 5909 C C . GLU A 1 386 ? 4.39757 14.80010 140.60682 1.000 27.19064 406 GLU A C 1
ATOM 5910 O O . GLU A 1 386 ? 5.18614 15.63101 141.05556 1.000 24.95401 406 GLU A O 1
ATOM 5922 N N . GLN A 1 387 ? 4.65049 14.14980 139.47030 1.000 25.79207 407 GLN A N 1
ATOM 5923 C CA . GLN A 1 387 ? 5.92875 14.35259 138.78886 1.000 28.27266 407 GLN A CA 1
ATOM 5924 C C . GLN A 1 387 ? 5.99433 15.73017 138.14216 1.000 26.94175 407 GLN A C 1
ATOM 5925 O O . GLN A 1 387 ? 7.03155 16.40093 138.19653 1.000 29.12181 407 GLN A O 1
ATOM 5939 N N . TYR A 1 388 ? 4.88720 16.18493 137.54720 1.000 26.41811 408 TYR A N 1
ATOM 5940 C CA . TYR A 1 388 ? 4.85280 17.52709 136.95340 1.000 22.92105 408 TYR A CA 1
ATOM 5941 C C . TYR A 1 388 ? 5.15136 18.61714 137.97276 1.000 29.70273 408 TYR A C 1
ATOM 5942 O O . TYR A 1 388 ? 5.78051 19.62792 137.64012 1.000 22.93608 408 TYR A O 1
ATOM 5960 N N . LEU A 1 389 ? 4.65354 18.47895 139.20449 1.000 25.97275 409 LEU A N 1
ATOM 5961 C CA . LEU A 1 389 ? 4.89223 19.55209 140.15221 1.000 25.88322 409 LEU A CA 1
ATOM 5962 C C . LEU A 1 389 ? 6.31228 19.52056 140.70139 1.000 24.73248 409 LEU A C 1
ATOM 5963 O O . LEU A 1 389 ? 6.81963 20.56526 141.11637 1.000 27.48649 409 LEU A O 1
ATOM 5979 N N . LYS A 1 390 ? 6.95069 18.34546 140.73045 1.000 30.49134 410 LYS A N 1
ATOM 5980 C CA . LYS A 1 390 ? 8.38560 18.27470 140.99934 1.000 30.65738 410 LYS A CA 1
ATOM 5981 C C . LYS A 1 390 ? 9.20912 18.88057 139.85693 1.000 31.62306 410 LYS A C 1
ATOM 5982 O O . LYS A 1 390 ? 10.13308 19.67347 140.08488 1.000 26.13537 410 LYS A O 1
ATOM 6001 N N . PHE A 1 391 ? 8.89551 18.52239 138.62143 1.000 30.33665 411 PHE A N 1
ATOM 6002 C CA . PHE A 1 391 ? 9.46357 19.23447 137.46814 1.000 22.68959 411 PHE A CA 1
ATOM 6003 C C . PHE A 1 391 ? 9.33387 20.74569 137.64115 1.000 29.51109 411 PHE A C 1
ATOM 6004 O O . PHE A 1 391 ? 10.30886 21.48621 137.48836 1.000 29.27520 411 PHE A O 1
ATOM 6021 N N . ALA A 1 392 ? 8.12009 21.22736 137.94755 1.000 26.66811 412 ALA A N 1
ATOM 6022 C CA . ALA A 1 392 ? 7.90854 22.66198 138.04076 1.000 29.37105 412 ALA A CA 1
ATOM 6023 C C . ALA A 1 392 ? 8.80482 23.28397 139.10608 1.000 31.46755 412 ALA A C 1
ATOM 6024 O O . ALA A 1 392 ? 9.36361 24.36431 138.89550 1.000 30.62950 412 ALA A O 1
ATOM 6031 N N . LYS A 1 393 ? 8.92528 22.63347 140.27148 1.000 30.95311 413 LYS A N 1
ATOM 6032 C CA . LYS A 1 393 ? 9.84425 23.13211 141.30179 1.000 38.88966 413 LYS A CA 1
ATOM 6033 C C . LYS A 1 393 ? 11.29638 23.16609 140.81226 1.000 39.17634 413 LYS A C 1
ATOM 6034 O O . LYS A 1 393 ? 12.03348 24.11708 141.11191 1.000 34.74931 413 LYS A O 1
ATOM 6053 N N . ALA A 1 394 ? 11.74578 22.12560 140.09769 1.000 29.43674 414 ALA A N 1
ATOM 6054 C CA . ALA A 1 394 ? 13.11647 22.14091 139.57001 1.000 30.27683 414 ALA A CA 1
ATOM 6055 C C . ALA A 1 394 ? 13.29917 23.26207 138.56443 1.000 38.23096 414 ALA A C 1
ATOM 6056 O O . ALA A 1 394 ? 14.41258 23.75775 138.37537 1.000 41.62959 414 ALA A O 1
ATOM 6063 N N . GLN A 1 395 ? 12.23218 23.65196 137.89497 1.000 29.19520 415 GLN A N 1
ATOM 6064 C CA . GLN A 1 395 ? 12.33296 24.62868 136.82016 1.000 33.67116 415 GLN A CA 1
ATOM 6065 C C . GLN A 1 395 ? 12.24156 26.03857 137.34909 1.000 44.22911 415 GLN A C 1
ATOM 6066 O O . GLN A 1 395 ? 12.76974 26.96105 136.72911 1.000 44.37713 415 GLN A O 1
ATOM 6080 N N . TRP A 1 396 ? 11.56618 26.21518 138.48414 1.000 47.42018 416 TRP A N 1
ATOM 6081 C CA . TRP A 1 396 ? 11.26330 27.53772 139.00084 1.000 53.54464 416 TRP A CA 1
ATOM 6082 C C . TRP A 1 396 ? 12.11583 27.93364 140.19620 1.000 62.51200 416 TRP A C 1
ATOM 6083 O O . TRP A 1 396 ? 12.15468 29.12304 140.53582 1.000 54.24738 416 TRP A O 1
ATOM 6104 N N . GLY A 1 397 ? 12.80914 26.97974 140.81998 1.000 59.85890 417 GLY A N 1
ATOM 6105 C CA . GLY A 1 397 ? 13.53072 27.23754 142.04747 1.000 74.10460 417 GLY A CA 1
ATOM 6106 C C . GLY A 1 397 ? 12.57161 27.18440 143.21649 1.000 82.80099 417 GLY A C 1
ATOM 6107 O O . GLY A 1 397 ? 12.95680 27.41944 144.36323 1.000 87.61996 417 GLY A O 1
#

Solvent-accessible surface area: 16889 Å² total; per-residue (Å²): 146,89,97,167,42,28,101,81,124,37,37,59,12,47,25,21,176,100,47,83,85,13,104,58,26,147,5,1,78,84,104,10,48,63,47,0,42,56,28,7,35,41,32,2,1,1,120,15,35,87,130,40,140,170,23,78,68,90,66,110,40,81,78,136,126,6,23,75,32,103,0,12,4,16,14,0,1,1,59,28,27,115,133,119,165,21,23,84,0,32,0,1,0,1,5,16,46,98,52,109,138,61,4,19,0,0,0,0,3,1,60,4,0,13,2,8,0,3,114,5,115,41,1,90,62,15,83,41,43,44,225,71,78,150,110,88,98,20,69,102,194,38,29,12,45,40,36,57,61,17,27,3,92,58,0,15,90,48,37,18,0,0,0,1,0,6,10,19,44,0,0,3,18,29,59,57,0,42,150,115,2,0,11,38,70,93,50,153,124,90,50,123,108,38,108,71,24,42,11,2,0,0,1,0,0,3,23,0,0,8,10,0,1,4,8,0,65,106,9,169,41,8,18,39,199,84,0,0,0,4,1,30,20,63,0,0,10,0,0,2,3,0,0,4,78,12,83,61,0,38,0,0,0,0,1,8,2,19,10,11,1,0,1,0,2,20,26,29,130,0,80,61,0,33,38,27,8,99,158,35,55,18,8,4,5,39,33,3,55,92,6,31,72,70,140,68,132,5,69,7,3,9,4,3,3,0,0,1,1,6,51,41,1,0,1,0,1,4,1,93,35,94,244,36,34,22,68,0,2,0,24,0,0,4,38,0,10,59,0,0,124,52,67,68,107,138,7,5,80,45,112,99,58,17,101,71,87,94,58,33,28,67,11,0,48,0,0,14,6,41,40,132,59,21,8,38,90,54,1,0,69,28,0,20,142,0,0,136,65,53,18,103

Radius of gyration: 20.19 Å; Cα contacts (8 Å, |Δi|>4): 849; chains: 1; bounding box: 54×52×52 Å